Protein AF-A0A316ZGY6-F1 (afdb_monomer)

Solvent-accessible surface area (backbone atoms only — not comparable to full-atom values): 22596 Å² total; per-residue (Å²): 144,82,88,91,82,87,86,73,75,61,71,62,64,60,56,61,52,54,86,51,66,73,61,46,50,53,31,24,52,43,26,19,54,42,16,17,54,22,35,27,47,16,48,38,35,32,44,50,28,64,77,66,52,62,97,52,62,65,62,33,39,49,44,29,11,49,23,40,9,50,25,45,17,56,38,19,61,71,31,37,88,72,54,57,42,62,57,24,46,24,46,38,49,27,35,35,77,73,69,71,36,25,72,69,50,39,54,50,38,36,53,23,14,38,53,9,14,32,51,7,34,42,50,29,61,73,69,60,77,63,101,59,97,76,81,75,45,53,46,68,23,92,92,51,47,72,67,56,38,23,52,52,28,14,53,46,15,17,54,44,36,37,48,41,45,65,28,54,70,38,88,56,82,61,32,86,49,22,33,55,56,44,10,54,42,45,20,56,39,23,60,65,29,34,72,43,30,42,43,43,50,18,37,19,67,31,48,10,33,24,60,69,71,74,50,76,63,95,66,54,61,37,41,45,53,10,11,44,52,7,13,52,53,22,41,51,52,51,51,49,40,62,76,66,49,52,69,68,79,58,61,66,80,66,53,93,59,88,49,82,86,60,55,78,76,60,84,86,72,72,81,54,87,71,93,75,88,82,85,88,68,51,50,65,85,79,86,64,78,77,60,68,75,71,56,52,76,63,58,59,48,54,53,70,71,37,95,66,56,64,84,66,67,92,84,56,68,87,60,60,83,76,61,75,92,60,63,55,74,86,83,85,81,72,80,92,72,88,86,83,83,86,87,88,81,92,82,87,88,84,90,83,88,84,88,86,88,84,84,90,86,84,87,85,90,85,89,84,91,81,90,85,84,85,86,84,84,90,84,85,90,86,134

Organism: NCBI:txid58919

Secondary structure (DSSP, 8-state):
--SS---S-HHHHHHHTS--HHHHHHHHHHHHHHHHHHHHHHHHHHHHHHHT--S-HHHHHHHHHHHHHHHHHHHHHHHTTTT-----HHHHHHHHHTTSS-HHHHHHHHHHHHHHHHHHHHHHHHHS--SS----S--PPTT--HHHHHHHHHHHHHHHHHHHIIIIIS-STTGGGHHHHHHHHHHHHHHHHHHHH----SHHHHHHHHHHHT---TTTTHHHHHHHHHHHHHHHHHHHHHHTTGGGTSTTTT-SS--TTTSPPPTT--------SS-----B---SGGGTTT--HHHHHHHHH-TT--B--TT-TTTGGG--TT----------------------------------------------PPP--------

pLDDT: mean 72.97, std 28.65, range [22.53, 98.88]

Sequence (383 aa):
MSSISNSLKRPQRAAALRSHLPQDLVACVGEFVGTTAFLFLALGGAKTALVHASDDTNSTVMFVACSFGLSILVTIWSFYRITGGLFSPAVTLSLLLCGCVSPLRAAMLTVAQIAGGIAGAALVEGLLSSPTHVSVATTLGDGVSIVQGLFIEALCTAVLVFVVLMLAAEKHSSTMLAPVGVGLTVFACHLLAVPYTGSGLNPARSFGPSVVAGHFEGYHWIYWAGPLLGSVGASAFYLLLKTLDYTRVVPGQDATHADPASAPRPLHQGIFRRRAGGGQVIVYAVDTEERLASMSALDRAVARATPQVQLFDPLDQAQAGAVQAGEAVIIDLGEPGEAHHDDGACGGPSMAAQRQDVGGICAPGTAPGGLPLPASTKAGLSG

Foldseek 3Di:
DDDDDDDPDPPVLVVLQDDDPVLLVQLLVLLLQLLLQLLLQLLLQLVVLVLPPDPDPLSSLLSNLLSNLVSQLVSLLVCCVRNNSQLFLLLLLLCCLLSNHHPVSSVSSNVSSLNSLLNSLLCSPVPVDHPDDDALAWAFAPPADLVNLLQLLLQLLLQLNLLCCVQQVDDFPRVSCSSNSNSVSSSVSSSPNCNGTVRLLGLSNNNNRCVNVVHDDPSSCSSVNSNNNSSVVNSVVSVVCVVVVVCVVQPPPRPPDPPVVNPPPPPVPPQADDDDPDDAAAEDDDPDPPVVVVDDPVNVVVQVVDPRYDYDDPVPVPPVVPDDPHHHDDDDDDDDDDDDDDDDDDDDDDDDDDDDDDDDDDDDDDDDDDDDDDDDDDDDDDD

Nearest PDB structures (foldseek):
  2w1p-assembly1_A  TM=9.075E-01  e=1.423E-16  Komagataella pastoris
  5i32-assembly1_A  TM=9.274E-01  e=1.661E-12  Arabidopsis thaliana
  7w7r-assembly2_D-3  TM=8.928E-01  e=1.521E-12  Anabas testudineus
  2b5f-assembly1_C  TM=8.967E-01  e=4.985E-11  Spinacia oleracea
  2b5f-assembly1_B  TM=9.107E-01  e=1.318E-10  Spinacia oleracea

Radius of gyration: 33.84 Å; Cα contacts (8 Å, |Δi|>4): 447; chains: 1; bounding box: 68×70×100 Å

Mean predicted aligned error: 17.23 Å

InterPro domains:
  IPR000425 Major intrinsic protein [PF00230] (25-238)
  IPR000425 Major intrinsic protein [PR00783] (26-45)
  IPR000425 Major intrinsic protein [PR00783] (68-92)
  IPR000425 Major intrinsic protein [PR00783] (105-124)
  IPR000425 Major intrinsic protein [PR00783] (152-170)
  IPR000425 Major intrinsic protein [PR00783] (183-205)
  IPR000425 Major intrinsic protein [PR00783] (221-241)
  IPR023271 Aquaporin-like [G3DSA:1.20.1080.10] (3-257)
  IPR023271 Aquaporin-like [SSF81338] (20-254)
  IPR034294 Aquaporin transporter [PTHR19139] (26-248)

Structure (mmCIF, N/CA/C/O backbone):
data_AF-A0A316ZGY6-F1
#
_entry.id   AF-A0A316ZGY6-F1
#
loop_
_atom_site.group_PDB
_atom_site.id
_atom_site.type_symbol
_atom_site.label_atom_id
_atom_site.label_alt_id
_atom_site.label_comp_id
_atom_site.label_asym_id
_atom_site.label_entity_id
_atom_site.label_seq_id
_atom_site.pdbx_PDB_ins_code
_atom_site.Cartn_x
_atom_site.Cartn_y
_atom_site.Cartn_z
_atom_site.occupancy
_atom_site.B_iso_or_equiv
_atom_site.auth_seq_id
_atom_site.auth_comp_id
_atom_site.auth_asym_id
_atom_site.auth_atom_id
_atom_site.pdbx_PDB_model_num
ATOM 1 N N . MET A 1 1 ? -31.416 -16.717 34.682 1.00 45.59 1 MET A N 1
ATOM 2 C CA . MET A 1 1 ? -31.252 -16.839 33.213 1.00 45.59 1 MET A CA 1
ATOM 3 C C . MET A 1 1 ? -32.003 -15.727 32.477 1.00 45.59 1 MET A C 1
ATOM 5 O O . MET A 1 1 ? -32.896 -15.993 31.689 1.00 45.59 1 MET A O 1
ATOM 9 N N . SER A 1 2 ? -31.653 -14.468 32.727 1.00 43.94 2 SER A N 1
ATOM 10 C CA . SER A 1 2 ? -32.140 -13.307 31.972 1.00 43.94 2 SER A CA 1
ATOM 11 C C . SER A 1 2 ? -31.332 -12.100 32.444 1.00 43.94 2 SER A C 1
ATOM 13 O O . SER A 1 2 ? -31.086 -11.998 33.641 1.00 43.94 2 SER A O 1
ATOM 15 N N . SER A 1 3 ? -30.941 -11.214 31.526 1.00 39.38 3 SER A N 1
ATOM 16 C CA . SER A 1 3 ? -30.339 -9.897 31.795 1.00 39.38 3 SER A CA 1
ATOM 17 C C . SER A 1 3 ? -28.807 -9.764 31.823 1.00 39.38 3 SER A C 1
ATOM 19 O O . SER A 1 3 ? -28.284 -9.065 32.678 1.00 39.38 3 SER A O 1
ATOM 21 N N . ILE A 1 4 ? -28.086 -10.315 30.835 1.00 41.81 4 ILE A N 1
ATOM 22 C CA . ILE A 1 4 ? -26.835 -9.700 30.320 1.00 41.81 4 ILE A CA 1
ATOM 23 C C . ILE A 1 4 ? -26.737 -9.958 28.805 1.00 41.81 4 ILE A C 1
ATOM 25 O O . ILE A 1 4 ? -25.867 -10.667 28.314 1.00 41.81 4 ILE A O 1
ATOM 29 N N . SER A 1 5 ? -27.695 -9.452 28.034 1.00 47.88 5 SER A N 1
ATOM 30 C CA . SER A 1 5 ? -27.591 -9.416 26.571 1.00 47.88 5 SER A CA 1
ATOM 31 C C . SER A 1 5 ? -28.537 -8.344 26.061 1.00 47.88 5 SER A C 1
ATOM 33 O O . SER A 1 5 ? -29.726 -8.611 25.940 1.00 47.88 5 SER A O 1
ATOM 35 N N . ASN A 1 6 ? -28.031 -7.113 25.906 1.00 41.12 6 ASN A N 1
ATOM 36 C CA . ASN A 1 6 ? -28.531 -6.073 24.982 1.00 41.12 6 ASN A CA 1
ATOM 37 C C . ASN A 1 6 ? -27.923 -4.680 25.260 1.00 41.12 6 ASN A C 1
ATOM 39 O O . ASN A 1 6 ? -28.631 -3.680 25.294 1.00 41.12 6 ASN A O 1
ATOM 43 N N . SER A 1 7 ? -26.598 -4.574 25.407 1.00 39.50 7 SER A N 1
ATOM 44 C CA . SER A 1 7 ? -25.919 -3.261 25.369 1.00 39.50 7 SER A CA 1
ATOM 45 C C . SER A 1 7 ? -24.694 -3.257 24.450 1.00 39.50 7 SER A C 1
ATOM 47 O O . SER A 1 7 ? -23.650 -2.682 24.737 1.00 39.50 7 SER A O 1
ATOM 49 N N . LEU A 1 8 ? -24.813 -3.915 23.294 1.00 44.75 8 LEU A N 1
ATOM 50 C CA . LEU A 1 8 ? -23.864 -3.760 22.192 1.00 44.75 8 LEU A CA 1
ATOM 51 C C . LEU A 1 8 ? -24.517 -2.924 21.091 1.00 44.75 8 LEU A C 1
ATOM 53 O O . LEU A 1 8 ? -25.264 -3.442 20.268 1.00 44.75 8 LEU A O 1
ATOM 57 N N . LYS A 1 9 ? -24.244 -1.614 21.138 1.00 44.03 9 LYS A N 1
ATOM 58 C CA . LYS A 1 9 ? -24.070 -0.619 20.053 1.00 44.03 9 LYS A CA 1
ATOM 59 C C . LYS A 1 9 ? -24.383 -1.050 18.593 1.00 44.03 9 LYS A C 1
ATOM 61 O O . LYS A 1 9 ? -23.588 -0.810 17.687 1.00 44.03 9 LYS A O 1
ATOM 66 N N . ARG A 1 10 ? -25.548 -1.638 18.309 1.00 44.53 10 ARG A N 1
ATOM 67 C CA . ARG A 1 10 ? -25.987 -2.010 16.948 1.00 44.53 10 ARG A CA 1
ATOM 68 C C . ARG A 1 10 ? -26.268 -0.840 15.977 1.00 44.53 10 ARG A C 1
ATOM 70 O O . ARG A 1 10 ? -26.024 -1.045 14.790 1.00 44.53 10 ARG A O 1
ATOM 77 N N . PRO A 1 11 ? -26.713 0.370 16.381 1.00 39.66 11 PRO A N 1
ATOM 78 C CA . PRO A 1 11 ? -27.094 1.390 15.395 1.00 39.66 11 PRO A CA 1
ATOM 79 C C . PRO A 1 11 ? -25.902 2.060 14.685 1.00 39.66 11 PRO A C 1
ATOM 81 O O . PRO A 1 11 ? -26.035 2.468 13.535 1.00 39.66 11 PRO A O 1
ATOM 84 N N . GLN A 1 12 ? -24.719 2.125 15.310 1.00 46.78 12 GLN A N 1
ATOM 85 C CA . GLN A 1 12 ? -23.550 2.810 14.730 1.00 46.78 12 GLN A CA 1
ATOM 86 C C . GLN A 1 12 ? -22.860 2.005 13.613 1.00 46.78 12 GLN A C 1
ATOM 88 O O . GLN A 1 12 ? -22.476 2.579 12.597 1.00 46.78 12 GLN A O 1
ATOM 93 N N . ARG A 1 13 ? -22.762 0.671 13.743 1.00 46.22 13 ARG A N 1
ATOM 94 C CA . ARG A 1 13 ? -22.210 -0.198 12.681 1.00 46.22 13 ARG A CA 1
ATOM 95 C C . ARG A 1 13 ? -23.095 -0.231 11.429 1.00 46.22 13 ARG A C 1
ATOM 97 O O . ARG A 1 13 ? -22.579 -0.275 10.320 1.00 46.22 13 ARG A O 1
ATOM 104 N N . ALA A 1 14 ? -24.416 -0.168 11.599 1.00 47.50 14 ALA A N 1
ATOM 105 C CA . ALA A 1 14 ? -25.361 -0.176 10.482 1.00 47.50 14 ALA A CA 1
ATOM 106 C C . ALA A 1 14 ? -25.326 1.122 9.652 1.00 47.50 14 ALA A C 1
ATOM 108 O O . ALA A 1 14 ? -25.545 1.078 8.443 1.00 47.50 14 ALA A O 1
ATOM 109 N N . ALA A 1 15 ? -25.030 2.267 10.278 1.00 52.06 15 ALA A N 1
ATOM 110 C CA . ALA A 1 15 ? -24.896 3.548 9.585 1.00 52.06 15 ALA A CA 1
ATOM 111 C C . ALA A 1 15 ? -23.609 3.631 8.742 1.00 52.06 15 ALA A C 1
ATOM 113 O O . ALA A 1 15 ? -23.655 4.116 7.617 1.00 52.06 15 ALA A O 1
ATOM 114 N N . ALA A 1 16 ? -22.487 3.092 9.236 1.00 53.06 16 ALA A N 1
ATOM 115 C CA . ALA A 1 16 ? -21.201 3.094 8.525 1.00 53.06 16 ALA A CA 1
ATOM 116 C C . ALA A 1 16 ? -21.201 2.261 7.223 1.00 53.06 16 ALA A C 1
ATOM 118 O O . ALA A 1 16 ? -20.396 2.506 6.327 1.00 53.06 16 ALA A O 1
ATOM 119 N N . LEU A 1 17 ? -22.116 1.294 7.104 1.00 59.91 17 LEU A N 1
ATOM 120 C CA . LEU A 1 17 ? -22.252 0.415 5.936 1.00 59.91 17 LEU A CA 1
ATOM 121 C C . LEU A 1 17 ? -23.183 0.972 4.847 1.00 59.91 17 LEU A C 1
ATOM 123 O O . LEU A 1 17 ? -23.242 0.406 3.755 1.00 59.91 17 LEU A O 1
ATOM 127 N N . ARG A 1 18 ? -23.908 2.067 5.114 1.00 65.31 18 ARG A N 1
ATOM 128 C CA . ARG A 1 18 ? -24.756 2.724 4.112 1.00 65.31 18 ARG A CA 1
ATOM 129 C C . ARG A 1 18 ? -23.909 3.689 3.285 1.00 65.31 18 ARG A C 1
ATOM 131 O O . ARG A 1 18 ? -23.309 4.616 3.818 1.00 65.31 18 ARG A O 1
ATOM 138 N N . SER A 1 19 ? -23.853 3.457 1.976 1.00 66.38 19 SER A N 1
ATOM 139 C CA . SER A 1 19 ? -23.201 4.361 1.027 1.00 66.38 19 SER A CA 1
ATOM 140 C C . SER A 1 19 ? -23.960 5.684 0.950 1.00 66.38 19 SER A C 1
ATOM 142 O O . SER A 1 19 ? -25.173 5.699 0.720 1.00 66.38 19 SER A O 1
ATOM 144 N N . HIS A 1 20 ? -23.238 6.786 1.112 1.00 81.50 20 HIS A N 1
ATOM 145 C CA . HIS A 1 20 ? -23.745 8.136 0.920 1.00 81.50 20 HIS A CA 1
ATOM 146 C C . HIS A 1 20 ? -22.977 8.741 -0.247 1.00 81.50 20 HIS A C 1
ATOM 148 O O . HIS A 1 20 ? -21.870 9.245 -0.067 1.00 81.50 20 HIS A O 1
ATOM 154 N N . LEU A 1 21 ? -23.578 8.696 -1.439 1.00 83.94 21 LEU A N 1
ATOM 155 C CA . LEU A 1 21 ? -22.896 8.984 -2.702 1.00 83.94 21 LEU A CA 1
ATOM 156 C C . LEU A 1 21 ? -22.062 10.286 -2.697 1.00 83.94 21 LEU A C 1
ATOM 158 O O . LEU A 1 21 ? -20.918 10.231 -3.138 1.00 83.94 21 LEU A O 1
ATOM 162 N N . PRO A 1 22 ? -22.523 11.431 -2.147 1.00 88.00 22 PRO A N 1
ATOM 163 C CA . PRO A 1 22 ? -21.692 12.637 -2.085 1.00 88.00 22 PRO A CA 1
ATOM 164 C C . PRO A 1 22 ? -20.412 12.467 -1.252 1.00 88.00 22 PRO A C 1
ATOM 166 O O . PRO A 1 22 ? -19.351 12.941 -1.643 1.00 88.00 22 PRO A O 1
ATOM 169 N N . GLN A 1 23 ? -20.491 11.766 -0.119 1.00 89.31 23 GLN A N 1
ATOM 170 C CA . GLN A 1 23 ? -19.326 11.485 0.726 1.00 89.31 23 GLN A CA 1
ATOM 171 C C . GLN A 1 23 ? -18.406 10.449 0.074 1.00 89.31 23 GLN A C 1
ATOM 173 O O . GLN A 1 23 ? -17.188 10.565 0.171 1.00 89.31 23 GLN A O 1
ATOM 178 N N . ASP A 1 24 ? -18.981 9.469 -0.626 1.00 91.19 24 ASP A N 1
ATOM 179 C CA . ASP A 1 24 ? -18.222 8.470 -1.382 1.00 91.19 24 ASP A CA 1
ATOM 180 C C . ASP A 1 24 ? -17.424 9.128 -2.516 1.00 91.19 24 ASP A C 1
ATOM 182 O O . ASP A 1 24 ? -16.266 8.780 -2.731 1.00 91.19 24 ASP A O 1
ATOM 186 N N . LEU A 1 25 ? -17.996 10.134 -3.187 1.00 92.62 25 LEU A N 1
ATOM 187 C CA . LEU A 1 25 ? -17.301 10.924 -4.206 1.00 92.62 25 LEU A CA 1
ATOM 188 C C . LEU A 1 25 ? -16.150 11.749 -3.619 1.00 92.62 25 LEU A C 1
ATOM 190 O O . LEU A 1 25 ? -15.059 11.745 -4.185 1.00 92.62 25 LEU A O 1
ATOM 194 N N . VAL A 1 26 ? -16.352 12.406 -2.470 1.00 92.19 26 VAL A N 1
ATOM 195 C CA . VAL A 1 26 ? -15.265 13.111 -1.763 1.00 92.19 26 VAL A CA 1
ATOM 196 C C . VAL A 1 26 ? -14.139 12.140 -1.405 1.00 92.19 26 VAL A C 1
ATOM 198 O O . VAL A 1 26 ? -12.966 12.445 -1.627 1.00 92.19 26 VAL A O 1
ATOM 201 N N . ALA A 1 27 ? -14.490 10.946 -0.921 1.00 94.56 27 ALA A N 1
ATOM 202 C CA . ALA A 1 27 ? -13.513 9.909 -0.623 1.00 94.56 27 ALA A CA 1
ATOM 203 C C . ALA A 1 27 ? -12.757 9.449 -1.883 1.00 94.56 27 ALA A C 1
ATOM 205 O O . ALA A 1 27 ? -11.542 9.292 -1.835 1.00 94.56 27 ALA A O 1
ATOM 206 N N . CYS A 1 28 ? -13.432 9.311 -3.028 1.00 97.06 28 CYS A N 1
ATOM 207 C CA . CYS A 1 28 ? -12.781 8.963 -4.295 1.00 97.06 28 CYS A CA 1
ATOM 208 C C . CYS A 1 28 ? -11.788 10.028 -4.758 1.00 97.06 28 CYS A C 1
ATOM 210 O O . CYS A 1 28 ? -10.689 9.684 -5.179 1.00 97.06 28 CYS A O 1
ATOM 212 N N . VAL A 1 29 ? -12.147 11.313 -4.669 1.00 97.38 29 VAL A N 1
ATOM 213 C CA . VAL A 1 29 ? -11.237 12.408 -5.041 1.00 97.38 29 VAL A CA 1
ATOM 214 C C . VAL A 1 29 ? -10.004 12.400 -4.141 1.00 97.38 29 VAL A C 1
ATOM 216 O O . VAL A 1 29 ? -8.884 12.482 -4.641 1.00 97.38 29 VAL A O 1
ATOM 219 N N . GLY A 1 30 ? -10.190 12.251 -2.827 1.00 97.75 30 GLY A N 1
ATOM 220 C CA . GLY A 1 30 ? -9.070 12.179 -1.892 1.00 97.75 30 GLY A CA 1
ATOM 221 C C . GLY A 1 30 ? -8.178 10.954 -2.120 1.00 97.75 30 GLY A C 1
ATOM 222 O O . GLY A 1 30 ? -6.958 11.087 -2.104 1.00 97.75 30 GLY A O 1
ATOM 223 N N . GLU A 1 31 ? -8.756 9.787 -2.412 1.00 98.38 31 GLU A N 1
ATOM 224 C CA . GLU A 1 31 ? -7.990 8.577 -2.729 1.00 98.38 31 GLU A CA 1
ATOM 225 C C . GLU A 1 31 ? -7.263 8.685 -4.071 1.00 98.38 31 GLU A C 1
ATOM 227 O O . GLU A 1 31 ? -6.110 8.273 -4.160 1.00 98.38 31 GLU A O 1
ATOM 232 N N . PHE A 1 32 ? -7.869 9.289 -5.095 1.00 98.75 32 PHE A N 1
ATOM 233 C CA . PHE A 1 32 ? -7.208 9.542 -6.375 1.00 98.75 32 PHE A CA 1
ATOM 234 C C . PHE A 1 32 ? -6.010 10.485 -6.213 1.00 98.75 32 PHE A C 1
ATOM 236 O O . PHE A 1 32 ? -4.891 10.137 -6.597 1.00 98.75 32 PHE A O 1
ATOM 243 N N . VAL A 1 33 ? -6.221 11.664 -5.615 1.00 98.62 33 VAL A N 1
ATOM 244 C CA . VAL A 1 33 ? -5.164 12.675 -5.444 1.00 98.62 33 VAL A CA 1
ATOM 245 C C . VAL A 1 33 ? -4.074 12.162 -4.508 1.00 98.62 33 VAL A C 1
ATOM 247 O O . VAL A 1 33 ? -2.891 12.291 -4.814 1.00 98.62 33 VAL A O 1
ATOM 250 N N . GLY A 1 34 ? -4.453 11.542 -3.393 1.00 98.56 34 GLY A N 1
ATOM 251 C CA . GLY A 1 34 ? -3.499 11.015 -2.429 1.00 98.56 34 GLY A CA 1
ATOM 252 C C . GLY A 1 34 ? -2.696 9.829 -2.971 1.00 98.56 34 GLY A C 1
ATOM 253 O O . GLY A 1 34 ? -1.480 9.817 -2.804 1.00 98.56 34 GLY A O 1
ATOM 254 N N . THR A 1 35 ? -3.315 8.904 -3.718 1.00 98.81 35 THR A N 1
ATOM 255 C CA . THR A 1 35 ? -2.582 7.810 -4.391 1.00 98.81 35 THR A CA 1
ATOM 256 C C . THR A 1 35 ? -1.649 8.350 -5.474 1.00 98.81 35 THR A C 1
ATOM 258 O O . THR A 1 35 ? -0.517 7.885 -5.591 1.00 98.81 35 THR A O 1
ATOM 261 N N . THR A 1 36 ? -2.087 9.368 -6.226 1.00 98.88 36 THR A N 1
ATOM 262 C CA . THR A 1 36 ? -1.246 10.060 -7.217 1.00 98.88 36 THR A CA 1
ATOM 263 C C . THR A 1 36 ? -0.025 10.685 -6.551 1.00 98.88 36 THR A C 1
ATOM 265 O O . THR A 1 36 ? 1.092 10.454 -6.999 1.00 98.88 36 THR A O 1
ATOM 268 N N . ALA A 1 37 ? -0.213 11.435 -5.461 1.00 98.69 37 ALA A N 1
ATOM 269 C CA . ALA A 1 37 ? 0.878 12.070 -4.724 1.00 98.69 37 ALA A CA 1
ATOM 270 C C . ALA A 1 37 ? 1.831 11.035 -4.104 1.00 98.69 37 ALA A C 1
ATOM 272 O O . ALA A 1 37 ? 3.049 11.172 -4.223 1.00 98.69 37 ALA A O 1
ATOM 273 N N . PHE A 1 38 ? 1.280 9.978 -3.498 1.00 98.69 38 PHE A N 1
ATOM 274 C CA . PHE A 1 38 ? 2.049 8.875 -2.923 1.00 98.69 38 PHE A CA 1
ATOM 275 C C . PHE A 1 38 ? 2.942 8.230 -3.985 1.00 98.69 38 PHE A C 1
ATOM 277 O O . PHE A 1 38 ? 4.157 8.118 -3.804 1.00 98.69 38 PHE A O 1
ATOM 284 N N . LEU A 1 39 ? 2.360 7.832 -5.114 1.00 98.75 39 LEU A N 1
ATOM 285 C CA . LEU A 1 39 ? 3.100 7.119 -6.146 1.00 98.75 39 LEU A CA 1
ATOM 286 C C . LEU A 1 39 ? 3.995 8.040 -6.969 1.00 98.75 39 LEU A C 1
ATOM 288 O O . LEU A 1 39 ? 5.059 7.594 -7.375 1.00 98.75 39 LEU A O 1
ATOM 292 N N . PHE A 1 40 ? 3.666 9.322 -7.123 1.00 98.69 40 PHE A N 1
ATOM 293 C CA . PHE A 1 40 ? 4.578 10.299 -7.716 1.00 98.69 40 PHE A CA 1
ATOM 294 C C . PHE A 1 40 ? 5.880 10.419 -6.911 1.00 98.69 40 PHE A C 1
ATOM 296 O O . PHE A 1 40 ? 6.966 10.252 -7.462 1.00 98.69 40 PHE A O 1
ATOM 303 N N . LEU A 1 41 ? 5.781 10.643 -5.597 1.00 98.62 41 LEU A N 1
ATOM 304 C CA . LEU A 1 41 ? 6.952 10.772 -4.724 1.00 98.62 41 LEU A CA 1
ATOM 305 C C . LEU A 1 41 ? 7.725 9.449 -4.605 1.00 98.62 41 LEU A C 1
ATOM 307 O O . LEU A 1 41 ? 8.952 9.437 -4.685 1.00 98.62 41 LEU A O 1
ATOM 311 N N . ALA A 1 42 ? 7.016 8.330 -4.446 1.00 98.56 42 ALA A N 1
ATOM 312 C CA . ALA A 1 42 ? 7.636 7.025 -4.246 1.00 98.56 42 ALA A CA 1
ATOM 313 C C . ALA A 1 42 ? 8.336 6.511 -5.515 1.00 98.56 42 ALA A C 1
ATOM 315 O O . ALA A 1 42 ? 9.519 6.170 -5.479 1.00 98.56 42 ALA A O 1
ATOM 316 N N . LEU A 1 43 ? 7.626 6.498 -6.650 1.00 98.25 43 LEU A N 1
ATOM 317 C CA . LEU A 1 43 ? 8.181 6.060 -7.931 1.00 98.25 43 LEU A CA 1
ATOM 318 C C . LEU A 1 43 ? 9.228 7.050 -8.449 1.00 98.25 43 LEU A C 1
ATOM 320 O O . LEU A 1 43 ? 10.211 6.620 -9.040 1.00 98.25 43 LEU A O 1
ATOM 324 N N . GLY A 1 44 ? 9.070 8.354 -8.198 1.00 97.25 44 GLY A N 1
ATOM 325 C CA . GLY A 1 44 ? 10.071 9.358 -8.559 1.00 97.25 44 GLY A CA 1
ATOM 326 C C . GLY A 1 44 ? 11.381 9.177 -7.789 1.00 97.25 44 GLY A C 1
ATOM 327 O O . GLY A 1 44 ? 12.461 9.207 -8.383 1.00 97.25 44 GLY A O 1
ATOM 328 N N . GLY A 1 45 ? 11.295 8.896 -6.484 1.00 96.50 45 GLY A N 1
ATOM 329 C CA . GLY A 1 45 ? 12.453 8.533 -5.667 1.00 96.50 45 GLY A CA 1
ATOM 330 C C . GLY A 1 45 ? 13.115 7.236 -6.138 1.00 96.50 45 GLY A C 1
ATOM 331 O O . GLY A 1 45 ? 14.335 7.181 -6.276 1.00 96.50 45 GLY A O 1
ATOM 332 N N . ALA A 1 46 ? 12.323 6.222 -6.500 1.00 95.69 46 ALA A N 1
ATOM 333 C CA . ALA A 1 46 ? 12.853 4.991 -7.084 1.00 95.69 46 ALA A CA 1
ATOM 334 C C . ALA A 1 46 ? 13.532 5.217 -8.444 1.00 95.69 46 ALA A C 1
ATOM 336 O O . ALA A 1 46 ? 14.625 4.703 -8.667 1.00 95.69 46 ALA A O 1
ATOM 337 N N . LYS A 1 47 ? 12.943 6.032 -9.328 1.00 95.12 47 LYS A N 1
ATOM 338 C CA . LYS A 1 47 ? 13.558 6.403 -10.612 1.00 95.12 47 LYS A CA 1
ATOM 339 C C . LYS A 1 47 ? 14.887 7.121 -10.384 1.00 95.12 47 LYS A C 1
ATOM 341 O O . LYS A 1 47 ? 15.872 6.782 -11.024 1.00 95.12 47 LYS A O 1
ATOM 346 N N . THR A 1 48 ? 14.936 8.042 -9.422 1.00 93.38 48 THR A N 1
ATOM 347 C CA . THR A 1 48 ? 16.168 8.751 -9.034 1.00 93.38 48 THR A CA 1
ATOM 348 C C . THR A 1 48 ? 17.247 7.775 -8.566 1.00 93.38 48 THR A C 1
ATOM 350 O O . THR A 1 48 ? 18.381 7.855 -9.034 1.00 93.38 48 THR A O 1
ATOM 353 N N . ALA A 1 49 ? 16.888 6.826 -7.697 1.00 92.62 49 ALA A N 1
ATOM 354 C CA . ALA A 1 49 ? 17.809 5.811 -7.195 1.00 92.62 49 ALA A CA 1
ATOM 355 C C . ALA A 1 49 ? 18.391 4.948 -8.319 1.00 92.62 49 ALA A C 1
ATOM 357 O O . ALA A 1 49 ? 19.580 4.667 -8.313 1.00 92.62 49 ALA A O 1
ATOM 358 N N . LEU A 1 50 ? 17.562 4.551 -9.287 1.00 90.69 50 LEU A N 1
ATOM 359 C CA . LEU A 1 50 ? 17.982 3.688 -10.388 1.00 90.69 50 LEU A CA 1
ATOM 360 C C . LEU A 1 50 ? 18.797 4.436 -11.457 1.00 90.69 50 LEU A C 1
ATOM 362 O O . LEU A 1 50 ? 19.737 3.876 -12.009 1.00 90.69 50 LEU A O 1
ATOM 366 N N . VAL A 1 51 ? 18.468 5.700 -11.747 1.00 90.31 51 VAL A N 1
ATOM 367 C CA . VAL A 1 51 ? 19.214 6.537 -12.710 1.00 90.31 51 VAL A CA 1
ATOM 368 C C . VAL A 1 51 ? 20.601 6.903 -12.181 1.00 90.31 51 VAL A C 1
ATOM 370 O O . VAL A 1 51 ? 21.554 6.986 -12.952 1.00 90.31 51 VAL A O 1
ATOM 373 N N . HIS A 1 52 ? 20.720 7.108 -10.869 1.00 85.62 52 HIS A N 1
ATOM 374 C CA . HIS A 1 52 ? 21.973 7.449 -10.194 1.00 85.62 52 HIS A CA 1
ATOM 375 C C . HIS A 1 52 ? 22.549 6.281 -9.386 1.00 85.62 52 HIS A C 1
ATOM 377 O O . HIS A 1 52 ? 23.318 6.508 -8.450 1.00 85.62 52 HIS A O 1
ATOM 383 N N . ALA A 1 53 ? 22.169 5.045 -9.723 1.00 80.44 53 ALA A N 1
ATOM 384 C CA . ALA A 1 53 ? 22.651 3.864 -9.025 1.00 80.44 53 ALA A CA 1
ATOM 385 C C . ALA A 1 53 ? 24.180 3.777 -9.137 1.00 80.44 53 ALA A C 1
ATOM 387 O O . ALA A 1 53 ? 24.749 3.897 -10.224 1.00 80.44 53 ALA A O 1
ATOM 388 N N . SER A 1 54 ? 24.843 3.580 -8.000 1.00 73.88 54 SER A N 1
ATOM 389 C CA . SER A 1 54 ? 26.228 3.120 -7.954 1.00 73.88 54 SER A CA 1
ATOM 390 C C . SER A 1 54 ? 26.261 1.589 -8.045 1.00 73.88 54 SER A C 1
ATOM 392 O O . SER A 1 54 ? 25.222 0.933 -7.949 1.00 73.88 54 SER A O 1
ATOM 394 N N . ASP A 1 55 ? 27.453 0.999 -8.153 1.00 76.12 55 ASP A N 1
ATOM 395 C CA . ASP A 1 55 ? 27.623 -0.463 -8.094 1.00 76.12 55 ASP A CA 1
ATOM 396 C C . ASP A 1 55 ? 27.168 -1.074 -6.743 1.00 76.12 55 ASP A C 1
ATOM 398 O O . ASP A 1 55 ? 27.067 -2.295 -6.604 1.00 76.12 55 ASP A O 1
ATOM 402 N N . ASP A 1 56 ? 26.865 -0.244 -5.733 1.00 83.44 56 ASP A N 1
ATOM 403 C CA . ASP A 1 56 ? 26.339 -0.684 -4.441 1.00 83.44 56 ASP A CA 1
ATOM 404 C C . ASP A 1 56 ? 24.808 -0.829 -4.458 1.00 83.44 56 ASP A C 1
ATOM 406 O O . ASP A 1 56 ? 24.040 0.110 -4.209 1.00 83.44 56 ASP A O 1
ATOM 410 N N . THR A 1 57 ? 24.365 -2.064 -4.679 1.00 83.69 57 THR A N 1
ATOM 411 C CA . THR A 1 57 ? 22.952 -2.467 -4.641 1.00 83.69 57 THR A CA 1
ATOM 412 C C . THR A 1 57 ? 22.240 -2.120 -3.327 1.00 83.69 57 THR A C 1
ATOM 414 O O . THR A 1 57 ? 21.064 -1.750 -3.358 1.00 83.69 57 THR A O 1
ATOM 417 N N . ASN A 1 58 ? 22.925 -2.150 -2.177 1.00 91.19 58 ASN A N 1
ATOM 418 C CA . ASN A 1 58 ? 22.298 -1.862 -0.883 1.00 91.19 58 ASN A CA 1
ATOM 419 C C . ASN A 1 58 ? 21.900 -0.388 -0.761 1.00 91.19 58 ASN A C 1
ATOM 421 O O . ASN A 1 58 ? 20.841 -0.075 -0.211 1.00 91.19 58 ASN A O 1
ATOM 425 N N . SER A 1 59 ? 22.715 0.518 -1.309 1.00 92.56 59 SER A N 1
ATOM 426 C CA . SER A 1 59 ? 22.416 1.953 -1.332 1.00 92.56 59 SER A CA 1
ATOM 427 C C . SER A 1 59 ? 21.147 2.252 -2.140 1.00 92.56 59 SER A C 1
ATOM 429 O O . SER A 1 59 ? 20.278 3.003 -1.686 1.00 92.56 59 SER A O 1
ATOM 431 N N . THR A 1 60 ? 20.981 1.577 -3.282 1.00 93.06 60 THR A N 1
ATOM 432 C CA . THR A 1 60 ? 19.794 1.693 -4.138 1.00 93.06 60 THR A CA 1
ATOM 433 C C . THR A 1 60 ? 18.552 1.175 -3.417 1.00 93.06 60 THR A C 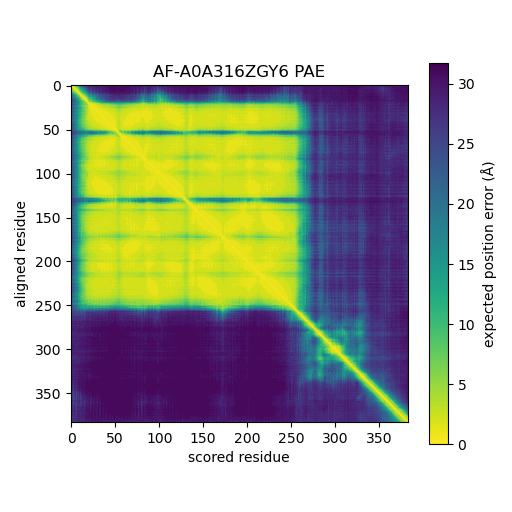1
ATOM 435 O O . THR A 1 60 ? 17.534 1.865 -3.363 1.00 93.06 60 THR A O 1
ATOM 438 N N . VAL A 1 61 ? 18.638 -0.005 -2.791 1.00 95.69 61 VAL A N 1
ATOM 439 C CA . VAL A 1 61 ? 17.527 -0.590 -2.020 1.00 95.69 61 VAL A CA 1
ATOM 440 C C . VAL A 1 61 ? 17.116 0.323 -0.865 1.00 95.69 61 VAL A C 1
ATOM 442 O O . VAL A 1 61 ? 15.926 0.582 -0.688 1.00 95.69 61 VAL A O 1
ATOM 445 N N . MET A 1 62 ? 18.080 0.866 -0.117 1.00 96.69 62 MET A N 1
ATOM 446 C CA . MET A 1 62 ? 17.817 1.805 0.975 1.00 96.69 62 MET A CA 1
ATOM 447 C C . MET A 1 62 ? 17.110 3.071 0.476 1.00 96.69 62 MET A C 1
ATOM 449 O O . MET A 1 62 ? 16.128 3.506 1.079 1.00 96.69 62 MET A O 1
ATOM 453 N N . PHE A 1 63 ? 17.566 3.648 -0.640 1.00 96.56 63 PHE A N 1
ATOM 454 C CA . PHE A 1 63 ? 16.960 4.848 -1.217 1.00 96.56 63 PHE A CA 1
ATOM 455 C C . PHE A 1 63 ? 15.518 4.591 -1.671 1.00 96.56 63 PHE A C 1
ATOM 457 O O . PHE A 1 63 ? 14.614 5.369 -1.348 1.00 96.56 63 PHE A O 1
ATOM 464 N N . VAL A 1 64 ? 15.282 3.483 -2.382 1.00 97.50 64 VAL A N 1
ATOM 465 C CA . VAL A 1 64 ? 13.941 3.073 -2.822 1.00 97.50 64 VAL A CA 1
ATOM 466 C C . VAL A 1 64 ? 13.038 2.862 -1.609 1.00 97.50 64 VAL A C 1
ATOM 468 O O . VAL A 1 64 ? 11.951 3.437 -1.544 1.00 97.50 64 VAL A O 1
ATOM 471 N N . ALA A 1 65 ? 13.491 2.101 -0.611 1.00 98.38 65 ALA A N 1
ATOM 472 C CA . ALA A 1 65 ? 12.712 1.835 0.591 1.00 98.38 65 ALA A CA 1
ATOM 473 C C . ALA A 1 65 ? 12.349 3.121 1.338 1.00 98.38 65 ALA A C 1
ATOM 475 O O . ALA A 1 65 ? 11.187 3.311 1.710 1.00 98.38 65 ALA A O 1
ATOM 476 N N . CYS A 1 66 ? 13.317 4.024 1.513 1.00 98.44 66 CYS A N 1
ATOM 477 C CA . CYS A 1 66 ? 13.114 5.327 2.140 1.00 98.44 66 CYS A CA 1
ATOM 478 C C . CYS A 1 66 ? 12.077 6.156 1.368 1.00 98.44 66 CYS A C 1
ATOM 480 O O . CYS A 1 66 ? 11.142 6.690 1.965 1.00 98.44 66 CYS A O 1
ATOM 482 N N . SER A 1 67 ? 12.176 6.179 0.036 1.00 98.38 67 SER A N 1
ATOM 483 C CA . SER A 1 67 ? 11.250 6.907 -0.838 1.00 98.38 67 SER A CA 1
ATOM 484 C C . SER A 1 67 ? 9.810 6.415 -0.686 1.00 98.38 67 SER A C 1
ATOM 486 O O . SER A 1 67 ? 8.902 7.220 -0.485 1.00 98.38 67 SER A O 1
ATOM 488 N N . PHE A 1 68 ? 9.583 5.099 -0.722 1.00 98.69 68 PHE A N 1
ATOM 489 C CA . PHE A 1 68 ? 8.244 4.524 -0.559 1.00 98.69 68 PHE A CA 1
ATOM 490 C C . PHE A 1 68 ? 7.687 4.715 0.855 1.00 98.69 68 PHE A C 1
ATOM 492 O O . PHE A 1 68 ? 6.533 5.122 1.008 1.00 98.69 68 PHE A O 1
ATOM 499 N N . GLY A 1 69 ? 8.498 4.455 1.884 1.00 98.69 69 GLY A N 1
ATOM 500 C CA . GLY A 1 69 ? 8.090 4.571 3.284 1.00 98.69 69 GLY A CA 1
ATOM 501 C C . GLY A 1 69 ? 7.772 6.005 3.710 1.00 98.69 69 GLY A C 1
ATOM 502 O O . GLY A 1 69 ? 6.734 6.251 4.323 1.00 98.69 69 GLY A O 1
ATOM 503 N N . LEU A 1 70 ? 8.618 6.975 3.347 1.00 98.69 70 LEU A N 1
ATOM 504 C CA . LEU A 1 70 ? 8.365 8.387 3.649 1.00 98.69 70 LEU A CA 1
ATOM 505 C C . LEU A 1 70 ? 7.220 8.954 2.811 1.00 98.69 70 LEU A C 1
ATOM 507 O O . LEU A 1 70 ? 6.407 9.717 3.333 1.00 98.69 70 LEU A O 1
ATOM 511 N N . SER A 1 71 ? 7.119 8.561 1.539 1.00 98.69 71 SER A N 1
ATOM 512 C CA . SER A 1 71 ? 6.028 9.011 0.679 1.00 98.69 71 SER A CA 1
ATOM 513 C C . SER A 1 71 ? 4.665 8.598 1.238 1.00 98.69 71 SER A C 1
ATOM 515 O O . SER A 1 71 ? 3.782 9.447 1.410 1.00 98.69 71 SER A O 1
ATOM 517 N N . ILE A 1 72 ? 4.488 7.315 1.586 1.00 98.56 72 ILE A N 1
ATOM 518 C CA . ILE A 1 72 ? 3.218 6.851 2.151 1.00 98.56 72 ILE A CA 1
ATOM 519 C C . ILE A 1 72 ? 2.962 7.486 3.525 1.00 98.56 72 ILE A C 1
ATOM 521 O O . ILE A 1 72 ? 1.837 7.882 3.807 1.00 98.56 72 ILE A O 1
ATOM 525 N N . LEU A 1 73 ? 3.995 7.673 4.358 1.00 98.56 73 LEU A N 1
ATOM 526 C CA . LEU A 1 73 ? 3.862 8.335 5.658 1.00 98.56 73 LEU A CA 1
ATOM 527 C C . LEU A 1 73 ? 3.286 9.741 5.500 1.00 98.56 73 LEU A C 1
ATOM 529 O O . LEU A 1 73 ? 2.252 10.049 6.089 1.00 98.56 73 LEU A O 1
ATOM 533 N N . VAL A 1 74 ? 3.938 10.590 4.700 1.00 98.31 74 VAL A N 1
ATOM 534 C CA . VAL A 1 74 ? 3.564 12.004 4.534 1.00 98.31 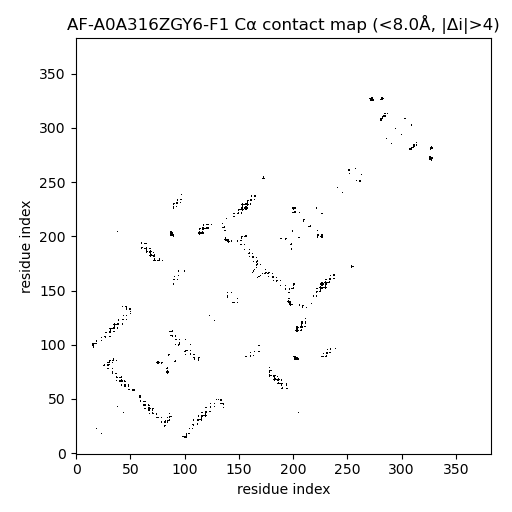74 VAL A CA 1
ATOM 535 C C . VAL A 1 74 ? 2.182 12.134 3.901 1.00 98.31 74 VAL A C 1
ATOM 537 O O . VAL A 1 74 ? 1.365 12.955 4.331 1.00 98.31 74 VAL A O 1
ATOM 540 N N . THR A 1 75 ? 1.890 11.310 2.898 1.00 98.31 75 THR A N 1
ATOM 541 C CA . THR A 1 75 ? 0.600 11.363 2.205 1.00 98.31 75 THR A CA 1
ATOM 542 C C . THR A 1 75 ? -0.527 10.842 3.083 1.00 98.31 75 THR A C 1
ATOM 544 O O . THR A 1 75 ? -1.544 11.523 3.196 1.00 98.31 75 THR A O 1
ATOM 547 N N . ILE A 1 76 ? -0.356 9.721 3.792 1.00 98.31 76 ILE A N 1
ATOM 548 C CA . ILE A 1 76 ? -1.372 9.262 4.746 1.00 98.31 76 ILE A CA 1
ATOM 549 C C . ILE A 1 76 ? -1.559 10.318 5.827 1.00 98.31 76 ILE A C 1
ATOM 551 O O . ILE A 1 76 ? -2.695 10.699 6.074 1.00 98.31 76 ILE A O 1
ATOM 555 N N . TRP A 1 77 ? -0.491 10.865 6.417 1.00 97.25 77 TRP A N 1
ATOM 556 C CA . TRP A 1 77 ? -0.602 11.897 7.458 1.00 97.25 77 TRP A CA 1
ATOM 557 C C . TRP A 1 77 ? -1.444 13.097 7.002 1.00 97.25 77 TRP A C 1
ATOM 559 O O . TRP A 1 77 ? -2.255 13.631 7.761 1.00 97.25 77 TRP A O 1
ATOM 569 N N . SER A 1 78 ? -1.292 13.488 5.736 1.00 97.12 78 SER A N 1
ATOM 570 C CA . SER A 1 78 ? -2.005 14.619 5.138 1.00 97.12 78 SER A CA 1
ATOM 571 C C . SER A 1 78 ? -3.476 14.307 4.841 1.00 97.12 78 SER A C 1
ATOM 573 O O . SER A 1 78 ? -4.355 15.134 5.091 1.00 97.12 78 SER A O 1
ATOM 575 N N . PHE A 1 79 ? -3.765 13.103 4.342 1.00 96.44 79 PHE A N 1
ATOM 576 C CA . PHE A 1 79 ? -5.101 12.692 3.889 1.00 96.44 79 PHE A CA 1
ATOM 577 C C . PHE A 1 79 ? -5.889 11.881 4.926 1.00 96.44 79 PHE A C 1
ATOM 579 O O . PHE A 1 79 ? -7.062 11.573 4.700 1.00 96.44 79 PHE A O 1
ATOM 586 N N . TYR A 1 80 ? -5.297 11.579 6.085 1.00 93.94 80 TYR A N 1
ATOM 587 C CA . TYR A 1 80 ? -5.874 10.700 7.105 1.00 93.94 80 TYR A CA 1
ATOM 588 C C . TYR A 1 80 ? -7.283 11.127 7.525 1.00 93.94 80 TYR A C 1
ATOM 590 O O . TYR A 1 80 ? -8.169 10.301 7.715 1.00 93.94 80 TYR A O 1
ATOM 598 N N . ARG A 1 81 ? -7.517 12.441 7.623 1.00 91.44 81 ARG A N 1
ATOM 599 C CA . ARG A 1 81 ? -8.816 13.013 8.018 1.00 91.44 81 ARG A CA 1
ATOM 600 C C . ARG A 1 81 ? -9.812 13.168 6.868 1.00 91.44 81 ARG A C 1
ATOM 602 O O . ARG A 1 81 ? -10.975 13.449 7.131 1.00 91.44 81 ARG A O 1
ATOM 609 N N . ILE A 1 82 ? -9.364 13.025 5.623 1.00 89.75 82 ILE A N 1
ATOM 610 C CA . ILE A 1 82 ? -10.208 13.163 4.431 1.00 89.75 82 ILE A CA 1
ATOM 611 C C . ILE A 1 82 ? -10.760 11.792 4.044 1.00 89.75 82 ILE A C 1
ATOM 613 O O . ILE A 1 82 ? -11.971 11.625 3.928 1.00 89.75 82 ILE A O 1
ATOM 617 N N . THR A 1 83 ? -9.878 10.803 3.877 1.00 91.06 83 THR A N 1
ATOM 618 C CA . THR A 1 83 ? -10.245 9.470 3.365 1.00 91.06 83 THR A CA 1
ATOM 619 C C . THR A 1 83 ? -9.788 8.320 4.253 1.00 91.06 83 THR A C 1
ATOM 621 O O . THR A 1 83 ? -10.214 7.189 4.043 1.00 91.06 83 THR A O 1
ATOM 624 N N . GLY A 1 84 ? -8.931 8.593 5.240 1.00 90.31 84 GLY A N 1
ATOM 625 C CA . GLY A 1 84 ? -8.175 7.572 5.968 1.00 90.31 84 GLY A CA 1
ATOM 626 C C . GLY A 1 84 ? -6.827 7.235 5.324 1.00 90.31 84 GLY A C 1
ATOM 627 O O . GLY A 1 84 ? -6.025 6.567 5.967 1.00 90.31 84 GLY A O 1
ATOM 628 N N . GLY A 1 85 ? -6.555 7.725 4.105 1.00 95.38 85 GLY A N 1
ATOM 629 C CA . GLY A 1 85 ? -5.307 7.481 3.377 1.00 95.38 85 GLY A CA 1
ATOM 630 C C . GLY A 1 85 ? -5.089 5.999 3.069 1.00 95.38 85 GLY A C 1
ATOM 631 O O . GLY A 1 85 ? -4.111 5.417 3.528 1.00 95.38 85 GLY A O 1
ATOM 632 N N . LEU A 1 86 ? -6.018 5.363 2.347 1.00 97.56 86 LEU A N 1
ATOM 633 C CA . LEU A 1 86 ? -5.941 3.920 2.076 1.00 97.56 86 LEU A CA 1
ATOM 634 C C . LEU A 1 86 ? -4.893 3.627 0.998 1.00 97.56 86 LEU A C 1
ATOM 636 O O . LEU A 1 86 ? -4.055 2.744 1.171 1.00 97.56 86 LEU A O 1
ATOM 640 N N . PHE A 1 87 ? -4.977 4.352 -0.119 1.00 98.44 87 PHE A N 1
ATOM 641 C CA . PHE A 1 87 ? -4.041 4.390 -1.250 1.00 98.44 87 PHE A CA 1
ATOM 642 C C . PHE A 1 87 ? -3.649 3.035 -1.856 1.00 98.44 87 PHE A C 1
ATOM 644 O O . PHE A 1 87 ? -2.670 2.926 -2.598 1.00 98.44 87 PHE A O 1
ATOM 651 N N . SER A 1 88 ? -4.399 1.981 -1.543 1.00 98.44 88 SER A N 1
ATOM 652 C CA . SER A 1 88 ? -4.084 0.606 -1.909 1.00 98.44 88 SER A CA 1
ATOM 653 C C . SER A 1 88 ? -5.358 -0.231 -2.012 1.00 98.44 88 SER A C 1
ATOM 655 O O . SER A 1 88 ? -6.108 -0.331 -1.029 1.00 98.44 88 SER A O 1
ATOM 657 N N . PRO A 1 89 ? -5.577 -0.920 -3.147 1.00 98.81 89 PRO A N 1
ATOM 658 C CA . PRO A 1 89 ? -6.663 -1.884 -3.278 1.00 98.81 89 PRO A CA 1
ATOM 659 C C . PRO A 1 89 ? -6.602 -3.007 -2.232 1.00 98.81 89 PRO A C 1
ATOM 661 O O . PRO A 1 89 ? -7.640 -3.445 -1.740 1.00 98.81 89 PRO A O 1
ATOM 664 N N . ALA A 1 90 ? -5.401 -3.437 -1.826 1.00 98.75 90 ALA A N 1
ATOM 665 C CA . ALA A 1 90 ? -5.233 -4.482 -0.812 1.00 98.75 90 ALA A CA 1
ATOM 666 C C . ALA A 1 90 ? -5.634 -3.999 0.594 1.00 98.75 90 ALA A C 1
ATOM 668 O O . ALA A 1 90 ? -6.314 -4.710 1.331 1.00 98.75 90 ALA A O 1
ATOM 669 N N . VAL A 1 91 ? -5.282 -2.762 0.959 1.00 98.62 91 VAL A N 1
ATOM 670 C CA . VAL A 1 91 ? -5.723 -2.164 2.232 1.00 98.62 91 VAL A CA 1
ATOM 671 C C . VAL A 1 91 ? -7.239 -1.949 2.225 1.00 98.62 91 VAL A C 1
ATOM 673 O O . VAL A 1 91 ? -7.921 -2.274 3.197 1.00 98.62 91 VAL A O 1
ATOM 676 N N . THR A 1 92 ? -7.784 -1.476 1.102 1.00 98.62 92 THR A N 1
ATOM 677 C CA . THR A 1 92 ? -9.229 -1.278 0.915 1.00 98.62 92 THR A CA 1
ATOM 678 C C . THR A 1 92 ? -10.007 -2.584 1.064 1.00 98.62 92 THR A C 1
ATOM 680 O O . THR A 1 92 ? -11.033 -2.604 1.746 1.00 98.62 92 THR A O 1
ATOM 683 N N . LEU A 1 93 ? -9.504 -3.684 0.491 1.00 98.62 93 LEU A N 1
ATOM 684 C CA . LEU A 1 93 ? -10.094 -5.011 0.665 1.00 98.62 93 LEU A CA 1
ATOM 685 C C . LEU A 1 93 ? -10.126 -5.414 2.142 1.00 98.62 93 LEU A C 1
ATOM 687 O O . LEU A 1 93 ? -11.159 -5.863 2.626 1.00 98.62 93 LEU A O 1
ATOM 691 N N . SER A 1 94 ? -9.036 -5.219 2.881 1.00 98.12 94 SER A N 1
ATOM 692 C CA . SER A 1 94 ? -9.005 -5.564 4.305 1.00 98.12 94 SER A CA 1
ATOM 693 C C . SER A 1 94 ? -10.045 -4.794 5.118 1.00 98.12 94 SER A C 1
ATOM 695 O O . SER A 1 94 ? -10.808 -5.384 5.882 1.00 98.12 94 SER A O 1
ATOM 697 N N . LEU A 1 95 ? -10.144 -3.481 4.901 1.00 96.38 95 LEU A N 1
ATOM 698 C CA . LEU A 1 95 ? -11.139 -2.652 5.576 1.00 96.38 95 LEU A CA 1
ATOM 699 C C . LEU A 1 95 ? -12.574 -3.025 5.182 1.00 96.38 95 LEU A C 1
ATOM 701 O O . LEU A 1 95 ? -13.477 -2.916 6.011 1.00 96.38 95 LEU A O 1
ATOM 705 N N . LEU A 1 96 ? -12.798 -3.509 3.958 1.00 96.25 96 LEU A N 1
ATOM 706 C CA . LEU A 1 96 ? -14.070 -4.112 3.563 1.00 96.25 96 LEU A CA 1
ATOM 707 C C . LEU A 1 96 ? -14.346 -5.403 4.354 1.00 96.25 96 LEU A C 1
ATOM 709 O O . LEU A 1 96 ? -15.420 -5.541 4.938 1.00 96.25 96 LEU A O 1
ATOM 713 N N . LEU A 1 97 ? -13.379 -6.324 4.418 1.00 94.94 97 LEU A N 1
ATOM 714 C CA . LEU A 1 97 ? -13.511 -7.611 5.118 1.00 94.94 97 LEU A CA 1
ATOM 715 C C . LEU A 1 97 ? -13.750 -7.438 6.625 1.00 94.94 97 LEU A C 1
ATOM 717 O O . LEU A 1 97 ? -14.523 -8.186 7.221 1.00 94.94 97 LEU A O 1
ATOM 721 N N . CYS A 1 98 ? -13.137 -6.426 7.240 1.00 92.81 98 CYS A N 1
ATOM 722 C CA . CYS A 1 98 ? -13.336 -6.087 8.649 1.00 92.81 98 CYS A CA 1
ATOM 723 C C . CYS A 1 98 ? -14.596 -5.235 8.908 1.00 92.81 98 CYS A C 1
ATOM 725 O O . CYS A 1 98 ? -14.884 -4.896 10.058 1.00 92.81 98 CYS A O 1
ATOM 727 N N . GLY A 1 99 ? -15.367 -4.894 7.868 1.00 88.94 99 GLY A N 1
ATOM 728 C CA . GLY A 1 99 ? -16.607 -4.121 7.980 1.00 88.94 99 GLY A CA 1
ATOM 729 C C . GLY A 1 99 ? -16.404 -2.635 8.294 1.00 88.94 99 GLY A C 1
ATOM 730 O O . GLY A 1 99 ? -17.319 -1.984 8.797 1.00 88.94 99 GLY A O 1
ATOM 731 N N . CYS A 1 100 ? -15.214 -2.097 8.022 1.00 88.69 100 CYS A N 1
ATOM 732 C CA . CYS A 1 100 ? -14.879 -0.680 8.172 1.00 88.69 100 CYS A CA 1
ATOM 733 C C . CYS A 1 100 ? -15.331 0.159 6.965 1.00 88.69 100 CYS A C 1
ATOM 735 O O . CYS A 1 100 ? -15.561 1.359 7.106 1.00 88.69 100 CYS A O 1
ATOM 737 N N . VAL A 1 101 ? -15.456 -0.457 5.785 1.00 89.00 101 VAL A N 1
ATOM 738 C CA . VAL A 1 101 ? -15.843 0.193 4.522 1.00 89.00 101 VAL A CA 1
ATOM 739 C C . VAL A 1 101 ? -16.956 -0.614 3.846 1.00 89.00 101 VAL A C 1
ATOM 741 O O . VAL A 1 101 ? -16.932 -1.842 3.861 1.00 89.00 101 VAL A O 1
ATOM 744 N N . SER A 1 102 ? -17.951 0.060 3.257 1.00 92.44 102 SER A N 1
ATOM 745 C CA . SER A 1 102 ? -19.036 -0.614 2.529 1.00 92.44 102 SER A CA 1
ATOM 746 C C . SER A 1 102 ? -18.552 -1.184 1.183 1.00 92.44 102 SER A C 1
ATOM 748 O O . SER A 1 102 ? -17.636 -0.617 0.583 1.00 92.44 102 SER A O 1
ATOM 750 N N . PRO A 1 103 ? -19.174 -2.252 0.644 1.00 94.06 103 PRO A N 1
ATOM 751 C CA . PRO A 1 103 ? -18.755 -2.851 -0.628 1.00 94.06 103 PRO A CA 1
ATOM 752 C C . PRO A 1 103 ? -18.726 -1.862 -1.800 1.00 94.06 103 PRO A C 1
ATOM 754 O O . PRO A 1 103 ? -17.770 -1.845 -2.572 1.00 94.06 103 PRO A O 1
ATOM 757 N N . LEU A 1 104 ? -19.745 -0.999 -1.907 1.00 93.75 104 LEU A N 1
ATOM 758 C CA . LEU A 1 104 ? -19.811 0.010 -2.965 1.00 93.75 104 LEU A CA 1
ATOM 759 C C . LEU A 1 104 ? -18.680 1.036 -2.831 1.00 93.75 104 LEU A C 1
ATOM 761 O O . LEU A 1 104 ? -17.987 1.305 -3.809 1.00 93.75 104 LEU A O 1
ATOM 765 N N . ARG A 1 105 ? -18.447 1.561 -1.618 1.00 94.62 105 ARG A N 1
ATOM 766 C CA . ARG A 1 105 ? -17.337 2.489 -1.371 1.00 94.62 105 ARG A CA 1
ATOM 767 C C . ARG A 1 105 ? -16.007 1.818 -1.702 1.00 94.62 105 ARG A C 1
ATOM 769 O O . ARG A 1 105 ? -15.224 2.396 -2.440 1.00 94.62 105 ARG A O 1
ATOM 776 N N . ALA A 1 106 ? -15.773 0.590 -1.240 1.00 96.31 106 ALA A N 1
ATOM 777 C CA . ALA A 1 106 ? -14.542 -0.151 -1.516 1.00 96.31 106 ALA A CA 1
ATOM 778 C C . ALA A 1 106 ? -14.265 -0.297 -3.023 1.00 96.31 106 ALA A C 1
ATOM 780 O O . ALA A 1 106 ? -13.138 -0.067 -3.466 1.00 96.31 106 ALA A O 1
ATOM 781 N N . ALA A 1 107 ? -15.292 -0.611 -3.818 1.00 97.00 107 ALA A N 1
ATOM 782 C CA . ALA A 1 107 ? -15.171 -0.687 -5.272 1.00 97.00 107 ALA A CA 1
ATOM 783 C C . ALA A 1 107 ? -14.804 0.674 -5.889 1.00 97.00 107 ALA A C 1
ATOM 785 O O . ALA A 1 107 ? -13.868 0.758 -6.684 1.00 97.00 107 ALA A O 1
ATOM 786 N N . MET A 1 108 ? -15.488 1.749 -5.484 1.00 97.38 108 MET A N 1
ATOM 787 C CA . MET A 1 108 ? -15.211 3.100 -5.981 1.00 97.38 108 MET A CA 1
ATOM 788 C C . MET A 1 108 ? -13.794 3.577 -5.615 1.00 97.38 108 MET A C 1
ATOM 790 O O . MET A 1 108 ? -13.082 4.099 -6.473 1.00 97.38 108 MET A O 1
ATOM 794 N N . LEU A 1 109 ? -13.355 3.345 -4.372 1.00 98.06 109 LEU A N 1
ATOM 795 C CA . LEU A 1 109 ? -12.005 3.701 -3.925 1.00 98.06 109 LEU A CA 1
ATOM 796 C C . LEU A 1 109 ? -10.936 2.900 -4.673 1.00 98.06 109 LEU A C 1
ATOM 798 O O . LEU A 1 109 ? -9.929 3.472 -5.071 1.00 98.06 109 LEU A O 1
ATOM 802 N N . THR A 1 110 ? -11.174 1.611 -4.933 1.00 98.62 110 THR A N 1
ATOM 803 C CA . THR A 1 110 ? -10.247 0.765 -5.703 1.00 98.62 110 THR A CA 1
ATOM 804 C C . THR A 1 110 ? -10.013 1.330 -7.105 1.00 98.62 110 THR A C 1
ATOM 806 O O . THR A 1 110 ? -8.870 1.433 -7.548 1.00 98.62 110 THR A O 1
ATOM 809 N N . VAL A 1 111 ? -11.077 1.761 -7.792 1.00 98.56 111 VAL A N 1
ATOM 810 C CA . VAL A 1 111 ? -10.963 2.409 -9.110 1.00 98.56 111 VAL A CA 1
ATOM 811 C C . VAL A 1 111 ? -10.191 3.727 -9.008 1.00 98.56 111 VAL A C 1
ATOM 813 O O . VAL A 1 111 ? -9.289 3.968 -9.810 1.00 98.56 111 VAL A O 1
ATOM 816 N N . ALA A 1 112 ? -10.495 4.556 -8.005 1.00 98.69 112 ALA A N 1
ATOM 817 C CA . ALA A 1 112 ? -9.797 5.822 -7.780 1.00 98.69 112 ALA A CA 1
ATOM 818 C C . ALA A 1 112 ? -8.294 5.626 -7.506 1.00 98.69 112 ALA A C 1
ATOM 820 O O . ALA A 1 112 ? -7.470 6.364 -8.041 1.00 98.69 112 ALA A O 1
ATOM 821 N N . GLN A 1 113 ? -7.929 4.606 -6.727 1.00 98.88 113 GLN A N 1
ATOM 822 C CA . GLN A 1 113 ? -6.541 4.255 -6.417 1.00 98.88 113 GLN A CA 1
ATOM 823 C C . GLN A 1 113 ? -5.793 3.765 -7.658 1.00 98.88 113 GLN A C 1
ATOM 825 O O . GLN A 1 113 ? -4.678 4.209 -7.911 1.00 98.88 113 GLN A O 1
ATOM 830 N N . ILE A 1 114 ? -6.402 2.895 -8.471 1.00 98.88 114 ILE A N 1
ATOM 831 C CA . ILE A 1 114 ? -5.803 2.431 -9.734 1.00 98.88 114 ILE A CA 1
ATOM 832 C C . ILE A 1 114 ? -5.570 3.615 -10.680 1.00 98.88 114 ILE A C 1
ATOM 834 O O . ILE A 1 114 ? -4.468 3.772 -11.204 1.00 98.88 114 ILE A O 1
ATOM 838 N N . ALA A 1 115 ? -6.574 4.481 -10.852 1.00 98.88 115 ALA A N 1
ATOM 839 C CA . ALA A 1 115 ? -6.445 5.690 -11.661 1.00 98.88 115 ALA A CA 1
ATOM 840 C C . ALA A 1 115 ? -5.345 6.622 -11.125 1.00 98.88 115 ALA A C 1
ATOM 842 O O . ALA A 1 115 ? -4.545 7.141 -11.902 1.00 98.88 115 ALA A O 1
ATOM 843 N N . GLY A 1 116 ? -5.262 6.789 -9.802 1.00 98.88 116 GLY A N 1
ATOM 844 C CA . GLY A 1 116 ? -4.212 7.576 -9.160 1.00 98.88 116 GLY A CA 1
ATOM 845 C C . GLY A 1 116 ? -2.819 6.972 -9.343 1.00 98.88 116 GLY A C 1
ATOM 846 O O . GLY A 1 116 ? -1.856 7.701 -9.552 1.00 98.88 116 GLY A O 1
ATOM 847 N N . GLY A 1 117 ? -2.696 5.642 -9.345 1.00 98.81 117 GLY A N 1
ATOM 848 C CA . GLY A 1 117 ? -1.426 4.966 -9.610 1.00 98.81 117 GLY A CA 1
ATOM 849 C C . GLY A 1 117 ? -0.941 5.118 -11.044 1.00 98.81 117 GLY A C 1
ATOM 850 O O . GLY A 1 117 ? 0.247 5.355 -11.258 1.00 98.81 117 GLY A O 1
ATOM 851 N N . ILE A 1 118 ? -1.854 5.078 -12.018 1.00 98.88 118 ILE A N 1
ATOM 852 C CA . ILE A 1 118 ? -1.536 5.407 -13.414 1.00 98.88 118 ILE A CA 1
ATOM 853 C C . ILE A 1 118 ? -1.095 6.871 -13.519 1.00 98.88 118 ILE A C 1
ATOM 855 O O . ILE A 1 118 ? -0.058 7.150 -14.111 1.00 98.88 118 ILE A O 1
ATOM 859 N N . ALA A 1 119 ? -1.841 7.802 -12.914 1.00 98.81 119 ALA A N 1
ATOM 860 C CA . ALA A 1 119 ? -1.513 9.226 -12.951 1.00 98.81 119 ALA A CA 1
ATOM 861 C C . ALA A 1 119 ? -0.149 9.528 -12.305 1.00 98.81 119 ALA A C 1
ATOM 863 O O . ALA A 1 119 ? 0.663 10.238 -12.893 1.00 98.81 119 ALA A O 1
ATOM 864 N N . GLY A 1 120 ? 0.138 8.953 -11.133 1.00 98.69 120 GLY A N 1
ATOM 865 C CA . GLY A 1 120 ? 1.421 9.113 -10.447 1.00 98.69 120 GLY A CA 1
ATOM 866 C C . GLY A 1 120 ? 2.593 8.572 -11.270 1.00 98.69 120 GLY A C 1
ATOM 867 O O . GLY A 1 120 ? 3.605 9.255 -11.418 1.00 98.69 120 GLY A O 1
ATOM 868 N N . ALA A 1 121 ? 2.435 7.388 -11.870 1.00 98.31 121 ALA A N 1
ATOM 869 C CA . ALA A 1 121 ? 3.438 6.816 -12.767 1.00 98.31 121 ALA A CA 1
ATOM 870 C C . ALA A 1 121 ? 3.638 7.662 -14.038 1.00 98.31 121 ALA A C 1
ATOM 872 O O . ALA A 1 121 ? 4.774 7.893 -14.444 1.00 98.31 121 ALA A O 1
ATOM 873 N N . ALA A 1 122 ? 2.559 8.179 -14.634 1.00 97.88 122 ALA A N 1
ATOM 874 C CA . ALA A 1 122 ? 2.624 9.025 -15.824 1.00 97.88 122 ALA A CA 1
ATOM 875 C C . ALA A 1 122 ? 3.320 10.365 -15.542 1.00 97.88 122 ALA A C 1
ATOM 877 O O . ALA A 1 122 ? 4.095 10.839 -16.369 1.00 97.88 122 ALA A O 1
ATOM 878 N N . LEU A 1 123 ? 3.094 10.957 -14.363 1.00 98.00 123 LEU A N 1
ATOM 879 C CA . LEU A 1 123 ? 3.808 12.159 -13.923 1.00 98.00 123 LEU A CA 1
ATOM 880 C C . LEU A 1 123 ? 5.306 11.895 -13.758 1.00 98.00 123 LEU A C 1
ATOM 882 O O . LEU A 1 123 ? 6.116 12.714 -14.180 1.00 98.00 123 LEU A O 1
ATOM 886 N N . VAL A 1 124 ? 5.683 10.755 -13.174 1.00 96.88 124 VAL A N 1
ATOM 887 C CA . VAL A 1 124 ? 7.094 10.363 -13.056 1.00 96.88 124 VAL A CA 1
ATOM 888 C C . VAL A 1 124 ? 7.723 10.185 -14.432 1.00 96.88 124 VAL A C 1
ATOM 890 O O . VAL A 1 124 ? 8.810 10.705 -14.670 1.00 96.88 124 VAL A O 1
ATOM 893 N N . GLU A 1 125 ? 7.042 9.513 -15.357 1.00 93.19 125 GLU A N 1
ATOM 894 C CA . GLU A 1 125 ? 7.585 9.296 -16.696 1.00 93.19 125 GLU A CA 1
ATOM 895 C C . GLU A 1 125 ? 7.696 10.592 -17.506 1.00 93.19 125 GLU A C 1
ATOM 897 O O . GLU A 1 125 ? 8.728 10.841 -18.124 1.00 93.19 125 GLU A O 1
ATOM 902 N N . GLY A 1 126 ? 6.682 11.457 -17.441 1.00 94.00 126 GLY A N 1
ATOM 903 C CA . GLY A 1 126 ? 6.658 12.716 -18.183 1.00 94.00 126 GLY A CA 1
ATOM 904 C C . GLY A 1 126 ? 7.574 13.811 -17.626 1.00 94.00 126 GLY A C 1
ATOM 905 O O . GLY A 1 126 ? 8.062 14.633 -18.397 1.00 94.00 126 GLY A O 1
ATOM 906 N N . LEU A 1 127 ? 7.807 13.854 -16.307 1.00 94.94 127 LEU A N 1
ATOM 907 C CA . LEU A 1 127 ? 8.574 14.934 -15.665 1.00 94.94 127 LEU A CA 1
ATOM 908 C C . LEU A 1 127 ? 10.030 14.560 -15.372 1.00 94.94 127 LEU A C 1
ATOM 910 O O . LEU A 1 127 ? 10.906 15.421 -15.438 1.00 94.94 127 LEU A O 1
ATOM 914 N N . LEU A 1 128 ? 10.309 13.299 -15.039 1.00 91.31 128 LEU A N 1
ATOM 915 C CA . LEU A 1 128 ? 11.649 12.843 -14.661 1.00 91.31 128 LEU A CA 1
ATOM 916 C C . LEU A 1 128 ? 12.303 12.158 -15.861 1.00 91.31 128 LEU A C 1
ATOM 918 O O . LEU A 1 128 ? 12.355 10.929 -15.952 1.00 91.31 128 LEU A O 1
ATOM 922 N N . SER A 1 129 ? 12.775 12.974 -16.805 1.00 77.25 129 SER A N 1
ATOM 923 C CA . SER A 1 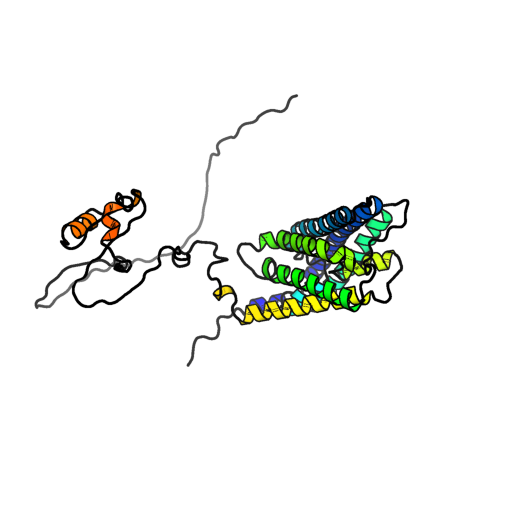129 ? 13.518 12.499 -17.976 1.00 77.25 129 SER A CA 1
ATOM 924 C C . SER A 1 129 ? 14.833 11.835 -17.561 1.00 77.25 129 SER A C 1
ATOM 926 O O . SER A 1 129 ? 15.538 12.335 -16.688 1.00 77.25 129 SER A O 1
ATOM 928 N N . SER A 1 130 ? 15.180 10.729 -18.218 1.00 76.00 130 SER A N 1
ATOM 929 C CA . SER A 1 130 ? 16.447 10.022 -18.022 1.00 76.00 130 SER A CA 1
ATOM 930 C C . SER A 1 130 ? 17.103 9.744 -19.378 1.00 76.00 130 SER A C 1
ATOM 932 O O . SER A 1 130 ? 16.394 9.394 -20.323 1.00 76.00 130 SER A O 1
ATOM 934 N N . PRO A 1 131 ? 18.438 9.872 -19.499 1.00 70.31 131 PRO A N 1
ATOM 935 C CA . PRO A 1 131 ? 19.162 9.508 -20.717 1.00 70.31 131 PRO A CA 1
ATOM 936 C C . PRO A 1 131 ? 19.130 7.996 -20.999 1.00 70.31 131 PRO A C 1
ATOM 938 O O . PRO A 1 131 ? 19.312 7.579 -22.140 1.00 70.31 131 PRO A O 1
ATOM 941 N N . THR A 1 132 ? 18.877 7.175 -19.979 1.00 74.56 132 THR A N 1
ATOM 942 C CA . THR A 1 132 ? 18.656 5.730 -20.091 1.00 74.56 132 THR A CA 1
ATOM 943 C C . THR A 1 132 ? 17.203 5.398 -19.761 1.00 74.56 132 THR A C 1
ATOM 945 O O . THR A 1 132 ? 16.627 5.944 -18.818 1.00 74.56 132 THR A O 1
ATOM 948 N N . HIS A 1 133 ? 16.588 4.496 -20.529 1.00 74.56 133 HIS A N 1
ATOM 949 C CA . HIS A 1 133 ? 15.229 4.043 -20.242 1.00 74.56 133 HIS A CA 1
ATOM 950 C C . HIS A 1 133 ? 15.244 3.124 -19.013 1.00 74.56 133 HIS A C 1
ATOM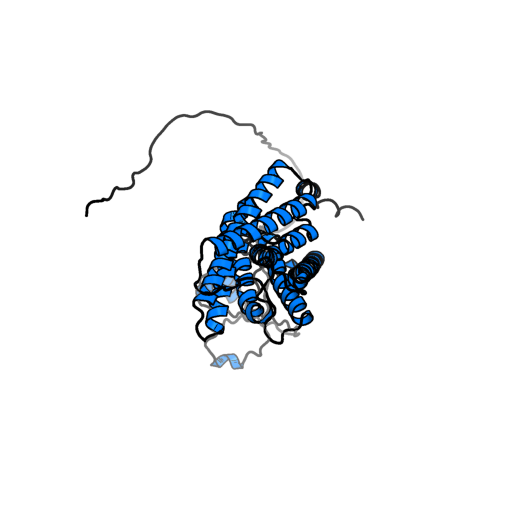 952 O O . HIS A 1 133 ? 15.607 1.951 -19.103 1.00 74.56 133 HIS A O 1
ATOM 958 N N . VAL A 1 134 ? 14.873 3.675 -17.859 1.00 85.06 134 VAL A N 1
ATOM 959 C CA . VAL A 1 134 ? 14.847 2.980 -16.569 1.00 85.06 134 VAL A CA 1
ATOM 960 C C . VAL A 1 134 ? 13.401 2.814 -16.125 1.00 85.06 134 VAL A C 1
ATOM 962 O O . VAL A 1 134 ? 12.686 3.798 -15.938 1.00 85.06 134 VAL A O 1
ATOM 965 N N . SER A 1 135 ? 12.979 1.564 -15.944 1.00 88.25 135 SER A N 1
ATOM 966 C CA . SER A 1 135 ? 11.624 1.232 -15.509 1.00 88.25 135 SER A CA 1
ATOM 967 C C . SER A 1 135 ? 11.526 1.167 -13.986 1.00 88.25 135 SER A C 1
ATOM 969 O O . SER A 1 135 ? 12.387 0.601 -13.320 1.00 88.25 135 SER A O 1
ATOM 971 N N . VAL A 1 136 ? 10.434 1.708 -13.443 1.00 94.25 136 VAL A N 1
ATOM 972 C CA . VAL A 1 136 ? 10.042 1.590 -12.023 1.00 94.25 136 VAL A CA 1
ATOM 973 C C . VAL A 1 136 ? 8.916 0.567 -11.805 1.00 94.25 136 VAL A C 1
ATOM 975 O O . VAL A 1 136 ? 8.342 0.477 -10.710 1.00 94.25 136 VAL A O 1
ATOM 978 N N . ALA A 1 137 ? 8.569 -0.182 -12.858 1.00 96.19 137 ALA A N 1
ATOM 979 C CA . ALA A 1 137 ? 7.629 -1.289 -12.780 1.00 96.19 137 ALA A CA 1
ATOM 980 C C . ALA A 1 137 ? 8.187 -2.416 -11.904 1.00 96.19 137 ALA A C 1
ATOM 982 O O . ALA A 1 137 ? 9.394 -2.626 -11.812 1.00 96.19 137 ALA A O 1
ATOM 983 N N . THR A 1 138 ? 7.293 -3.135 -11.240 1.00 97.88 138 THR A N 1
ATOM 984 C CA . THR A 1 138 ? 7.655 -4.278 -10.406 1.00 97.88 138 THR A CA 1
ATOM 985 C C . THR A 1 138 ? 7.963 -5.488 -11.280 1.00 97.88 138 THR A C 1
ATOM 987 O O . THR A 1 138 ? 7.115 -5.909 -12.072 1.00 97.88 138 THR A O 1
ATOM 990 N N . THR A 1 139 ? 9.151 -6.057 -11.110 1.00 97.38 139 THR A N 1
ATOM 991 C CA . THR A 1 139 ? 9.607 -7.264 -11.807 1.00 97.38 139 THR A CA 1
ATOM 992 C C . THR A 1 139 ? 10.245 -8.227 -10.815 1.00 97.38 139 THR A C 1
ATOM 994 O O . THR A 1 139 ? 10.739 -7.817 -9.763 1.00 97.38 139 THR A O 1
ATOM 997 N N . LEU A 1 140 ? 10.240 -9.520 -11.137 1.00 98.25 140 LEU A N 1
ATOM 998 C CA . LEU A 1 140 ? 10.984 -10.499 -10.349 1.00 98.25 140 LEU A CA 1
ATOM 999 C C . LEU A 1 140 ? 12.487 -10.267 -10.517 1.00 98.25 140 LEU A C 1
ATOM 1001 O O . LEU A 1 140 ? 12.950 -9.965 -11.616 1.00 98.25 140 LEU A O 1
ATOM 1005 N N . GLY A 1 141 ? 13.228 -10.406 -9.420 1.00 96.00 141 GLY A N 1
ATOM 1006 C CA . GLY A 1 141 ? 14.686 -10.412 -9.442 1.00 96.00 141 GLY A CA 1
ATOM 1007 C C . GLY A 1 141 ? 15.239 -11.695 -10.063 1.00 96.00 141 GLY A C 1
ATOM 1008 O O . GLY A 1 141 ? 14.543 -12.712 -10.168 1.00 96.00 141 GLY A O 1
ATOM 1009 N N . ASP A 1 142 ? 16.514 -11.663 -10.441 1.00 93.88 142 ASP A N 1
ATOM 1010 C CA . ASP A 1 142 ? 17.180 -12.804 -11.064 1.00 93.88 142 ASP A CA 1
ATOM 1011 C C . ASP A 1 142 ? 17.135 -14.048 -10.164 1.00 93.88 142 ASP A C 1
ATOM 1013 O O . ASP A 1 142 ? 17.472 -14.015 -8.979 1.00 93.88 142 ASP A O 1
ATOM 1017 N N . GLY A 1 143 ? 16.691 -15.171 -10.734 1.00 95.81 143 GLY A N 1
ATOM 1018 C CA . GLY A 1 143 ? 16.566 -16.446 -10.022 1.00 95.81 143 GLY A CA 1
ATOM 1019 C C . GLY A 1 143 ? 15.354 -16.559 -9.088 1.00 95.81 143 GLY A C 1
ATOM 1020 O O . GLY A 1 143 ? 15.164 -17.615 -8.483 1.00 95.81 143 GLY A O 1
ATOM 1021 N N . VAL A 1 144 ? 14.506 -15.529 -8.983 1.00 98.12 144 VAL A N 1
ATOM 1022 C CA . VAL A 1 144 ? 13.273 -15.592 -8.186 1.00 98.12 144 VAL A CA 1
ATOM 1023 C C . VAL A 1 144 ? 12.154 -16.234 -9.001 1.00 98.12 144 VAL A C 1
ATOM 1025 O O . VAL A 1 144 ? 11.747 -15.742 -10.052 1.00 98.12 144 VAL A O 1
ATOM 1028 N N . SER A 1 145 ? 11.614 -17.345 -8.503 1.00 98.44 145 SER A N 1
ATOM 1029 C CA . SER A 1 145 ? 10.452 -17.991 -9.118 1.00 98.44 145 SER A CA 1
ATOM 1030 C C . SER A 1 145 ? 9.159 -17.202 -8.880 1.00 98.44 145 SER A C 1
ATOM 1032 O O . SER A 1 145 ? 8.997 -16.518 -7.869 1.00 98.44 145 SER A O 1
ATOM 1034 N N . ILE A 1 146 ? 8.175 -17.386 -9.766 1.00 98.69 146 ILE A N 1
ATOM 1035 C CA . ILE A 1 146 ? 6.831 -16.788 -9.646 1.00 98.69 146 ILE A CA 1
ATOM 1036 C C . ILE A 1 146 ? 6.190 -17.115 -8.288 1.00 98.69 146 ILE A C 1
ATOM 1038 O O . ILE A 1 146 ? 5.565 -16.256 -7.671 1.00 98.69 146 ILE A O 1
ATOM 1042 N N . VAL A 1 147 ? 6.370 -18.348 -7.800 1.00 98.50 147 VAL A N 1
ATOM 1043 C CA . VAL A 1 147 ? 5.820 -18.790 -6.510 1.00 98.50 147 VAL A CA 1
ATOM 1044 C C . VAL A 1 147 ? 6.500 -18.068 -5.348 1.00 98.50 147 VAL A C 1
ATOM 1046 O O . VAL A 1 147 ? 5.812 -17.601 -4.444 1.00 98.50 147 VAL A O 1
ATOM 1049 N N . GLN A 1 148 ? 7.830 -17.927 -5.373 1.00 98.69 148 GLN A N 1
ATOM 1050 C CA . GLN A 1 148 ? 8.543 -17.144 -4.357 1.00 98.69 148 GLN A CA 1
ATOM 1051 C C . GLN A 1 148 ? 8.065 -15.692 -4.356 1.00 98.69 148 GLN A C 1
ATOM 1053 O O . GLN A 1 148 ? 7.714 -15.178 -3.298 1.00 98.69 148 GLN A O 1
ATOM 1058 N N . GLY A 1 149 ? 7.971 -15.064 -5.532 1.00 98.75 149 GLY A N 1
ATOM 1059 C CA . GLY A 1 149 ? 7.474 -13.697 -5.649 1.00 98.75 149 GLY A CA 1
ATOM 1060 C C . GLY A 1 149 ? 6.059 -13.529 -5.098 1.00 98.75 149 GLY A C 1
ATOM 1061 O O . GLY A 1 149 ? 5.817 -12.627 -4.303 1.00 98.75 149 GLY A O 1
ATOM 1062 N N . LEU A 1 150 ? 5.147 -14.450 -5.427 1.00 98.81 150 LEU A N 1
ATOM 1063 C CA . LEU A 1 150 ? 3.777 -14.452 -4.909 1.00 98.81 150 LEU A CA 1
ATOM 1064 C C . LEU A 1 150 ? 3.730 -14.460 -3.372 1.00 98.81 150 LEU A C 1
ATOM 1066 O O . LEU A 1 150 ? 2.967 -13.696 -2.781 1.00 98.81 150 LEU A O 1
ATOM 1070 N N . PHE A 1 151 ? 4.522 -15.318 -2.723 1.00 98.69 151 PHE A N 1
ATOM 1071 C CA . PHE A 1 151 ? 4.524 -15.428 -1.262 1.00 98.69 151 PHE A CA 1
ATOM 1072 C C . PHE A 1 151 ? 5.261 -14.279 -0.572 1.00 98.69 151 PHE A C 1
ATOM 1074 O O . PHE A 1 151 ? 4.826 -13.861 0.499 1.00 98.69 151 PHE A O 1
ATOM 1081 N N . ILE A 1 152 ? 6.321 -13.737 -1.178 1.00 98.81 152 ILE A N 1
ATOM 1082 C CA . ILE A 1 152 ? 6.978 -12.517 -0.684 1.00 98.81 152 ILE A CA 1
ATOM 1083 C C . ILE A 1 152 ? 5.966 -11.368 -0.669 1.00 98.81 152 ILE A C 1
ATOM 1085 O O . ILE A 1 152 ? 5.754 -10.749 0.372 1.00 98.81 152 ILE A O 1
ATOM 1089 N N . GLU A 1 153 ? 5.269 -11.151 -1.786 1.00 98.88 153 GLU A N 1
ATOM 1090 C CA . GLU A 1 153 ? 4.223 -10.132 -1.901 1.00 98.88 153 GLU A CA 1
ATOM 1091 C C . GLU A 1 153 ? 3.090 -10.351 -0.890 1.00 98.88 153 GLU A C 1
ATOM 1093 O O . GLU A 1 153 ? 2.688 -9.425 -0.185 1.00 98.88 153 GLU A O 1
ATOM 1098 N N . ALA A 1 154 ? 2.608 -11.589 -0.747 1.00 98.88 154 ALA A N 1
ATOM 1099 C CA . ALA A 1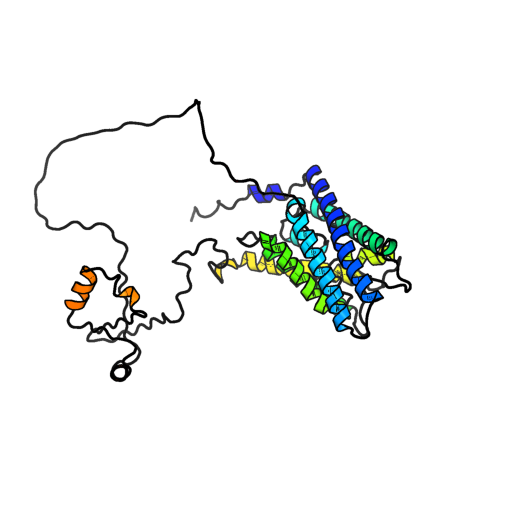 154 ? 1.550 -11.908 0.207 1.00 98.88 154 ALA A CA 1
ATOM 1100 C C . ALA A 1 154 ? 1.954 -11.644 1.662 1.00 98.88 154 ALA A C 1
ATOM 1102 O O . ALA A 1 154 ? 1.182 -11.048 2.414 1.00 98.88 154 ALA A O 1
ATOM 1103 N N . LEU A 1 155 ? 3.154 -12.054 2.075 1.00 98.88 155 LEU A N 1
ATOM 1104 C CA . LEU A 1 155 ? 3.615 -11.884 3.453 1.00 98.88 155 LEU A CA 1
ATOM 1105 C C . LEU A 1 155 ? 3.918 -10.417 3.772 1.00 98.88 155 LEU A C 1
ATOM 1107 O O . LEU A 1 155 ? 3.484 -9.924 4.813 1.00 98.88 155 LEU A O 1
ATOM 1111 N N . CYS A 1 156 ? 4.584 -9.691 2.872 1.00 98.81 156 CYS A N 1
ATOM 1112 C CA . CYS A 1 156 ? 4.835 -8.262 3.048 1.00 98.81 156 CYS A CA 1
ATOM 1113 C C . CYS A 1 156 ? 3.527 -7.462 3.127 1.00 98.81 156 CYS A C 1
ATOM 1115 O O . CYS A 1 156 ? 3.362 -6.634 4.027 1.00 98.81 156 CYS A O 1
ATOM 1117 N N . THR A 1 157 ? 2.552 -7.744 2.255 1.00 98.88 157 THR A N 1
ATOM 1118 C CA . THR A 1 157 ? 1.239 -7.095 2.351 1.00 98.88 157 THR A CA 1
ATOM 1119 C C . THR A 1 157 ? 0.481 -7.509 3.609 1.00 98.88 157 THR A C 1
ATOM 1121 O O . THR A 1 157 ? -0.202 -6.667 4.187 1.00 98.88 157 THR A O 1
ATOM 1124 N N . ALA A 1 158 ? 0.604 -8.753 4.082 1.00 98.88 158 ALA A N 1
ATOM 1125 C CA . ALA A 1 158 ? -0.021 -9.168 5.337 1.00 98.88 158 ALA A CA 1
ATOM 1126 C C . ALA A 1 158 ? 0.502 -8.350 6.528 1.00 98.88 158 ALA A C 1
ATOM 1128 O O . ALA A 1 158 ? -0.297 -7.877 7.336 1.00 98.88 158 ALA A O 1
ATOM 1129 N N . VAL A 1 159 ? 1.818 -8.118 6.607 1.00 98.81 159 VAL A N 1
ATOM 1130 C CA . VAL A 1 159 ? 2.417 -7.264 7.647 1.00 98.81 159 VAL A CA 1
ATOM 1131 C C . VAL A 1 159 ? 1.884 -5.832 7.543 1.00 98.81 159 VAL A C 1
ATOM 1133 O O . VAL A 1 159 ? 1.402 -5.288 8.536 1.00 98.81 159 VAL A O 1
ATOM 1136 N N . LEU A 1 160 ? 1.893 -5.245 6.341 1.00 98.75 160 LEU A N 1
ATOM 1137 C CA . LEU A 1 160 ? 1.348 -3.905 6.095 1.00 98.75 160 LEU A CA 1
ATOM 1138 C C . LEU A 1 160 ? -0.113 -3.783 6.543 1.00 98.75 160 LEU A C 1
ATOM 1140 O O . LEU A 1 160 ? -0.466 -2.882 7.302 1.00 98.75 160 LEU A O 1
ATOM 1144 N N . VAL A 1 161 ? -0.965 -4.694 6.080 1.00 98.75 161 VAL A N 1
ATOM 1145 C CA . VAL A 1 161 ? -2.398 -4.678 6.374 1.00 98.75 161 VAL A CA 1
ATOM 1146 C C . VAL A 1 161 ? -2.653 -4.893 7.861 1.00 98.75 161 VAL A C 1
ATOM 1148 O O . VAL A 1 161 ? -3.485 -4.197 8.437 1.00 98.75 161 VAL A O 1
ATOM 1151 N N . PHE A 1 162 ? -1.925 -5.804 8.508 1.00 98.69 162 PHE A 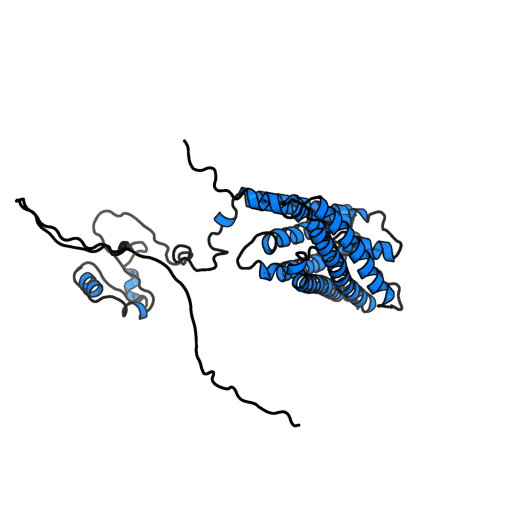N 1
ATOM 1152 C CA . PHE A 1 162 ? -2.061 -6.026 9.943 1.00 98.69 162 PHE A CA 1
ATOM 1153 C C . PHE A 1 162 ? -1.734 -4.760 10.747 1.00 98.69 162 PHE A C 1
ATOM 1155 O O . PHE A 1 162 ? -2.490 -4.395 11.647 1.00 98.69 162 PHE A O 1
ATOM 1162 N N . VAL A 1 163 ? -0.673 -4.037 10.375 1.00 98.50 163 VAL A N 1
ATOM 1163 C CA . VAL A 1 163 ? -0.323 -2.751 10.996 1.00 98.50 163 VAL A CA 1
ATOM 1164 C C . VAL A 1 163 ? -1.414 -1.703 10.773 1.00 98.50 163 VAL A C 1
ATOM 1166 O O . VAL A 1 163 ? -1.784 -1.007 11.719 1.00 98.50 163 VAL A O 1
ATOM 1169 N N . VAL A 1 164 ? -1.986 -1.610 9.567 1.00 98.12 164 VAL A N 1
ATOM 1170 C CA . VAL A 1 164 ? -3.120 -0.707 9.300 1.00 98.12 164 VAL A CA 1
ATOM 1171 C C . VAL A 1 164 ? -4.315 -1.046 10.196 1.00 98.12 164 VAL A C 1
ATOM 1173 O O . VAL A 1 164 ? -4.910 -0.151 10.796 1.00 98.12 164 VAL A O 1
ATOM 1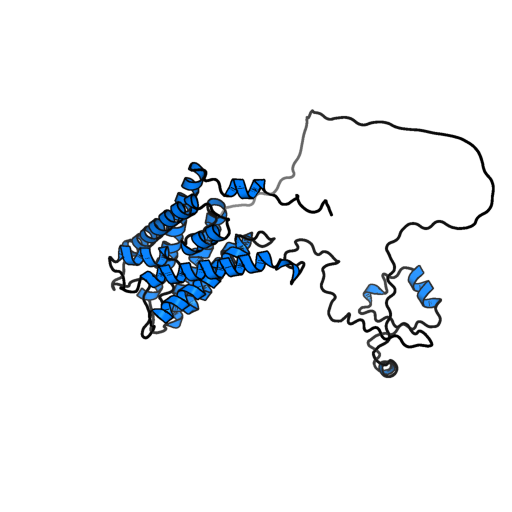176 N N . LEU A 1 165 ? -4.667 -2.327 10.323 1.00 97.44 165 LEU A N 1
ATOM 1177 C CA . LEU A 1 165 ? -5.790 -2.749 11.159 1.00 97.44 165 LEU A CA 1
ATOM 1178 C C . LEU A 1 165 ? -5.550 -2.420 12.638 1.00 97.44 165 LEU A C 1
ATOM 1180 O O . LEU A 1 165 ? -6.429 -1.853 13.285 1.00 97.44 165 LEU A O 1
ATOM 1184 N N . MET A 1 166 ? -4.358 -2.716 13.155 1.00 96.38 166 MET A N 1
ATOM 1185 C CA . MET A 1 166 ? -4.034 -2.518 14.568 1.00 96.38 166 MET A CA 1
ATOM 1186 C C . MET A 1 166 ? -3.832 -1.052 14.954 1.00 96.38 166 MET A C 1
ATOM 1188 O O . MET A 1 166 ? -4.204 -0.683 16.060 1.00 96.38 166 MET A O 1
ATOM 1192 N N . LEU A 1 167 ? -3.258 -0.219 14.079 1.00 95.75 167 LEU A N 1
ATOM 1193 C CA . LEU A 1 167 ? -2.960 1.179 14.414 1.00 95.75 167 LEU A CA 1
ATOM 1194 C C . LEU A 1 167 ? -4.032 2.166 13.941 1.00 95.75 167 LEU A C 1
ATOM 1196 O O . LEU A 1 167 ? -4.241 3.191 14.588 1.00 95.75 167 LEU A O 1
ATOM 1200 N N . ALA A 1 168 ? -4.692 1.906 12.807 1.00 93.44 168 ALA A N 1
ATOM 1201 C CA . ALA A 1 168 ? -5.645 2.845 12.207 1.00 93.44 168 ALA A CA 1
ATOM 1202 C C . ALA A 1 168 ? -7.109 2.429 12.404 1.00 93.44 168 ALA A C 1
ATOM 1204 O O . ALA A 1 168 ? -7.956 3.268 12.745 1.00 93.44 168 ALA A O 1
ATOM 1205 N N . ALA A 1 169 ? -7.435 1.156 12.147 1.00 91.31 169 ALA A N 1
ATOM 1206 C CA . ALA A 1 169 ? -8.813 0.674 12.243 1.00 91.31 169 ALA A CA 1
ATOM 1207 C C . ALA A 1 169 ? -9.242 0.519 13.708 1.00 91.31 169 ALA A C 1
ATOM 1209 O O . ALA A 1 169 ? -10.308 1.013 14.092 1.00 91.31 169 ALA A O 1
ATOM 1210 N N . GLU A 1 170 ? -8.390 -0.093 14.530 1.00 91.12 170 GLU A N 1
ATOM 1211 C CA . GLU A 1 170 ? -8.565 -0.140 15.975 1.00 91.12 170 GLU A CA 1
ATOM 1212 C C . GLU A 1 170 ? -8.385 1.251 16.597 1.00 91.12 170 GLU A C 1
ATOM 1214 O O . GLU A 1 170 ? -7.522 2.033 16.195 1.00 91.12 170 GLU A O 1
ATOM 1219 N N . LYS A 1 171 ? -9.235 1.588 17.572 1.00 88.12 171 LYS A N 1
ATOM 1220 C CA . LYS A 1 171 ? -9.224 2.904 18.220 1.00 88.12 171 LYS A CA 1
ATOM 1221 C C . LYS A 1 171 ? -8.599 2.800 19.602 1.00 88.12 171 LYS A C 1
ATOM 1223 O O . LYS A 1 171 ? -9.167 2.172 20.489 1.00 88.12 171 LYS A O 1
ATOM 1228 N N . HIS A 1 172 ? -7.461 3.460 19.768 1.00 88.31 172 HIS A N 1
ATOM 1229 C CA . HIS A 1 172 ? -6.680 3.524 20.998 1.00 88.31 172 HIS A CA 1
ATOM 1230 C C . HIS A 1 172 ? -5.958 4.882 21.091 1.00 88.31 172 HIS A C 1
ATOM 1232 O O . HIS A 1 172 ? -6.053 5.721 20.190 1.00 88.31 172 HIS A O 1
ATOM 1238 N N . SER A 1 173 ? -5.249 5.131 22.194 1.00 86.94 173 SER A N 1
ATOM 1239 C CA . SER A 1 173 ? -4.600 6.424 22.471 1.00 86.94 173 SER A CA 1
ATOM 1240 C C . SER A 1 173 ? -3.575 6.840 21.404 1.00 86.94 173 SER A C 1
ATOM 1242 O O . SER A 1 173 ? -3.392 8.031 21.150 1.00 86.94 173 SER A O 1
ATOM 1244 N N . SER A 1 174 ? -2.950 5.873 20.727 1.00 88.00 174 SER A N 1
ATOM 1245 C CA . SER A 1 174 ? -1.922 6.110 19.707 1.00 88.00 174 SER A CA 1
ATOM 1246 C C . SER A 1 174 ? -2.426 6.027 18.262 1.00 88.00 174 SER A C 1
ATOM 1248 O O . SER A 1 174 ? -1.610 6.099 17.347 1.00 88.00 174 SER A O 1
ATOM 1250 N N . THR A 1 175 ? -3.740 5.954 18.010 1.00 91.62 175 THR A N 1
ATOM 1251 C CA . THR A 1 175 ? -4.294 5.887 16.638 1.00 91.62 175 THR A CA 1
ATOM 1252 C C . THR A 1 175 ? -3.873 7.073 15.753 1.00 91.62 175 THR A C 1
ATOM 1254 O O . THR A 1 175 ? -3.845 6.961 14.527 1.00 91.62 175 THR A O 1
ATOM 1257 N N . MET A 1 176 ? -3.507 8.219 16.342 1.00 92.06 176 MET A N 1
ATOM 1258 C CA . MET A 1 176 ? -2.967 9.361 15.589 1.00 92.06 176 MET A CA 1
ATOM 1259 C C . MET A 1 176 ? -1.594 9.084 14.952 1.00 92.06 176 MET A C 1
ATOM 1261 O O . MET A 1 176 ? -1.240 9.735 13.976 1.00 92.06 176 MET A O 1
ATOM 1265 N N . LEU A 1 177 ? -0.833 8.125 15.490 1.00 94.81 177 LEU A N 1
ATOM 1266 C CA . LEU A 1 177 ? 0.491 7.729 14.999 1.00 94.81 177 LEU A CA 1
ATOM 1267 C C . LEU A 1 177 ? 0.423 6.640 13.920 1.00 94.81 177 LEU A C 1
ATOM 1269 O O . LEU A 1 177 ? 1.463 6.237 13.397 1.00 94.81 177 LEU A O 1
ATOM 1273 N N . ALA A 1 178 ? -0.776 6.180 13.549 1.00 96.06 178 ALA A N 1
ATOM 1274 C CA . ALA A 1 178 ? -0.952 5.164 12.518 1.00 96.06 178 ALA A CA 1
ATOM 1275 C C . ALA A 1 178 ? -0.203 5.466 11.206 1.00 96.06 178 ALA A C 1
ATOM 1277 O O . ALA A 1 178 ? 0.437 4.549 10.692 1.00 96.06 178 ALA A O 1
ATOM 1278 N N . PRO A 1 179 ? -0.173 6.711 10.682 1.00 97.94 179 PRO A N 1
ATOM 1279 C CA . PRO A 1 179 ? 0.550 6.979 9.441 1.00 97.94 179 PRO A CA 1
ATOM 1280 C C . PRO A 1 179 ? 2.071 6.761 9.563 1.00 97.94 179 PRO A C 1
ATOM 1282 O O . PRO A 1 179 ? 2.690 6.300 8.607 1.00 97.94 179 PRO A O 1
ATOM 1285 N N . VAL A 1 180 ? 2.673 7.010 10.739 1.00 98.19 180 VAL A N 1
ATOM 1286 C CA . VAL A 1 180 ? 4.090 6.677 10.999 1.00 98.19 180 VAL A CA 1
ATOM 1287 C C . VAL A 1 180 ? 4.294 5.167 10.988 1.00 98.19 180 VAL A C 1
ATOM 1289 O O . VAL A 1 180 ? 5.187 4.684 10.298 1.00 98.19 180 VAL A O 1
ATOM 1292 N N . GLY A 1 181 ? 3.454 4.411 11.701 1.00 98.06 181 GLY A N 1
ATOM 1293 C CA . GLY A 1 181 ? 3.563 2.950 11.736 1.00 98.06 181 GLY A CA 1
ATOM 1294 C C . GLY A 1 181 ? 3.411 2.313 10.352 1.00 98.06 181 GLY A C 1
ATOM 1295 O O . GLY A 1 181 ? 4.190 1.434 9.984 1.00 98.06 181 GLY A O 1
ATOM 1296 N N . VAL A 1 182 ? 2.469 2.808 9.545 1.00 98.50 182 VAL A N 1
ATOM 1297 C CA . VAL A 1 182 ? 2.284 2.369 8.154 1.00 98.50 182 VAL A CA 1
ATOM 1298 C C . VAL A 1 182 ? 3.505 2.716 7.297 1.00 98.50 182 VAL A C 1
ATOM 1300 O O . VAL A 1 182 ? 4.020 1.843 6.601 1.00 98.50 182 VAL A O 1
ATOM 1303 N N . GLY A 1 183 ? 4.022 3.944 7.393 1.00 98.62 183 GLY A N 1
ATOM 1304 C CA . GLY A 1 183 ? 5.230 4.373 6.681 1.00 98.62 183 GLY A CA 1
ATOM 1305 C C . GLY A 1 183 ? 6.459 3.522 6.978 1.00 98.62 183 GLY A C 1
ATOM 1306 O O . GLY A 1 183 ? 7.114 3.031 6.059 1.00 98.62 183 GLY A O 1
ATOM 1307 N N . LEU A 1 184 ? 6.731 3.280 8.262 1.00 98.75 184 LEU A N 1
ATOM 1308 C CA . LEU A 1 184 ? 7.837 2.426 8.702 1.00 98.75 184 LEU A CA 1
ATOM 1309 C C . LEU A 1 184 ? 7.656 0.970 8.258 1.00 98.75 184 LEU A C 1
ATOM 1311 O O . LEU A 1 184 ? 8.632 0.298 7.930 1.00 98.75 184 LEU A O 1
ATOM 1315 N N . THR A 1 185 ? 6.416 0.489 8.192 1.00 98.81 185 THR A N 1
ATOM 1316 C CA . THR A 1 185 ? 6.127 -0.865 7.707 1.00 98.81 185 THR A CA 1
ATOM 1317 C C . THR A 1 185 ? 6.385 -0.994 6.212 1.00 98.81 185 THR A C 1
ATOM 1319 O O . THR A 1 185 ? 7.017 -1.957 5.780 1.00 98.81 185 THR A O 1
ATOM 1322 N N . VAL A 1 186 ? 5.952 -0.012 5.416 1.00 98.75 186 VAL A N 1
ATOM 1323 C CA . VAL A 1 186 ? 6.248 0.029 3.978 1.00 98.75 186 VAL A CA 1
ATOM 1324 C C . VAL A 1 186 ? 7.753 0.129 3.746 1.00 98.75 186 VAL A C 1
ATOM 1326 O O . VAL A 1 186 ? 8.266 -0.623 2.922 1.00 98.75 186 VAL A O 1
ATOM 1329 N N . PHE A 1 187 ? 8.463 0.972 4.503 1.00 98.81 187 PHE A N 1
ATOM 1330 C CA . PHE A 1 187 ? 9.927 1.051 4.481 1.00 98.81 187 PHE A CA 1
ATOM 1331 C C . PHE A 1 187 ? 10.574 -0.320 4.729 1.00 98.81 187 PHE A C 1
ATOM 1333 O O . PHE A 1 187 ? 11.333 -0.802 3.891 1.00 98.81 187 PHE A O 1
ATOM 1340 N N . ALA A 1 188 ? 10.222 -0.987 5.833 1.00 98.81 188 ALA A N 1
ATOM 1341 C CA . ALA A 1 188 ? 10.776 -2.293 6.190 1.00 98.81 188 ALA A CA 1
ATOM 1342 C C . ALA A 1 188 ? 10.475 -3.370 5.136 1.00 98.81 188 ALA A C 1
ATOM 1344 O O . ALA A 1 188 ? 11.350 -4.159 4.783 1.00 98.81 188 ALA A O 1
ATOM 1345 N N . CYS A 1 189 ? 9.259 -3.381 4.587 1.00 98.69 189 CYS A N 1
ATOM 1346 C CA . CYS A 1 189 ? 8.911 -4.320 3.527 1.00 98.69 189 CYS A CA 1
ATOM 1347 C C . CYS A 1 189 ? 9.682 -4.043 2.234 1.00 98.69 189 CYS A C 1
ATOM 1349 O O . CYS A 1 189 ? 10.085 -4.993 1.575 1.00 98.69 189 CYS A O 1
ATOM 1351 N N . HIS A 1 190 ? 9.930 -2.779 1.880 1.00 98.56 190 HIS A N 1
ATOM 1352 C CA . HIS A 1 190 ? 10.716 -2.446 0.690 1.00 98.56 190 HIS A CA 1
ATOM 1353 C C . HIS A 1 190 ? 12.194 -2.809 0.856 1.00 98.56 190 HIS A C 1
ATOM 1355 O O . HIS A 1 190 ? 12.788 -3.308 -0.096 1.00 98.56 190 HIS A O 1
ATOM 1361 N N . LEU A 1 191 ? 12.771 -2.643 2.053 1.00 98.25 191 LEU A N 1
ATOM 1362 C CA . LEU A 1 191 ? 14.128 -3.132 2.338 1.00 98.25 191 LEU A CA 1
ATOM 1363 C C . LEU A 1 191 ? 14.264 -4.633 2.057 1.00 98.25 191 LEU A C 1
ATOM 1365 O O . LEU A 1 191 ? 15.300 -5.075 1.571 1.00 98.25 191 LEU A O 1
ATOM 1369 N N . LEU A 1 192 ? 13.215 -5.407 2.346 1.00 97.75 192 LEU A N 1
ATOM 1370 C CA . LEU A 1 192 ? 13.184 -6.842 2.089 1.00 97.75 192 LEU A CA 1
ATOM 1371 C C . LEU A 1 192 ? 12.882 -7.161 0.622 1.00 97.75 192 LEU A C 1
ATOM 1373 O O . LEU A 1 192 ? 13.601 -7.936 0.005 1.00 97.75 192 LEU A O 1
ATOM 1377 N N . ALA A 1 193 ? 11.793 -6.625 0.072 1.00 98.06 193 ALA A N 1
ATOM 1378 C CA . ALA A 1 193 ? 11.155 -7.165 -1.126 1.00 98.06 193 ALA A CA 1
ATOM 1379 C C . ALA A 1 193 ? 11.658 -6.560 -2.443 1.00 98.06 193 ALA A C 1
ATOM 1381 O O . ALA A 1 193 ? 11.464 -7.184 -3.491 1.00 98.06 193 ALA A O 1
ATOM 1382 N N . VAL A 1 194 ? 12.304 -5.384 -2.418 1.00 97.25 194 VAL A N 1
ATOM 1383 C CA . VAL A 1 194 ? 12.783 -4.703 -3.637 1.00 97.25 194 VAL A CA 1
ATOM 1384 C C . VAL A 1 194 ? 13.703 -5.601 -4.477 1.00 97.25 194 VAL A C 1
ATOM 1386 O O . VAL A 1 194 ? 13.396 -5.760 -5.657 1.00 97.25 194 VAL A O 1
ATOM 1389 N N . PRO A 1 195 ? 14.738 -6.268 -3.920 1.00 95.62 195 PRO A N 1
ATOM 1390 C CA . PRO A 1 195 ? 15.626 -7.129 -4.709 1.00 95.62 195 PRO A CA 1
ATOM 1391 C C . PRO A 1 195 ? 14.941 -8.346 -5.338 1.00 95.62 195 PRO A C 1
ATOM 1393 O O . PRO A 1 195 ? 15.438 -8.890 -6.317 1.00 95.62 195 PRO A O 1
ATOM 1396 N N . TYR A 1 196 ? 13.821 -8.803 -4.769 1.00 98.06 196 TYR A N 1
ATOM 1397 C CA . TYR A 1 196 ? 13.192 -10.062 -5.173 1.00 98.06 196 TYR A CA 1
ATOM 1398 C C . TYR A 1 196 ? 11.989 -9.879 -6.098 1.00 98.06 196 TYR A C 1
ATOM 1400 O O . TYR A 1 196 ? 11.733 -10.720 -6.954 1.00 98.06 196 TYR A O 1
ATOM 1408 N N . THR A 1 197 ? 11.219 -8.813 -5.899 1.00 98.38 197 THR A N 1
ATOM 1409 C CA . THR A 1 197 ? 9.910 -8.618 -6.550 1.00 98.38 197 THR A CA 1
ATOM 1410 C C . THR A 1 197 ? 9.708 -7.200 -7.077 1.00 98.38 197 THR A C 1
ATOM 1412 O O . THR A 1 197 ? 8.664 -6.903 -7.658 1.00 98.38 197 THR A O 1
ATOM 1415 N N . GLY A 1 198 ? 10.657 -6.291 -6.829 1.00 96.81 198 GLY A N 1
ATOM 1416 C CA . GLY A 1 198 ? 10.451 -4.854 -6.993 1.00 96.81 198 GLY A CA 1
ATOM 1417 C C . GLY A 1 198 ? 9.559 -4.238 -5.907 1.00 96.81 198 GLY A C 1
ATOM 1418 O O . GLY A 1 198 ? 9.338 -3.027 -5.933 1.00 96.81 198 GLY A O 1
ATOM 1419 N N . SER A 1 199 ? 9.084 -5.034 -4.937 1.00 97.69 199 SER A N 1
ATOM 1420 C CA . SER A 1 199 ? 8.217 -4.621 -3.830 1.00 97.69 199 SER A CA 1
ATOM 1421 C C . SER A 1 199 ? 6.930 -3.953 -4.316 1.00 97.69 199 SER A C 1
ATOM 1423 O O . SER A 1 199 ? 6.793 -2.726 -4.315 1.00 97.69 199 SER A O 1
ATOM 1425 N N . GLY A 1 200 ? 5.977 -4.770 -4.753 1.00 96.69 200 GLY A N 1
ATOM 1426 C CA . GLY A 1 200 ? 4.645 -4.345 -5.149 1.00 96.69 200 GLY A CA 1
ATOM 1427 C C . GLY A 1 200 ? 3.823 -3.873 -3.958 1.00 96.69 200 GLY A C 1
ATOM 1428 O O . GLY A 1 200 ? 3.491 -2.692 -3.849 1.00 96.69 200 GLY A O 1
ATOM 1429 N N . LEU A 1 201 ? 3.452 -4.806 -3.083 1.00 97.81 201 LEU A N 1
ATOM 1430 C CA . LEU A 1 201 ? 2.584 -4.703 -1.901 1.00 97.81 201 LEU A CA 1
ATOM 1431 C C . LEU A 1 201 ? 1.173 -4.140 -2.142 1.00 97.81 201 LEU A C 1
ATOM 1433 O O . LEU A 1 201 ? 0.295 -4.226 -1.278 1.00 97.81 201 LEU A O 1
ATOM 1437 N N . ASN A 1 202 ? 0.965 -3.520 -3.295 1.00 98.62 202 ASN A N 1
ATOM 1438 C CA . ASN A 1 202 ? -0.140 -2.663 -3.651 1.00 98.62 202 ASN A CA 1
ATOM 1439 C C . ASN A 1 202 ? -0.398 -2.832 -5.162 1.00 98.62 202 ASN A C 1
ATOM 1441 O O . ASN A 1 202 ? 0.456 -2.476 -5.985 1.00 98.62 202 ASN A O 1
ATOM 1445 N N . PRO A 1 203 ? -1.582 -3.335 -5.550 1.00 98.88 203 PRO A N 1
ATOM 1446 C CA . PRO A 1 203 ? -1.916 -3.505 -6.958 1.00 98.88 203 PRO A CA 1
ATOM 1447 C C . PRO A 1 203 ? -1.872 -2.202 -7.772 1.00 98.88 203 PRO A C 1
ATOM 1449 O O . PRO A 1 203 ? -1.389 -2.216 -8.898 1.00 98.88 203 PRO A O 1
ATOM 1452 N N . ALA A 1 204 ? -2.275 -1.054 -7.211 1.00 98.81 204 ALA A N 1
ATOM 1453 C CA . ALA A 1 204 ? -2.225 0.233 -7.917 1.00 98.81 204 ALA A CA 1
ATOM 1454 C C . ALA A 1 204 ? -0.782 0.699 -8.188 1.00 98.81 204 ALA A C 1
ATOM 1456 O O . ALA A 1 204 ? -0.489 1.213 -9.269 1.00 98.81 204 ALA A O 1
ATOM 1457 N N . ARG A 1 205 ? 0.131 0.453 -7.236 1.00 98.62 205 ARG A N 1
ATOM 1458 C CA . ARG A 1 205 ? 1.577 0.724 -7.362 1.00 98.62 205 ARG A CA 1
ATOM 1459 C C . ARG A 1 205 ? 2.227 -0.079 -8.481 1.00 98.62 205 ARG A C 1
ATOM 1461 O O . ARG A 1 205 ? 3.170 0.404 -9.103 1.00 98.62 205 ARG A O 1
ATOM 1468 N N . SER A 1 206 ? 1.766 -1.309 -8.681 1.00 98.75 206 SER A N 1
ATOM 1469 C CA . SER A 1 206 ? 2.341 -2.245 -9.652 1.00 98.75 206 SER A CA 1
ATOM 1470 C C . SER A 1 206 ? 1.719 -2.044 -11.034 1.00 98.75 206 SER A C 1
ATOM 1472 O O . SER A 1 206 ? 2.421 -2.009 -12.038 1.00 98.75 206 SER A O 1
ATOM 1474 N N . PHE A 1 207 ? 0.402 -1.831 -11.083 1.00 98.81 207 PHE A N 1
ATOM 1475 C CA . PHE A 1 207 ? -0.353 -1.647 -12.319 1.00 98.81 207 PHE A CA 1
ATOM 1476 C C . PHE A 1 207 ? -0.016 -0.338 -13.041 1.00 98.81 207 PHE A C 1
ATOM 1478 O O . PHE A 1 207 ? 0.176 -0.348 -14.254 1.00 98.81 207 PHE A O 1
ATOM 1485 N N . GLY A 1 208 ? 0.084 0.782 -12.313 1.00 98.56 208 GLY A N 1
ATOM 1486 C CA . GLY A 1 208 ? 0.312 2.109 -12.898 1.00 98.56 208 GLY A CA 1
ATOM 1487 C C . GLY A 1 208 ? 1.533 2.177 -13.828 1.00 98.56 208 GLY A C 1
ATOM 1488 O O . GLY A 1 208 ? 1.364 2.493 -15.007 1.00 98.56 208 GLY A O 1
ATOM 1489 N N . PRO A 1 209 ? 2.745 1.833 -13.351 1.00 98.31 209 PRO A N 1
ATOM 1490 C CA . PRO A 1 209 ? 3.948 1.803 -14.182 1.00 98.31 209 PRO A CA 1
ATOM 1491 C C . PRO A 1 209 ? 3.847 0.874 -15.397 1.00 98.31 209 PRO A C 1
ATOM 1493 O O . PRO A 1 209 ? 4.293 1.254 -16.474 1.00 98.31 209 PRO A O 1
ATOM 1496 N N . SER A 1 210 ? 3.231 -0.307 -15.262 1.00 98.06 210 SER A N 1
ATOM 1497 C CA . SER A 1 210 ? 3.047 -1.240 -16.386 1.00 98.06 210 SER A CA 1
ATOM 1498 C C . SER A 1 210 ? 2.117 -0.687 -17.469 1.00 98.06 210 SER A C 1
ATOM 1500 O O . SER A 1 210 ? 2.400 -0.840 -18.656 1.00 98.06 210 SER A O 1
ATOM 1502 N N . VAL A 1 211 ? 1.044 0.018 -17.083 1.00 98.31 211 VAL A N 1
ATOM 1503 C CA . VAL A 1 211 ? 0.171 0.720 -18.040 1.00 98.31 211 VAL A CA 1
ATOM 1504 C C . VAL A 1 211 ? 0.943 1.800 -18.789 1.00 98.31 211 VAL A C 1
ATOM 1506 O O . VAL A 1 211 ? 0.860 1.868 -20.011 1.00 98.31 211 VAL A O 1
ATOM 1509 N N . VAL A 1 212 ? 1.693 2.636 -18.067 1.00 97.12 212 VAL A N 1
ATOM 1510 C CA . VAL A 1 212 ? 2.440 3.758 -18.658 1.00 97.12 212 VAL A CA 1
ATOM 1511 C C . VAL A 1 212 ? 3.554 3.262 -19.582 1.00 97.12 212 VAL A C 1
ATOM 1513 O O . VAL A 1 212 ? 3.747 3.827 -20.653 1.00 97.12 212 VAL A O 1
ATOM 1516 N N . ALA A 1 213 ? 4.230 2.173 -19.214 1.00 94.12 213 ALA A N 1
ATOM 1517 C CA . ALA A 1 213 ? 5.240 1.528 -20.049 1.00 94.12 213 ALA A CA 1
ATOM 1518 C C . ALA A 1 213 ? 4.647 0.743 -21.236 1.00 94.12 213 ALA A C 1
ATOM 1520 O O . ALA A 1 213 ? 5.389 0.322 -22.120 1.00 94.12 213 ALA A O 1
ATOM 1521 N N . GLY A 1 214 ? 3.330 0.499 -21.253 1.00 95.62 214 GLY A N 1
ATOM 1522 C CA . GLY A 1 214 ? 2.674 -0.327 -22.269 1.00 95.62 214 GLY A CA 1
ATOM 1523 C C . GLY A 1 214 ? 3.090 -1.802 -22.235 1.00 95.62 214 GLY A C 1
ATOM 1524 O O . GLY A 1 214 ? 2.913 -2.503 -23.230 1.00 95.62 214 GLY A O 1
ATOM 1525 N N . HIS A 1 215 ? 3.645 -2.279 -21.115 1.00 95.25 215 HIS A N 1
ATOM 1526 C CA . HIS A 1 215 ? 4.199 -3.627 -20.980 1.00 95.25 215 HIS A CA 1
ATOM 1527 C C . HIS A 1 215 ? 3.810 -4.271 -19.650 1.00 95.25 215 HIS A C 1
ATOM 1529 O O . HIS A 1 215 ? 3.958 -3.682 -18.576 1.00 95.25 215 HIS A O 1
ATOM 1535 N N . PHE A 1 216 ? 3.354 -5.519 -19.735 1.00 97.56 216 PHE A N 1
ATOM 1536 C CA . PHE A 1 216 ? 3.007 -6.354 -18.594 1.00 97.56 216 PHE A CA 1
ATOM 1537 C C . PHE A 1 216 ? 3.774 -7.665 -18.671 1.00 97.56 216 PHE A C 1
ATOM 1539 O O . PHE A 1 216 ? 3.672 -8.405 -19.649 1.00 97.56 216 PHE A O 1
ATOM 1546 N N . GLU A 1 217 ? 4.481 -7.984 -17.595 1.00 97.12 217 GLU A N 1
ATOM 1547 C CA . GLU A 1 217 ? 5.069 -9.304 -17.424 1.00 97.12 217 GLU A CA 1
ATOM 1548 C C . GLU A 1 217 ? 3.979 -10.383 -17.392 1.00 97.12 217 GLU A C 1
ATOM 1550 O O . GLU A 1 217 ? 2.918 -10.193 -16.790 1.00 97.12 217 GLU A O 1
ATOM 1555 N N . GLY A 1 218 ? 4.242 -11.558 -17.975 1.00 97.94 218 GLY A N 1
ATOM 1556 C CA . GLY A 1 218 ? 3.274 -12.669 -17.990 1.00 97.94 218 GLY A CA 1
ATOM 1557 C C . GLY A 1 218 ? 2.861 -13.142 -16.586 1.00 97.94 218 GLY A C 1
ATOM 1558 O O . GLY A 1 218 ? 1.791 -13.720 -16.398 1.00 97.94 218 GLY A O 1
ATOM 1559 N N . TYR A 1 219 ? 3.687 -12.849 -15.579 1.00 98.19 219 TYR A N 1
ATOM 1560 C CA . TYR A 1 219 ? 3.434 -13.124 -14.167 1.00 98.19 219 TYR A CA 1
ATOM 1561 C C . TYR A 1 219 ? 2.872 -11.924 -13.385 1.00 98.19 219 TYR A C 1
ATOM 1563 O O . TYR A 1 219 ? 2.742 -12.021 -12.169 1.00 98.19 219 TYR A O 1
ATOM 1571 N N . HIS A 1 220 ? 2.498 -10.809 -14.027 1.00 98.69 220 HIS A N 1
ATOM 1572 C CA . HIS A 1 220 ? 2.032 -9.592 -13.339 1.00 98.69 220 HIS A CA 1
ATOM 1573 C C . HIS A 1 220 ? 0.854 -9.837 -12.377 1.00 98.69 220 HIS A C 1
ATOM 1575 O O . HIS A 1 220 ? 0.667 -9.110 -11.401 1.00 98.69 220 HIS A O 1
ATOM 1581 N N . TRP A 1 221 ? 0.076 -10.897 -12.606 1.00 98.62 221 TRP A N 1
ATOM 1582 C CA . TRP A 1 221 ? -1.004 -11.325 -11.721 1.00 98.62 221 TRP A CA 1
ATOM 1583 C C . TRP A 1 221 ? -0.555 -11.557 -10.267 1.00 98.62 221 TRP A C 1
ATOM 1585 O O . TRP A 1 221 ? -1.383 -11.409 -9.368 1.00 98.62 221 TRP A O 1
ATOM 1595 N N . ILE A 1 222 ? 0.724 -11.859 -9.993 1.00 98.75 222 ILE A N 1
ATOM 1596 C CA . ILE A 1 222 ? 1.215 -12.028 -8.614 1.00 98.75 222 ILE A CA 1
ATOM 1597 C C . ILE A 1 222 ? 1.145 -10.728 -7.807 1.00 98.75 222 ILE A C 1
ATOM 1599 O O . ILE A 1 222 ? 0.907 -10.783 -6.605 1.00 98.75 222 ILE A O 1
ATOM 1603 N N . TYR A 1 223 ? 1.252 -9.565 -8.457 1.00 98.81 223 TYR A N 1
ATOM 1604 C CA . TYR A 1 223 ? 1.124 -8.250 -7.814 1.00 98.81 223 TYR A CA 1
ATOM 1605 C C . TYR A 1 223 ? -0.330 -7.864 -7.513 1.00 98.81 223 TYR A C 1
ATOM 1607 O O . TYR A 1 223 ? -0.598 -6.844 -6.880 1.00 98.81 223 TYR A O 1
ATOM 1615 N N . TRP A 1 224 ? -1.274 -8.704 -7.938 1.00 98.81 224 TRP A N 1
ATOM 1616 C CA . TRP A 1 224 ? -2.669 -8.668 -7.518 1.00 98.81 224 TRP A CA 1
ATOM 1617 C C . TRP A 1 224 ? -2.934 -9.771 -6.501 1.00 98.81 224 TRP A C 1
ATOM 1619 O O . TRP A 1 224 ? -3.304 -9.494 -5.364 1.00 98.81 224 TRP A O 1
ATOM 1629 N N . ALA A 1 225 ? -2.698 -11.026 -6.884 1.00 98.81 225 ALA A N 1
ATOM 1630 C CA . ALA A 1 225 ? -2.990 -12.184 -6.053 1.00 98.81 225 ALA A CA 1
ATOM 1631 C C . ALA A 1 225 ? -2.210 -12.167 -4.733 1.00 98.81 225 ALA A C 1
ATOM 1633 O O . ALA A 1 225 ? -2.815 -12.386 -3.691 1.00 98.81 225 ALA A O 1
ATOM 1634 N N . GLY A 1 226 ? -0.912 -11.856 -4.754 1.00 98.81 226 GLY A N 1
ATOM 1635 C CA . GLY A 1 226 ? -0.070 -11.778 -3.559 1.00 98.81 226 GLY A CA 1
ATOM 1636 C C . GLY A 1 226 ? -0.631 -10.778 -2.548 1.00 98.81 226 GLY A C 1
ATOM 1637 O O . GLY A 1 226 ? -1.077 -11.198 -1.478 1.00 98.81 226 GLY A O 1
ATOM 1638 N N . PRO A 1 227 ? -0.738 -9.481 -2.892 1.00 98.88 227 PRO A N 1
ATOM 1639 C CA . PRO A 1 227 ? -1.283 -8.486 -1.977 1.00 98.88 227 PRO A CA 1
ATOM 1640 C C . PRO A 1 227 ? -2.707 -8.780 -1.484 1.00 98.88 227 PRO A C 1
ATOM 1642 O O . PRO A 1 227 ? -3.013 -8.563 -0.311 1.00 98.88 227 PRO A O 1
ATOM 1645 N N . LEU A 1 228 ? -3.587 -9.312 -2.340 1.00 98.81 228 LEU A N 1
ATOM 1646 C CA . LEU A 1 228 ? -4.949 -9.677 -1.932 1.00 98.81 228 LEU A CA 1
ATOM 1647 C C . LEU A 1 228 ? -4.960 -10.883 -0.976 1.00 98.81 228 LEU A C 1
ATOM 1649 O O . LEU A 1 228 ? -5.695 -10.861 0.011 1.00 98.81 228 LEU A O 1
ATOM 1653 N N . LEU A 1 229 ? -4.115 -11.896 -1.201 1.00 98.81 229 LEU A N 1
ATOM 1654 C CA . LEU A 1 229 ? -3.928 -13.016 -0.269 1.00 98.81 229 LEU A CA 1
ATOM 1655 C C . LEU A 1 229 ? -3.397 -12.528 1.083 1.00 98.81 229 LEU A C 1
ATOM 1657 O O . LEU A 1 229 ? -3.924 -12.922 2.125 1.00 98.81 229 LEU A O 1
ATOM 1661 N N . GLY A 1 230 ? -2.413 -11.627 1.070 1.00 98.81 230 GLY A N 1
ATOM 1662 C CA . GLY A 1 230 ? -1.892 -10.987 2.277 1.00 98.81 230 GLY A CA 1
ATOM 1663 C C . GLY A 1 230 ? -2.970 -10.228 3.048 1.00 98.81 230 GLY A C 1
ATOM 1664 O O . GLY A 1 230 ? -3.103 -10.385 4.262 1.00 98.81 230 GLY A O 1
ATOM 1665 N N . SER A 1 231 ? -3.803 -9.465 2.334 1.00 98.69 231 SER A N 1
ATOM 1666 C CA . SER A 1 231 ? -4.943 -8.753 2.914 1.00 98.69 231 SER A CA 1
ATOM 1667 C C . SER A 1 231 ? -5.948 -9.696 3.577 1.00 98.69 231 SER A C 1
ATOM 1669 O O . SER A 1 231 ? -6.369 -9.432 4.707 1.00 98.69 231 SER A O 1
ATOM 1671 N N . VAL A 1 232 ? -6.317 -10.797 2.918 1.00 98.75 232 VAL A N 1
ATOM 1672 C CA . VAL A 1 232 ? -7.241 -11.793 3.479 1.00 98.75 232 VAL A CA 1
ATOM 1673 C C . VAL A 1 232 ? -6.638 -12.440 4.725 1.00 98.75 232 VAL A C 1
ATOM 1675 O O . VAL A 1 232 ? -7.303 -12.495 5.759 1.00 98.75 232 VAL A O 1
ATOM 1678 N N . GLY A 1 233 ? -5.374 -12.872 4.659 1.00 98.50 233 GLY A N 1
ATOM 1679 C CA . GLY A 1 233 ? -4.674 -13.509 5.777 1.00 98.50 233 GLY A CA 1
ATOM 1680 C C . GLY A 1 233 ? -4.566 -12.604 7.007 1.00 98.50 233 GLY A C 1
ATOM 1681 O O . GLY A 1 233 ? -4.930 -13.012 8.110 1.00 98.50 233 GLY A O 1
ATOM 1682 N N . ALA A 1 234 ? -4.147 -11.351 6.819 1.00 98.62 234 ALA A N 1
ATOM 1683 C CA . ALA A 1 234 ? -4.054 -10.373 7.902 1.00 98.62 234 ALA A CA 1
ATOM 1684 C C . ALA A 1 234 ? -5.423 -10.027 8.502 1.00 98.62 234 ALA A C 1
ATOM 1686 O O . ALA A 1 234 ? -5.553 -9.930 9.722 1.00 98.62 234 ALA A O 1
ATOM 1687 N N . SER A 1 235 ? -6.458 -9.899 7.665 1.00 98.25 235 SER A N 1
ATOM 1688 C CA . SER A 1 235 ? -7.827 -9.639 8.131 1.00 98.25 235 SER A CA 1
ATOM 1689 C C . SER A 1 235 ? -8.373 -10.815 8.940 1.00 98.25 235 SER A C 1
ATOM 1691 O O . SER A 1 235 ? -8.979 -10.606 9.988 1.00 98.25 235 SER A O 1
ATOM 1693 N N . ALA A 1 236 ? -8.126 -12.053 8.499 1.00 98.31 236 ALA A N 1
ATOM 1694 C CA . ALA A 1 236 ? -8.512 -13.254 9.235 1.00 98.31 236 ALA A CA 1
ATOM 1695 C C . ALA A 1 236 ? -7.809 -13.330 10.598 1.00 98.31 236 ALA A C 1
ATOM 1697 O O . ALA A 1 236 ? -8.461 -13.584 11.610 1.00 98.31 236 ALA A O 1
ATOM 1698 N N . PHE A 1 237 ? -6.503 -13.045 10.643 1.00 98.25 237 PHE A N 1
ATOM 1699 C CA . PHE A 1 237 ? -5.744 -13.013 11.892 1.00 98.25 237 PHE A CA 1
ATOM 1700 C C . PHE A 1 237 ? -6.229 -11.906 12.839 1.00 98.25 237 PHE A C 1
ATOM 1702 O O . PHE A 1 237 ? -6.480 -12.169 14.013 1.00 98.25 237 PHE A O 1
ATOM 1709 N N . TYR A 1 238 ? -6.449 -10.691 12.332 1.00 97.38 238 TYR A N 1
ATOM 1710 C CA . TYR A 1 238 ? -7.021 -9.592 13.113 1.00 97.38 238 TYR A CA 1
ATOM 1711 C C . TYR A 1 238 ? -8.397 -9.955 13.685 1.00 97.38 238 TYR A C 1
ATOM 1713 O O . TYR A 1 238 ? -8.636 -9.790 14.880 1.00 97.38 238 TYR A O 1
ATOM 1721 N N . LEU A 1 239 ? -9.298 -10.504 12.865 1.00 94.25 239 LEU A N 1
ATOM 1722 C CA . LEU A 1 239 ? -10.622 -10.925 13.323 1.00 94.25 239 LEU A CA 1
ATOM 1723 C C . LEU A 1 239 ? -10.529 -12.031 14.380 1.00 94.25 239 LEU A C 1
ATOM 1725 O O . LEU A 1 239 ? -11.257 -11.964 15.368 1.00 94.25 239 LEU A O 1
ATOM 1729 N N . LEU A 1 240 ? -9.606 -12.986 14.234 1.00 95.69 240 LEU A N 1
ATOM 1730 C CA . LEU A 1 240 ? -9.336 -13.997 15.258 1.00 95.69 240 LEU A CA 1
ATOM 1731 C C . LEU A 1 240 ? -8.918 -13.343 16.586 1.00 95.69 240 LEU A C 1
ATOM 1733 O O . LEU A 1 240 ? -9.524 -13.628 17.619 1.00 95.69 240 LEU A O 1
ATOM 1737 N N . LEU A 1 241 ? -7.962 -12.408 16.570 1.00 93.50 241 LEU A N 1
ATOM 1738 C CA . LEU A 1 241 ? -7.553 -11.668 17.772 1.00 93.50 241 LEU A CA 1
ATOM 1739 C C . LEU A 1 241 ? -8.723 -10.913 18.417 1.00 93.50 241 LEU A C 1
ATOM 1741 O O . LEU A 1 241 ? -8.859 -10.912 19.641 1.00 93.50 241 LEU A O 1
ATOM 1745 N N . LYS A 1 242 ? -9.603 -10.307 17.608 1.00 89.75 242 LYS A N 1
ATOM 1746 C CA . LYS A 1 242 ? -10.822 -9.650 18.103 1.00 89.75 242 LYS A CA 1
ATOM 1747 C C . LYS A 1 242 ? -11.799 -10.638 18.727 1.00 89.75 242 LYS A C 1
ATOM 1749 O O . LYS A 1 242 ? -12.393 -10.307 19.744 1.00 89.75 242 LYS A O 1
ATOM 1754 N N . THR A 1 243 ? -11.970 -11.828 18.152 1.00 92.50 243 THR A N 1
ATOM 1755 C CA . THR A 1 243 ? -12.843 -12.863 18.735 1.00 92.50 243 THR A CA 1
ATOM 1756 C C . THR A 1 243 ? -12.298 -13.438 20.039 1.00 92.50 243 THR A C 1
ATOM 1758 O O . THR A 1 243 ? -13.079 -13.887 20.871 1.00 92.50 243 THR A O 1
ATOM 1761 N N . LEU A 1 244 ? -10.978 -13.400 20.227 1.00 93.31 244 LEU A N 1
ATOM 1762 C CA . LEU A 1 244 ? -10.293 -13.881 21.426 1.00 93.31 244 LEU A CA 1
ATOM 1763 C C . LEU A 1 244 ? -10.064 -12.782 22.479 1.00 93.31 244 LEU A C 1
ATOM 1765 O O . LEU A 1 244 ? -9.352 -13.027 23.449 1.00 93.31 244 LEU A O 1
ATOM 1769 N N . ASP A 1 245 ? -10.646 -11.588 22.306 1.00 87.62 245 ASP A N 1
ATOM 1770 C CA . ASP A 1 245 ? -10.487 -10.440 23.210 1.00 87.62 245 ASP A CA 1
ATOM 1771 C C . ASP A 1 245 ? -9.009 -10.156 23.563 1.00 87.62 245 ASP A C 1
ATOM 1773 O O . ASP A 1 245 ? -8.639 -10.066 24.737 1.00 87.62 245 ASP A O 1
ATOM 1777 N N . TYR A 1 246 ? -8.151 -10.000 22.543 1.00 89.12 246 TYR A N 1
ATOM 1778 C CA . TYR A 1 246 ? -6.693 -9.850 22.711 1.00 89.12 246 TYR A CA 1
ATOM 1779 C C . TYR A 1 246 ? -6.262 -8.778 23.733 1.00 89.12 246 TYR A C 1
ATOM 1781 O O . TYR A 1 246 ? -5.194 -8.894 24.332 1.00 89.12 246 TYR A O 1
ATOM 1789 N N . THR A 1 247 ? -7.086 -7.753 23.979 1.00 85.50 247 THR A N 1
ATOM 1790 C CA . THR A 1 247 ? -6.823 -6.683 24.958 1.00 85.50 247 THR A CA 1
ATOM 1791 C C . THR A 1 247 ? -6.715 -7.185 26.399 1.00 85.50 247 THR A C 1
ATOM 1793 O O . THR A 1 247 ? -6.193 -6.481 27.259 1.00 85.50 247 THR A O 1
ATOM 1796 N N . ARG A 1 248 ? -7.183 -8.407 26.684 1.00 84.56 248 ARG A N 1
ATOM 1797 C CA . ARG A 1 248 ? -7.064 -9.045 28.002 1.00 84.56 248 ARG A CA 1
ATOM 1798 C C . ARG A 1 248 ? -5.727 -9.742 28.227 1.00 84.56 248 ARG A C 1
ATOM 1800 O O . ARG A 1 248 ? -5.410 -10.050 29.370 1.00 84.56 248 ARG A O 1
ATOM 1807 N N . VAL A 1 249 ? -4.963 -10.009 27.165 1.00 86.25 249 VAL A N 1
ATOM 1808 C CA . VAL A 1 249 ? -3.672 -10.707 27.268 1.00 86.25 249 VAL A CA 1
ATOM 1809 C C . VAL A 1 249 ? -2.635 -9.817 27.954 1.00 86.25 249 VAL A C 1
ATOM 1811 O O . VAL A 1 249 ? -1.905 -10.286 28.822 1.00 86.25 249 VAL A O 1
ATOM 1814 N N . VAL A 1 250 ? -2.607 -8.529 27.598 1.00 84.31 250 VAL A N 1
ATOM 1815 C CA . VAL A 1 250 ? -1.762 -7.507 28.232 1.00 84.31 250 VAL A CA 1
ATOM 1816 C C . VAL A 1 250 ? -2.652 -6.318 28.617 1.00 84.31 250 VAL A C 1
ATOM 1818 O O . VAL A 1 250 ? -2.839 -5.400 27.814 1.00 84.31 250 VAL A O 1
ATOM 1821 N N . PRO A 1 251 ? -3.279 -6.348 29.807 1.00 79.81 251 PRO A N 1
ATOM 1822 C CA . PRO A 1 251 ? -4.209 -5.306 30.223 1.00 79.81 251 PRO A CA 1
ATOM 1823 C C . PRO A 1 251 ? -3.486 -3.978 30.477 1.00 79.81 251 PRO A C 1
ATOM 1825 O O . PRO A 1 251 ? -2.346 -3.950 30.931 1.00 79.81 251 PRO A O 1
ATOM 1828 N N . GLY A 1 252 ? -4.170 -2.865 30.204 1.00 76.19 252 GLY A N 1
ATOM 1829 C CA . GLY A 1 252 ? -3.669 -1.520 30.509 1.00 76.19 252 GLY A CA 1
ATOM 1830 C C . GLY A 1 252 ? -2.655 -0.950 29.511 1.00 76.19 252 GLY A C 1
ATOM 1831 O O . GLY A 1 252 ? -2.267 0.203 29.661 1.00 76.19 252 GLY A O 1
ATOM 1832 N N . GLN A 1 253 ? -2.279 -1.693 28.463 1.00 80.00 253 GLN A N 1
ATOM 1833 C CA . GLN A 1 253 ? -1.299 -1.229 27.470 1.00 80.00 253 GLN A CA 1
ATOM 1834 C C . GLN A 1 253 ? -1.751 0.035 26.711 1.00 80.00 253 GLN A C 1
ATOM 1836 O O . GLN A 1 253 ? -0.923 0.865 26.348 1.00 80.00 253 GLN A O 1
ATOM 1841 N N . ASP A 1 254 ? -3.064 0.198 26.516 1.00 73.06 254 ASP A N 1
ATOM 1842 C CA . ASP A 1 254 ? -3.680 1.359 25.856 1.00 73.06 254 ASP A CA 1
ATOM 1843 C C . ASP A 1 254 ? -4.294 2.367 26.852 1.00 73.06 254 ASP A C 1
ATOM 1845 O O . ASP A 1 254 ? -5.039 3.268 26.451 1.00 73.06 254 ASP A O 1
ATOM 1849 N N . ALA A 1 255 ? -4.036 2.214 28.157 1.00 72.38 255 ALA A N 1
ATOM 1850 C CA . ALA A 1 255 ? -4.623 3.075 29.178 1.00 72.38 255 ALA A CA 1
ATOM 1851 C C . ALA A 1 255 ? -4.082 4.511 29.069 1.00 72.38 255 ALA A C 1
ATOM 1853 O O . ALA A 1 255 ? -2.878 4.748 29.029 1.00 72.38 255 ALA A O 1
ATOM 1854 N N . THR A 1 256 ? -4.985 5.495 29.037 1.00 66.62 256 THR A N 1
ATOM 1855 C CA . THR A 1 256 ? -4.631 6.927 29.009 1.00 66.62 256 THR A CA 1
ATOM 1856 C C . THR A 1 256 ? -4.333 7.494 30.396 1.00 66.62 256 THR A C 1
ATOM 1858 O O . THR A 1 256 ? -3.788 8.589 30.513 1.00 66.62 256 THR A O 1
ATOM 1861 N N . HIS A 1 257 ? -4.686 6.750 31.444 1.00 58.28 257 HIS A N 1
ATOM 1862 C CA . HIS A 1 257 ? -4.400 7.057 32.837 1.00 58.28 257 HIS A CA 1
ATOM 1863 C C . HIS A 1 257 ? -3.788 5.812 33.469 1.00 58.28 257 HIS A C 1
ATOM 1865 O O . HIS A 1 257 ? -4.278 4.707 33.234 1.00 58.28 257 HIS A O 1
ATOM 1871 N N . ALA A 1 258 ? -2.727 5.983 34.258 1.00 54.22 258 ALA A N 1
ATOM 1872 C CA . ALA A 1 258 ? -2.242 4.910 35.109 1.00 54.22 258 ALA A CA 1
ATOM 1873 C C . ALA A 1 258 ? -3.343 4.610 36.129 1.00 54.22 258 ALA A C 1
ATOM 1875 O O . ALA A 1 258 ? -3.555 5.393 37.052 1.00 54.22 258 ALA A O 1
ATOM 1876 N N . ASP A 1 259 ? -4.079 3.520 35.936 1.00 51.69 259 ASP A N 1
ATOM 1877 C CA . ASP A 1 259 ? -4.847 2.948 37.027 1.00 51.69 259 ASP A CA 1
ATOM 1878 C C . ASP A 1 259 ? -3.813 2.377 38.013 1.00 51.69 259 ASP A C 1
ATOM 1880 O O . ASP A 1 259 ? -3.052 1.476 37.637 1.00 51.69 259 ASP A O 1
ATOM 1884 N N . PRO A 1 260 ? -3.703 2.901 39.248 1.00 51.69 260 PRO A N 1
ATOM 1885 C CA . PRO A 1 260 ? -2.774 2.355 40.231 1.00 51.69 260 PRO A CA 1
ATOM 1886 C C . PRO A 1 260 ? -3.025 0.860 40.497 1.00 51.69 260 PRO A C 1
ATOM 1888 O O . PRO A 1 260 ? -2.105 0.165 40.923 1.00 51.69 260 PRO A O 1
ATOM 1891 N N . ALA A 1 261 ? -4.219 0.338 40.182 1.00 52.44 261 ALA A N 1
ATOM 1892 C CA . ALA A 1 261 ? -4.538 -1.085 40.261 1.00 52.44 261 ALA A CA 1
ATOM 1893 C C . ALA A 1 261 ? -4.031 -1.924 39.066 1.00 52.44 261 ALA A C 1
ATOM 1895 O O . ALA A 1 261 ? -3.952 -3.148 39.183 1.00 52.44 261 ALA A O 1
ATOM 1896 N N . SER A 1 262 ? -3.673 -1.306 37.932 1.00 48.31 262 SER A N 1
ATOM 1897 C CA . SER A 1 262 ? -3.190 -1.995 36.722 1.00 48.31 262 SER A CA 1
ATOM 1898 C C . SER A 1 262 ? -1.677 -1.898 36.514 1.00 48.31 262 SER A C 1
ATOM 1900 O O . SER A 1 262 ? -1.162 -2.442 35.536 1.00 48.31 262 SER A O 1
ATOM 1902 N N . ALA A 1 263 ? -0.955 -1.196 37.392 1.00 49.81 263 ALA A N 1
ATOM 1903 C CA . ALA A 1 263 ? 0.501 -1.181 37.362 1.00 49.81 263 ALA A CA 1
ATOM 1904 C C . ALA A 1 263 ? 1.028 -2.611 37.605 1.00 49.81 263 ALA A C 1
ATOM 1906 O O . ALA A 1 263 ? 0.614 -3.255 38.577 1.00 49.81 263 ALA A O 1
ATOM 1907 N N . PRO A 1 264 ? 1.942 -3.136 36.765 1.00 44.72 264 PRO A N 1
ATOM 1908 C CA . PRO A 1 264 ? 2.617 -4.386 37.071 1.00 44.72 264 PRO A CA 1
ATOM 1909 C C . PRO A 1 264 ? 3.274 -4.243 38.441 1.00 44.72 264 PRO A C 1
ATOM 1911 O O . PRO A 1 264 ? 4.068 -3.322 38.649 1.00 44.72 264 PRO A O 1
ATOM 1914 N N . ARG A 1 265 ? 2.945 -5.137 39.384 1.00 44.59 265 ARG A N 1
ATOM 1915 C CA . ARG A 1 265 ? 3.684 -5.206 40.648 1.00 44.59 265 ARG A CA 1
ATOM 1916 C C . ARG A 1 265 ? 5.162 -5.354 40.283 1.00 44.59 265 ARG A C 1
ATOM 1918 O O . ARG A 1 265 ? 5.488 -6.290 39.546 1.00 44.59 265 ARG A O 1
ATOM 1925 N N . PRO A 1 266 ? 6.048 -4.443 40.716 1.00 39.44 266 PRO A N 1
ATOM 1926 C CA . PRO A 1 266 ? 7.454 -4.549 40.374 1.00 39.44 266 PRO A CA 1
ATOM 1927 C C . PRO A 1 266 ? 7.964 -5.914 40.847 1.00 39.44 266 PRO A C 1
ATOM 1929 O O . PRO A 1 266 ? 7.664 -6.335 41.961 1.00 39.44 266 PRO A O 1
ATOM 1932 N N . LEU A 1 267 ? 8.711 -6.612 39.985 1.00 39.44 267 LEU A N 1
ATOM 1933 C CA . LEU A 1 267 ? 9.166 -8.003 40.162 1.00 39.44 267 LEU A CA 1
ATOM 1934 C C . LEU A 1 267 ? 9.924 -8.277 41.479 1.00 39.44 267 LEU A C 1
ATOM 1936 O O . LEU A 1 267 ? 10.105 -9.436 41.838 1.00 39.44 267 LEU A O 1
ATOM 1940 N N . HIS A 1 268 ? 10.325 -7.244 42.227 1.00 42.00 268 HIS A N 1
ATOM 1941 C CA . HIS A 1 268 ? 10.892 -7.391 43.570 1.00 42.00 268 HIS A CA 1
ATOM 1942 C C . HIS A 1 268 ? 9.840 -7.685 44.664 1.00 42.00 268 HIS A C 1
ATOM 1944 O O . HIS A 1 268 ? 10.204 -8.080 45.765 1.00 42.00 268 HIS A O 1
ATOM 1950 N N . GLN A 1 269 ? 8.538 -7.565 44.378 1.00 39.19 269 GLN A N 1
ATOM 1951 C CA . GLN A 1 269 ? 7.447 -7.961 45.280 1.00 39.19 269 GLN A CA 1
ATOM 1952 C C . GLN A 1 269 ? 7.090 -9.451 45.126 1.00 39.19 269 GLN A C 1
ATOM 1954 O O . GLN A 1 269 ? 5.924 -9.834 44.995 1.00 39.19 269 GLN A O 1
ATOM 1959 N N . GLY A 1 270 ? 8.104 -10.317 45.133 1.00 34.41 270 GLY A N 1
ATOM 1960 C CA . GLY A 1 270 ? 7.933 -11.764 45.245 1.00 34.41 270 GLY A CA 1
ATOM 1961 C C . GLY A 1 270 ? 7.516 -12.143 46.666 1.00 34.41 270 GLY A C 1
ATOM 1962 O O . GLY A 1 270 ? 8.346 -12.551 47.470 1.00 34.41 270 GLY A O 1
ATOM 1963 N N . ILE A 1 271 ? 6.234 -11.986 46.998 1.00 39.16 271 ILE A N 1
ATOM 1964 C CA . ILE A 1 271 ? 5.685 -12.403 48.295 1.00 39.16 271 ILE A CA 1
ATOM 1965 C C . ILE A 1 271 ? 5.559 -13.932 48.297 1.00 39.16 271 ILE A C 1
ATOM 1967 O O . ILE A 1 271 ? 4.600 -14.493 47.764 1.00 39.16 271 ILE A O 1
ATOM 1971 N N . PHE A 1 272 ? 6.520 -14.615 48.916 1.00 34.50 272 PHE A N 1
ATOM 1972 C CA . PHE A 1 272 ? 6.419 -16.037 49.236 1.00 34.50 272 PHE A CA 1
ATOM 1973 C C . PHE A 1 272 ? 5.692 -16.209 50.576 1.00 34.50 272 PHE A C 1
ATOM 1975 O O . PHE A 1 272 ? 6.189 -15.797 51.618 1.00 34.50 272 PHE A O 1
ATOM 1982 N N . ARG A 1 273 ? 4.512 -16.843 50.573 1.00 34.56 273 ARG A N 1
ATOM 1983 C CA . ARG A 1 273 ? 3.851 -17.314 51.802 1.00 34.56 273 ARG A CA 1
ATOM 1984 C C . ARG A 1 273 ? 4.267 -18.756 52.081 1.00 34.56 273 ARG A C 1
ATOM 1986 O O . ARG A 1 273 ? 3.907 -19.647 51.313 1.00 34.56 273 ARG A O 1
ATOM 1993 N N . ARG A 1 274 ? 4.896 -19.019 53.230 1.00 32.88 274 ARG A N 1
ATOM 1994 C CA . ARG A 1 274 ? 4.918 -20.361 53.832 1.00 32.88 274 ARG A CA 1
ATOM 1995 C C . ARG A 1 274 ? 4.260 -20.312 55.208 1.00 32.88 274 ARG A C 1
ATOM 1997 O O . ARG A 1 274 ? 4.584 -19.473 56.035 1.00 32.88 274 ARG A O 1
ATOM 2004 N N . ARG A 1 275 ? 3.308 -21.213 55.449 1.00 31.25 275 ARG A N 1
ATOM 2005 C CA . ARG A 1 275 ? 2.672 -21.401 56.758 1.00 31.25 275 ARG A CA 1
ATOM 2006 C C . ARG A 1 275 ? 3.590 -22.290 57.601 1.00 31.25 275 ARG A C 1
ATOM 2008 O O . ARG A 1 275 ? 3.699 -23.476 57.301 1.00 31.25 275 ARG A O 1
ATOM 2015 N N . ALA A 1 276 ? 4.241 -21.736 58.619 1.00 33.75 276 ALA A N 1
ATOM 2016 C CA . ALA A 1 276 ? 4.913 -22.508 59.663 1.00 33.75 276 ALA A CA 1
ATOM 2017 C C . ALA A 1 276 ? 4.117 -22.369 60.969 1.00 33.75 276 ALA A C 1
ATOM 2019 O O . ALA A 1 276 ? 3.659 -21.284 6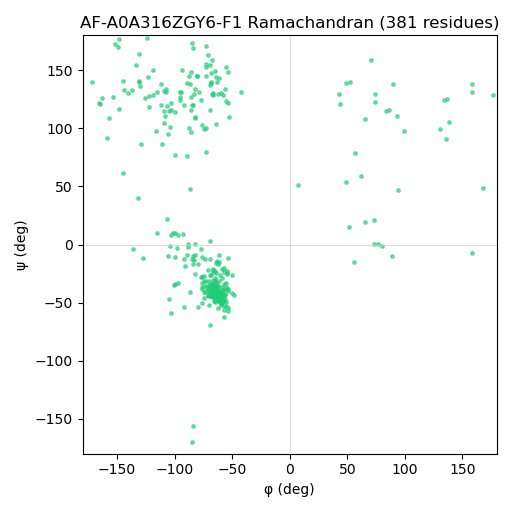1.319 1.00 33.75 276 ALA A O 1
ATOM 2020 N N . GLY A 1 277 ? 3.859 -23.490 61.640 1.00 33.91 277 GLY A N 1
ATOM 2021 C CA . GLY A 1 277 ? 3.204 -23.501 62.943 1.00 33.91 277 GLY A CA 1
ATOM 2022 C C . GLY A 1 277 ? 4.189 -23.131 64.050 1.00 33.91 277 GLY A C 1
ATOM 2023 O O . GLY A 1 277 ? 5.255 -23.731 64.124 1.00 33.91 277 GLY A O 1
ATOM 2024 N N . GLY A 1 278 ? 3.784 -22.201 64.922 1.00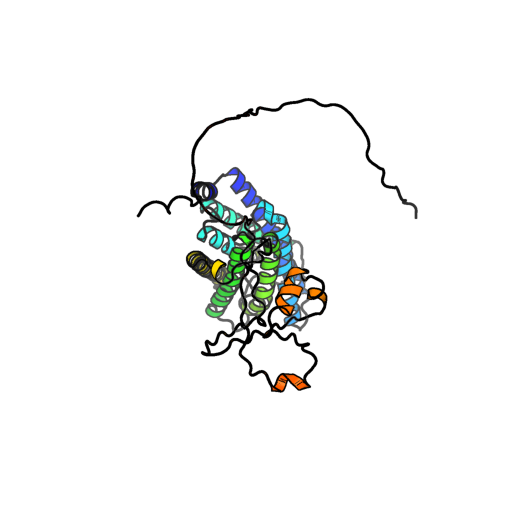 39.38 278 GLY A N 1
ATOM 2025 C CA . GLY A 1 278 ? 4.446 -21.887 66.193 1.00 39.38 278 GLY A CA 1
ATOM 2026 C C . GLY A 1 278 ? 5.368 -20.662 66.159 1.00 39.38 278 GLY A C 1
ATOM 2027 O O . GLY A 1 278 ? 6.531 -20.794 65.812 1.00 39.38 278 GLY A O 1
ATOM 2028 N N . GLY A 1 279 ? 4.853 -19.508 66.611 1.00 38.97 279 GLY A N 1
ATOM 2029 C CA . GLY A 1 279 ? 5.610 -18.263 66.846 1.00 38.97 279 GLY A CA 1
ATOM 2030 C C . GLY A 1 279 ? 5.758 -17.385 65.599 1.00 38.97 279 GLY A C 1
ATOM 2031 O O . GLY A 1 279 ? 6.354 -17.803 64.619 1.00 38.97 279 GLY A O 1
ATOM 2032 N N . GLN A 1 280 ? 5.184 -16.180 65.609 1.00 35.97 280 GLN A N 1
ATOM 2033 C CA . GLN A 1 280 ? 5.088 -15.311 64.431 1.00 35.97 280 GLN A CA 1
ATOM 2034 C C . GLN A 1 280 ? 6.136 -14.189 64.511 1.00 35.97 280 GLN A C 1
ATOM 2036 O O . GLN A 1 280 ? 6.046 -13.344 65.393 1.00 35.97 280 GLN A O 1
ATOM 2041 N N . VAL A 1 281 ? 7.103 -14.157 63.590 1.00 38.19 281 VAL A N 1
ATOM 2042 C CA . VAL A 1 281 ? 8.034 -13.027 63.403 1.00 38.19 281 VAL A CA 1
ATOM 2043 C C . VAL A 1 281 ? 7.650 -12.298 62.112 1.00 38.19 281 VAL A C 1
ATOM 2045 O O . VAL A 1 281 ? 7.366 -12.937 61.099 1.00 38.19 281 VAL A O 1
ATOM 2048 N N . ILE A 1 282 ? 7.578 -10.963 62.148 1.00 40.78 282 ILE A N 1
ATOM 2049 C CA . ILE A 1 282 ? 7.224 -10.120 60.993 1.00 40.78 282 ILE A CA 1
ATOM 2050 C C . ILE A 1 282 ? 8.376 -9.143 60.743 1.00 40.78 282 ILE A C 1
ATOM 2052 O O . ILE A 1 282 ? 8.679 -8.317 61.603 1.00 40.78 282 ILE A O 1
ATOM 2056 N N . VAL A 1 283 ? 8.998 -9.230 59.565 1.00 38.59 283 VAL A N 1
ATOM 2057 C CA . VAL A 1 283 ? 10.100 -8.355 59.135 1.00 38.59 283 VAL A CA 1
ATOM 2058 C C . VAL A 1 283 ? 9.596 -7.378 58.071 1.00 38.59 283 VAL A C 1
ATOM 2060 O O . VAL A 1 283 ? 8.959 -7.791 57.101 1.00 38.59 283 VAL A O 1
ATOM 2063 N N . TYR A 1 284 ? 9.896 -6.088 58.236 1.00 35.75 284 TYR A N 1
ATOM 2064 C CA . TYR A 1 284 ? 9.649 -5.055 57.228 1.00 35.75 284 TYR A CA 1
ATOM 2065 C C . TYR A 1 284 ? 10.967 -4.691 56.543 1.00 35.75 284 TYR A C 1
ATOM 2067 O O . TYR A 1 284 ? 11.898 -4.248 57.208 1.00 35.75 284 TYR A O 1
ATOM 2075 N N . ALA A 1 285 ? 11.031 -4.841 55.220 1.00 35.00 285 ALA A N 1
ATOM 2076 C CA . ALA A 1 285 ? 12.081 -4.237 54.407 1.00 35.00 285 ALA A CA 1
ATOM 2077 C C . ALA A 1 285 ? 11.509 -2.965 53.772 1.00 35.00 285 ALA A C 1
ATOM 2079 O O . ALA A 1 285 ? 10.567 -3.037 52.980 1.00 35.00 285 ALA A O 1
ATOM 2080 N N . VAL A 1 286 ? 12.039 -1.803 54.150 1.00 40.25 286 VAL A N 1
ATOM 2081 C CA . VAL A 1 286 ? 11.704 -0.522 53.519 1.00 40.25 286 VAL A CA 1
ATOM 2082 C C . VAL A 1 286 ? 12.927 -0.086 52.736 1.00 40.25 286 VAL A C 1
ATOM 2084 O O . VAL A 1 286 ? 13.978 0.159 53.320 1.00 40.25 286 VAL A O 1
ATOM 2087 N N . ASP A 1 287 ? 12.793 -0.032 51.415 1.00 40.47 287 ASP A N 1
ATOM 2088 C CA . ASP A 1 287 ? 13.812 0.558 50.560 1.00 40.47 287 ASP A CA 1
ATOM 2089 C C . ASP A 1 287 ? 13.599 2.078 50.544 1.00 40.47 287 ASP A C 1
ATOM 2091 O O . ASP A 1 287 ? 12.482 2.551 50.310 1.00 40.47 287 ASP A O 1
ATOM 2095 N N . THR A 1 288 ? 14.678 2.814 50.803 1.00 40.56 288 THR A N 1
ATOM 2096 C CA . THR A 1 288 ? 14.841 4.280 50.877 1.00 40.56 288 THR A CA 1
ATOM 2097 C C . THR A 1 288 ? 14.284 5.036 52.102 1.00 40.56 288 THR A C 1
ATOM 2099 O O . THR A 1 288 ? 13.112 4.947 52.474 1.00 40.56 288 THR A O 1
ATOM 2102 N N . GLU A 1 289 ? 15.159 5.866 52.694 1.00 41.31 289 GLU A N 1
ATOM 2103 C CA . GLU A 1 289 ? 14.929 6.705 53.889 1.00 41.31 289 GLU A CA 1
ATOM 2104 C C . GLU A 1 289 ? 13.711 7.644 53.795 1.00 41.31 289 GLU A C 1
ATOM 2106 O O . GLU A 1 289 ? 13.138 8.041 54.812 1.00 41.31 289 GLU A O 1
ATOM 2111 N N . GLU A 1 290 ? 13.268 7.977 52.583 1.00 41.22 290 GLU A N 1
ATOM 2112 C CA . GLU A 1 290 ? 12.229 8.980 52.331 1.00 41.22 290 GLU A CA 1
ATOM 2113 C C . GLU A 1 290 ? 10.840 8.562 52.866 1.00 41.22 290 GLU A C 1
ATOM 2115 O O . GLU A 1 290 ? 10.007 9.411 53.185 1.00 41.22 290 GLU A O 1
ATOM 2120 N N . ARG A 1 291 ? 10.596 7.255 53.061 1.00 44.50 291 ARG A N 1
ATOM 2121 C CA . ARG A 1 291 ? 9.314 6.723 53.572 1.00 44.50 291 ARG A CA 1
ATOM 2122 C C . ARG A 1 291 ? 9.223 6.549 55.091 1.00 44.50 291 ARG A C 1
ATOM 2124 O O . ARG A 1 291 ? 8.117 6.393 55.609 1.00 44.50 291 ARG A O 1
ATOM 2131 N N . LEU A 1 292 ? 10.331 6.636 55.830 1.00 40.69 292 LEU A N 1
ATOM 2132 C CA . LEU A 1 292 ? 10.301 6.653 57.303 1.00 40.69 292 LEU A CA 1
ATOM 2133 C C . LEU A 1 292 ? 9.766 7.990 57.842 1.00 40.69 292 LEU A C 1
ATOM 2135 O O . LEU A 1 292 ? 9.076 8.027 58.866 1.00 40.69 292 LEU A O 1
ATOM 2139 N N . ALA A 1 293 ? 10.010 9.079 57.109 1.00 40.59 293 ALA A N 1
ATOM 2140 C CA . ALA A 1 293 ? 9.508 10.410 57.437 1.00 40.59 293 ALA A CA 1
ATOM 2141 C C . ALA A 1 293 ? 7.980 10.543 57.264 1.00 40.59 293 ALA A C 1
ATOM 2143 O O . ALA A 1 293 ? 7.356 11.342 57.962 1.00 40.59 293 ALA A O 1
ATOM 2144 N N . SER A 1 294 ? 7.363 9.735 56.391 1.00 39.66 294 SER A N 1
ATOM 2145 C CA . SER A 1 294 ? 5.921 9.778 56.099 1.00 39.66 294 SER A CA 1
ATOM 2146 C C . SER A 1 294 ? 5.046 8.912 57.013 1.00 39.66 294 SER A C 1
ATOM 2148 O O . SER A 1 294 ? 3.827 8.915 56.860 1.00 39.66 294 SER A O 1
ATOM 2150 N N . MET A 1 295 ? 5.626 8.158 57.953 1.00 44.72 295 MET A N 1
ATOM 2151 C CA . MET A 1 295 ? 4.833 7.355 58.893 1.00 44.72 295 MET A CA 1
ATOM 2152 C C . MET A 1 295 ? 4.083 8.256 59.881 1.00 44.72 295 MET A C 1
ATOM 2154 O O . MET A 1 295 ? 4.653 9.210 60.430 1.00 44.72 295 MET A O 1
ATOM 2158 N N . SER A 1 296 ? 2.813 7.946 60.148 1.00 49.12 296 SER A N 1
ATOM 2159 C CA . SER A 1 296 ? 2.039 8.677 61.149 1.00 49.12 296 SER A CA 1
ATOM 2160 C C . SER A 1 296 ? 2.592 8.405 62.557 1.00 49.12 296 SER A C 1
ATOM 2162 O O . SER A 1 296 ? 3.286 7.415 62.810 1.00 49.12 296 SER A O 1
ATOM 2164 N N . ALA A 1 297 ? 2.312 9.293 63.517 1.00 45.47 297 ALA A N 1
ATOM 2165 C CA . ALA A 1 297 ? 2.735 9.086 64.907 1.00 45.47 297 ALA A CA 1
ATOM 2166 C C . ALA A 1 297 ? 2.143 7.799 65.519 1.00 45.47 297 ALA A C 1
ATOM 2168 O O . ALA A 1 297 ? 2.763 7.205 66.402 1.00 45.47 297 ALA A O 1
ATOM 2169 N N . LEU A 1 298 ? 0.990 7.356 65.005 1.00 40.44 298 LEU A N 1
ATOM 2170 C CA . LEU A 1 298 ? 0.300 6.135 65.405 1.00 40.44 298 LEU A CA 1
ATOM 2171 C C . LEU A 1 298 ? 1.065 4.883 64.948 1.00 40.44 298 LEU A C 1
ATOM 2173 O O . LEU A 1 298 ? 1.302 3.987 65.753 1.00 40.44 298 LEU A O 1
ATOM 2177 N N . ASP A 1 299 ? 1.564 4.869 63.711 1.00 46.16 299 ASP A N 1
ATOM 2178 C CA . ASP A 1 299 ? 2.326 3.734 63.164 1.00 46.16 299 ASP A CA 1
ATOM 2179 C C . ASP A 1 299 ? 3.655 3.537 63.904 1.00 46.16 299 ASP A C 1
ATOM 2181 O O . ASP A 1 299 ? 4.077 2.414 64.189 1.00 46.16 299 ASP A O 1
ATOM 2185 N N . ARG A 1 300 ? 4.290 4.647 64.308 1.00 49.56 300 ARG A N 1
ATOM 2186 C CA . ARG A 1 300 ? 5.493 4.620 65.154 1.00 49.56 300 ARG A CA 1
ATOM 2187 C C . ARG A 1 300 ? 5.208 4.103 66.565 1.00 49.56 300 ARG A C 1
ATOM 2189 O O . ARG A 1 300 ? 6.079 3.467 67.157 1.00 49.56 300 ARG A O 1
ATOM 2196 N N . ALA A 1 301 ? 4.025 4.374 67.113 1.00 44.31 301 ALA A N 1
ATOM 2197 C CA . ALA A 1 301 ? 3.622 3.886 68.430 1.00 44.31 301 ALA A CA 1
ATOM 2198 C C . ALA A 1 301 ? 3.299 2.383 68.403 1.00 44.31 301 ALA A C 1
ATOM 2200 O O . ALA A 1 301 ? 3.744 1.654 69.286 1.00 44.31 301 ALA A O 1
ATOM 2201 N N . VAL A 1 302 ? 2.615 1.906 67.359 1.00 45.38 302 VAL A N 1
ATOM 2202 C CA . VAL A 1 302 ? 2.277 0.485 67.161 1.00 45.38 302 VAL A CA 1
ATOM 2203 C C . VAL A 1 302 ? 3.531 -0.366 66.941 1.00 45.38 302 VAL A C 1
ATOM 2205 O O . VAL A 1 302 ? 3.672 -1.426 67.555 1.00 45.38 302 VAL A O 1
ATOM 2208 N N . ALA A 1 303 ? 4.493 0.125 66.154 1.00 47.53 303 ALA A N 1
ATOM 2209 C CA . ALA A 1 303 ? 5.776 -0.552 65.967 1.00 47.53 303 ALA A CA 1
ATOM 2210 C C . ALA A 1 303 ? 6.577 -0.675 67.280 1.00 47.53 303 ALA A C 1
ATOM 2212 O O . ALA A 1 303 ? 7.188 -1.708 67.529 1.00 47.53 303 ALA A O 1
ATOM 2213 N N . ARG A 1 304 ? 6.539 0.343 68.157 1.00 45.88 304 ARG A N 1
ATOM 2214 C CA . ARG A 1 304 ? 7.219 0.316 69.471 1.00 45.88 304 ARG A CA 1
ATOM 2215 C C . ARG A 1 304 ? 6.485 -0.508 70.530 1.00 45.88 304 ARG A C 1
ATOM 2217 O O . ARG A 1 304 ? 7.125 -1.017 71.443 1.00 45.88 304 ARG A O 1
ATOM 2224 N N . ALA A 1 305 ? 5.162 -0.621 70.433 1.00 39.88 305 ALA A N 1
ATOM 2225 C CA . ALA A 1 305 ? 4.330 -1.357 71.384 1.00 39.88 305 ALA A CA 1
ATOM 2226 C C . ALA A 1 305 ? 4.299 -2.874 71.125 1.00 39.88 305 ALA A C 1
ATOM 2228 O O . ALA A 1 305 ? 3.785 -3.620 71.957 1.00 39.88 305 ALA A O 1
ATOM 2229 N N . THR A 1 306 ? 4.855 -3.341 70.001 1.00 41.59 306 THR A N 1
ATOM 2230 C CA . THR A 1 306 ? 4.858 -4.759 69.626 1.00 41.59 306 THR A CA 1
ATOM 2231 C C . THR A 1 306 ? 6.251 -5.356 69.874 1.00 41.59 306 THR A C 1
ATOM 2233 O O . THR A 1 306 ? 7.146 -5.167 69.053 1.00 41.59 306 THR A O 1
ATOM 2236 N N . PRO A 1 307 ? 6.477 -6.102 70.974 1.00 38.59 307 PRO A N 1
ATOM 2237 C CA . PRO A 1 307 ? 7.816 -6.527 71.407 1.00 38.59 307 PRO A CA 1
ATOM 2238 C C . PRO A 1 307 ? 8.501 -7.565 70.493 1.00 38.59 307 PRO A C 1
ATOM 2240 O O . PRO A 1 307 ? 9.594 -8.022 70.809 1.00 38.59 307 PRO A O 1
ATOM 2243 N N . GLN A 1 308 ? 7.872 -7.948 69.376 1.00 39.88 308 GLN A N 1
ATOM 2244 C CA . GLN A 1 308 ? 8.376 -8.937 68.413 1.00 39.88 308 GLN A CA 1
ATOM 2245 C C . GLN A 1 308 ? 8.687 -8.345 67.025 1.00 39.88 308 GLN A C 1
ATOM 2247 O O . GLN A 1 308 ? 8.933 -9.094 66.084 1.00 39.88 308 GLN A O 1
ATOM 2252 N N . VAL A 1 309 ? 8.681 -7.014 66.884 1.00 40.91 309 VAL A N 1
ATOM 2253 C CA . VAL A 1 309 ? 8.996 -6.323 65.624 1.00 40.91 309 VAL A CA 1
ATOM 2254 C C . VAL A 1 309 ? 10.373 -5.669 65.735 1.00 40.91 309 VAL A C 1
ATOM 2256 O O . VAL A 1 309 ? 10.586 -4.799 66.577 1.00 40.91 309 VAL A O 1
ATOM 2259 N N . GLN A 1 310 ? 11.311 -6.078 64.879 1.00 42.28 310 GLN A N 1
ATOM 2260 C CA . GLN A 1 310 ? 12.623 -5.442 64.731 1.00 42.28 310 GLN A CA 1
ATOM 2261 C C . GLN A 1 310 ? 12.742 -4.828 63.333 1.00 42.28 310 GLN A C 1
ATOM 2263 O O . GLN A 1 310 ? 12.419 -5.467 62.333 1.00 42.28 310 GLN A O 1
ATOM 2268 N N . LEU A 1 311 ? 13.181 -3.571 63.281 1.00 42.88 311 LEU A N 1
ATOM 2269 C CA . LEU A 1 311 ? 13.478 -2.841 62.049 1.00 42.88 311 LEU A CA 1
ATOM 2270 C C . LEU A 1 311 ? 14.975 -2.988 61.754 1.00 42.88 311 LEU A C 1
ATOM 2272 O O . LEU A 1 311 ? 15.783 -2.768 62.655 1.00 42.88 311 LEU A O 1
ATOM 2276 N N . PHE A 1 312 ? 15.332 -3.339 60.518 1.00 44.56 312 PHE A N 1
ATOM 2277 C CA . PHE A 1 312 ? 16.725 -3.486 60.084 1.00 44.56 312 PHE A CA 1
ATOM 2278 C C . PHE A 1 312 ? 17.028 -2.589 58.885 1.00 44.56 312 PHE A C 1
ATOM 2280 O O . PHE A 1 312 ? 16.181 -2.409 58.009 1.00 44.56 312 PHE A O 1
ATOM 2287 N N . ASP A 1 313 ? 18.250 -2.060 58.854 1.00 41.19 313 ASP A N 1
ATOM 2288 C CA . ASP A 1 313 ? 18.803 -1.316 57.724 1.00 41.19 313 ASP A CA 1
ATOM 2289 C C . ASP A 1 313 ? 19.431 -2.306 56.715 1.00 41.19 313 ASP A C 1
ATOM 2291 O O . ASP A 1 313 ? 20.248 -3.141 57.121 1.00 41.19 313 ASP A O 1
ATOM 2295 N N . PRO A 1 314 ? 19.068 -2.276 55.416 1.00 40.00 314 PRO A N 1
ATOM 2296 C CA . PRO A 1 314 ? 19.557 -3.245 54.432 1.00 40.00 314 PRO A CA 1
ATOM 2297 C C . PRO A 1 314 ? 21.073 -3.217 54.174 1.00 40.00 314 PRO A C 1
ATOM 2299 O O . PRO A 1 314 ? 21.594 -4.154 53.565 1.00 40.00 314 PRO A O 1
ATOM 2302 N N . LEU A 1 315 ? 21.790 -2.164 54.583 1.00 38.91 315 LEU A N 1
ATOM 2303 C CA . LEU A 1 315 ? 23.231 -2.030 54.329 1.00 38.91 315 LEU A CA 1
ATOM 2304 C C . LEU A 1 315 ? 24.118 -2.751 55.357 1.00 38.91 315 LEU A C 1
ATOM 2306 O O . LEU A 1 315 ? 25.315 -2.922 55.115 1.00 38.91 315 LEU A O 1
ATOM 2310 N N . ASP A 1 316 ? 23.548 -3.241 56.461 1.00 39.91 316 ASP A N 1
ATOM 2311 C CA . ASP A 1 316 ? 24.298 -3.897 57.535 1.00 39.91 316 ASP A CA 1
ATOM 2312 C C . ASP A 1 316 ? 24.426 -5.420 57.289 1.00 39.91 316 ASP A C 1
ATOM 2314 O O . ASP A 1 316 ? 23.743 -6.268 57.872 1.00 39.91 316 ASP A O 1
ATOM 2318 N N . GLN A 1 317 ? 25.321 -5.800 56.368 1.00 40.88 317 GLN A N 1
ATOM 2319 C CA . GLN A 1 317 ? 25.503 -7.194 55.919 1.00 40.88 317 GLN A CA 1
ATOM 2320 C C . GLN A 1 317 ? 25.931 -8.186 57.019 1.00 40.88 317 GLN A C 1
ATOM 2322 O O . GLN A 1 317 ? 25.820 -9.398 56.824 1.00 40.88 317 GLN A O 1
ATOM 2327 N N . ALA A 1 318 ? 26.394 -7.718 58.181 1.00 39.12 318 ALA A N 1
ATOM 2328 C CA . ALA A 1 318 ? 26.863 -8.588 59.262 1.00 39.12 318 ALA A CA 1
ATOM 2329 C C . ALA A 1 318 ? 25.731 -9.361 59.972 1.00 39.12 318 ALA A C 1
ATOM 2331 O O . ALA A 1 318 ? 25.991 -10.405 60.569 1.00 39.12 318 ALA A O 1
ATOM 2332 N N . GLN A 1 319 ? 24.479 -8.892 59.895 1.00 41.16 319 GLN A N 1
ATOM 2333 C CA . GLN A 1 319 ? 23.331 -9.526 60.566 1.00 41.16 319 GLN A CA 1
ATOM 2334 C C . GLN A 1 319 ? 22.397 -10.298 59.619 1.00 41.16 319 GLN A C 1
ATOM 2336 O O . GLN A 1 319 ? 21.584 -11.103 60.076 1.00 41.16 319 GLN A O 1
ATOM 2341 N N . ALA A 1 320 ? 22.574 -10.157 58.302 1.00 39.09 320 ALA A N 1
ATOM 2342 C CA . ALA A 1 320 ? 21.805 -10.883 57.286 1.00 39.09 320 ALA A CA 1
ATOM 2343 C C . ALA A 1 320 ? 22.009 -12.415 57.325 1.00 39.09 320 ALA A C 1
ATOM 2345 O O . ALA A 1 320 ? 21.213 -13.160 56.759 1.00 39.09 320 ALA A O 1
ATOM 2346 N N . GLY A 1 321 ? 23.037 -12.908 58.025 1.00 36.25 321 GLY A N 1
ATOM 2347 C CA . GLY A 1 321 ? 23.283 -14.343 58.204 1.00 36.25 321 GLY A CA 1
ATOM 2348 C C . GLY A 1 321 ? 22.267 -15.071 59.096 1.00 36.25 321 GLY A C 1
ATOM 2349 O O . GLY A 1 321 ? 22.267 -16.300 59.116 1.00 36.25 321 GLY A O 1
ATOM 2350 N N . ALA A 1 322 ? 21.410 -14.347 59.829 1.00 38.81 322 ALA A N 1
ATOM 2351 C CA . ALA A 1 322 ? 20.475 -14.931 60.796 1.00 38.81 322 ALA A CA 1
ATOM 2352 C C . ALA A 1 322 ? 19.028 -15.087 60.288 1.00 38.81 322 ALA A C 1
ATOM 2354 O O . ALA A 1 322 ? 18.236 -15.767 60.939 1.00 38.81 322 ALA A O 1
ATOM 2355 N N . VAL A 1 323 ? 18.667 -14.509 59.136 1.00 39.00 323 VAL A N 1
ATOM 2356 C CA . VAL A 1 323 ? 17.298 -14.581 58.595 1.00 39.00 323 VAL A CA 1
ATOM 2357 C C . VAL A 1 323 ? 17.294 -15.482 57.363 1.00 39.00 323 VAL A C 1
ATOM 2359 O O . VAL A 1 323 ? 17.761 -15.099 56.292 1.00 39.00 323 VAL A O 1
ATOM 2362 N N . GLN A 1 324 ? 16.779 -16.708 57.503 1.00 35.59 324 GLN A N 1
ATOM 2363 C CA . GLN A 1 324 ? 16.559 -17.570 56.342 1.00 35.59 324 GLN A CA 1
ATOM 2364 C C . GLN A 1 324 ? 15.466 -16.967 55.453 1.00 35.59 324 GLN A C 1
ATOM 2366 O O . GLN A 1 324 ? 14.388 -16.608 55.922 1.00 35.59 324 GLN A O 1
ATOM 2371 N N . ALA A 1 325 ? 15.757 -16.863 54.157 1.00 33.88 325 ALA A N 1
ATOM 2372 C CA . ALA A 1 325 ? 14.863 -16.301 53.152 1.00 33.88 325 ALA A CA 1
ATOM 2373 C C . ALA A 1 325 ? 13.475 -16.976 53.185 1.00 33.88 325 ALA A C 1
ATOM 2375 O O . ALA A 1 325 ? 13.339 -18.137 52.796 1.00 33.88 325 ALA A O 1
ATOM 2376 N N . GLY A 1 326 ? 12.439 -16.255 53.637 1.00 33.69 326 GLY A N 1
ATOM 2377 C CA . GLY A 1 326 ? 11.057 -16.749 53.585 1.00 33.69 326 GLY A CA 1
ATOM 2378 C C . GLY A 1 326 ? 10.020 -16.132 54.534 1.00 33.69 326 GLY A C 1
ATOM 2379 O O . GLY A 1 326 ? 8.843 -16.453 54.382 1.00 33.69 326 GLY A O 1
ATOM 2380 N N . GLU A 1 327 ? 10.387 -15.268 55.484 1.00 33.22 327 GLU A N 1
ATOM 2381 C CA . GLU A 1 327 ? 9.450 -14.749 56.500 1.00 33.22 327 GLU A CA 1
ATOM 2382 C C . GLU A 1 327 ? 9.141 -13.253 56.326 1.00 33.22 327 GLU A C 1
ATOM 2384 O O . GLU A 1 327 ? 9.747 -12.391 56.954 1.00 33.22 327 GLU A O 1
ATOM 2389 N N . ALA A 1 328 ? 8.153 -12.929 55.488 1.00 34.00 328 ALA A N 1
ATOM 2390 C CA . ALA A 1 328 ? 7.512 -11.613 55.496 1.00 34.00 328 ALA A CA 1
ATOM 2391 C C . ALA A 1 328 ? 5.996 -11.760 55.284 1.00 34.00 328 ALA A C 1
ATOM 2393 O O . ALA A 1 328 ? 5.545 -12.444 54.362 1.00 34.00 328 ALA A O 1
ATOM 2394 N N . VAL A 1 329 ? 5.192 -11.124 56.142 1.00 31.69 329 VAL A N 1
ATOM 2395 C CA . VAL A 1 329 ? 3.721 -11.109 56.059 1.00 31.69 329 VAL A CA 1
ATOM 2396 C C . VAL A 1 329 ? 3.246 -9.662 55.958 1.00 31.69 329 VAL A C 1
ATOM 2398 O O . VAL A 1 329 ? 3.598 -8.842 56.796 1.00 31.69 329 VAL A O 1
ATOM 2401 N N . ILE A 1 330 ? 2.417 -9.366 54.951 1.00 32.66 330 ILE A N 1
ATOM 2402 C CA . ILE A 1 330 ? 1.739 -8.072 54.779 1.00 32.66 330 ILE A CA 1
ATOM 2403 C C . ILE A 1 330 ? 0.331 -8.157 55.390 1.00 32.66 330 ILE A C 1
ATOM 2405 O O . ILE A 1 330 ? -0.403 -9.106 55.096 1.00 32.66 330 ILE A O 1
ATOM 2409 N N . ILE A 1 331 ? -0.042 -7.168 56.210 1.00 28.00 331 ILE A N 1
ATOM 2410 C CA . ILE A 1 331 ? -1.425 -6.903 56.637 1.00 28.00 331 ILE A CA 1
ATOM 2411 C C . ILE A 1 331 ? -1.999 -5.835 55.701 1.00 28.00 331 ILE A C 1
ATOM 2413 O O . ILE A 1 331 ? -1.415 -4.765 55.553 1.00 28.00 331 ILE A O 1
ATOM 2417 N N . ASP A 1 332 ? -3.122 -6.153 55.062 1.00 29.39 332 ASP A N 1
ATOM 2418 C CA . ASP A 1 332 ? -3.902 -5.227 54.239 1.00 29.39 332 ASP A CA 1
ATOM 2419 C C . ASP A 1 332 ? -4.795 -4.394 55.172 1.00 29.39 332 ASP A C 1
ATOM 2421 O O . ASP A 1 332 ? -5.697 -4.934 55.817 1.00 29.39 332 ASP A O 1
ATOM 2425 N N . LEU A 1 333 ? -4.490 -3.105 55.325 1.00 30.17 333 LEU A N 1
ATOM 2426 C CA . LEU A 1 333 ? -5.345 -2.175 56.058 1.00 30.17 333 LEU A CA 1
ATOM 2427 C C . LEU A 1 333 ? -6.364 -1.622 55.060 1.00 30.17 333 LEU A C 1
ATOM 2429 O O . LEU A 1 333 ? -6.038 -0.758 54.249 1.00 30.17 333 LEU A O 1
ATOM 2433 N N . GLY A 1 334 ? -7.580 -2.174 55.102 1.00 29.83 334 GLY A N 1
ATOM 2434 C CA . GLY A 1 334 ? -8.706 -1.713 54.292 1.00 29.83 334 GLY A CA 1
ATOM 2435 C C . GLY A 1 334 ? -8.990 -0.220 54.482 1.00 29.83 334 GLY A C 1
ATOM 2436 O O . GLY A 1 334 ? -8.685 0.356 55.527 1.00 29.83 334 GLY A O 1
ATOM 2437 N N . GLU A 1 335 ? -9.563 0.399 53.448 1.00 33.44 335 GLU A N 1
ATOM 2438 C CA . GLU A 1 335 ? -9.844 1.837 53.411 1.00 33.44 335 GLU A CA 1
ATOM 2439 C C . GLU A 1 335 ? -10.671 2.337 54.615 1.00 33.44 335 GLU A C 1
ATOM 2441 O O . GLU A 1 335 ? -11.504 1.600 55.153 1.00 33.44 335 GLU A O 1
ATOM 2446 N N . PRO A 1 336 ? -10.463 3.596 55.049 1.00 33.59 336 PRO A N 1
ATOM 2447 C CA . PRO A 1 336 ? -11.008 4.102 56.301 1.00 33.59 336 PRO A CA 1
ATOM 2448 C C . PRO A 1 336 ? -12.509 4.406 56.182 1.00 33.59 336 PRO A C 1
ATOM 2450 O O . PRO A 1 336 ? -12.910 5.440 55.653 1.00 33.59 336 PRO A O 1
ATOM 2453 N N . GLY A 1 337 ? -13.342 3.511 56.715 1.00 31.44 337 GLY A N 1
ATOM 2454 C CA . GLY A 1 337 ? -14.731 3.790 57.083 1.00 31.44 337 GLY A CA 1
ATOM 2455 C C . GLY A 1 337 ? -14.822 4.154 58.566 1.00 31.44 337 GLY A C 1
ATOM 2456 O O . GLY A 1 337 ? -14.308 3.428 59.411 1.00 31.44 337 GLY A O 1
ATOM 2457 N N . GLU A 1 338 ? -15.442 5.297 58.851 1.00 32.09 338 GLU A N 1
ATOM 2458 C CA . GLU A 1 338 ? -15.576 5.962 60.152 1.00 32.09 338 GLU A CA 1
ATOM 2459 C C . GLU A 1 338 ? -15.899 5.030 61.335 1.00 32.09 338 GLU A C 1
ATOM 2461 O O . GLU A 1 338 ? -16.837 4.233 61.307 1.00 32.09 338 GLU A O 1
ATOM 2466 N N . ALA A 1 339 ? -15.130 5.185 62.413 1.00 30.38 339 ALA A N 1
ATOM 2467 C CA . ALA A 1 339 ? -15.355 4.541 63.698 1.00 30.38 339 ALA A CA 1
ATOM 2468 C C . ALA A 1 339 ? -16.306 5.375 64.567 1.00 30.38 339 ALA A C 1
ATOM 2470 O O . ALA A 1 339 ? -16.102 6.580 64.701 1.00 30.38 339 ALA A O 1
ATOM 2471 N N . HIS A 1 340 ? -17.246 4.728 65.263 1.00 30.33 340 HIS A N 1
ATOM 2472 C CA . HIS A 1 340 ? -17.702 5.210 66.567 1.00 30.33 340 HIS A CA 1
ATOM 2473 C C . HIS A 1 340 ? -18.037 4.063 67.536 1.00 30.33 340 HIS A C 1
ATOM 2475 O O . HIS A 1 340 ? -18.561 3.021 67.152 1.00 30.33 340 HIS A O 1
ATOM 2481 N N . HIS A 1 341 ? -17.644 4.321 68.785 1.00 32.16 341 HIS A N 1
ATOM 2482 C CA . HIS A 1 341 ? -17.552 3.485 69.984 1.00 32.16 341 HIS A CA 1
ATOM 2483 C C . HIS A 1 341 ? -18.868 2.914 70.548 1.00 32.16 341 HIS A C 1
ATOM 2485 O O . HIS A 1 341 ? -19.876 3.611 70.600 1.00 32.16 341 HIS A O 1
ATOM 2491 N N . ASP A 1 342 ? -18.731 1.681 71.051 1.00 31.53 342 ASP A N 1
ATOM 2492 C CA . ASP A 1 342 ? -19.100 1.087 72.354 1.00 31.53 342 ASP A CA 1
ATOM 2493 C C . ASP A 1 342 ? -20.476 1.226 73.046 1.00 31.53 342 ASP A C 1
ATOM 2495 O O . ASP A 1 342 ? -21.056 2.294 73.215 1.00 31.53 342 ASP A O 1
ATOM 2499 N N . ASP A 1 343 ? -20.827 0.051 73.594 1.00 31.55 343 ASP A N 1
ATOM 2500 C CA . ASP A 1 343 ? -21.595 -0.312 74.792 1.00 31.55 343 ASP A CA 1
ATOM 2501 C C . ASP A 1 343 ? -23.126 -0.168 74.842 1.00 31.55 343 ASP A C 1
ATOM 2503 O O . ASP A 1 343 ? -23.736 0.886 74.683 1.00 31.55 343 ASP A O 1
ATOM 2507 N N . GLY A 1 344 ? -23.768 -1.308 75.127 1.00 28.22 344 GLY A N 1
ATOM 2508 C CA . GLY A 1 344 ? -25.213 -1.450 75.251 1.00 28.22 344 GLY A CA 1
ATOM 2509 C C . GLY A 1 344 ? -25.743 -1.302 76.678 1.00 28.22 344 GLY A C 1
ATOM 2510 O O . GLY A 1 344 ? -25.090 -1.702 77.633 1.00 28.22 344 GLY A O 1
ATOM 2511 N N . ALA A 1 345 ? -26.981 -0.810 76.796 1.00 28.11 345 ALA A N 1
ATOM 2512 C CA . ALA A 1 345 ? -28.082 -1.414 77.562 1.00 28.11 345 ALA A CA 1
ATOM 2513 C C . ALA A 1 345 ? -29.340 -0.513 77.541 1.00 28.11 345 ALA A C 1
ATOM 2515 O O . ALA A 1 345 ? -29.281 0.659 77.885 1.00 28.11 345 ALA A O 1
ATOM 2516 N N . CYS A 1 346 ? -30.474 -1.128 77.180 1.00 25.05 346 CYS A N 1
ATOM 2517 C CA . CYS A 1 346 ? -31.869 -0.875 77.584 1.00 25.05 346 CYS A CA 1
ATOM 2518 C C . CYS A 1 346 ? -32.457 0.556 77.683 1.00 25.05 346 CYS A C 1
ATOM 2520 O O . CYS A 1 346 ? -32.146 1.312 78.595 1.00 25.05 346 CYS A O 1
ATOM 2522 N N . GLY A 1 347 ? -33.527 0.789 76.900 1.00 25.05 347 GLY A N 1
ATOM 2523 C CA . GLY A 1 347 ? -34.642 1.690 77.248 1.00 25.05 347 GLY A CA 1
ATOM 2524 C C . GLY A 1 347 ? -35.139 2.576 76.096 1.00 25.05 347 GLY A C 1
ATOM 2525 O O . GLY A 1 347 ? -34.489 3.554 75.754 1.00 25.05 347 GLY A O 1
ATOM 2526 N N . GLY A 1 348 ? -36.303 2.273 75.502 1.00 22.61 348 GLY A N 1
ATOM 2527 C CA . GLY A 1 348 ? -37.070 3.263 74.710 1.00 22.61 348 GLY A CA 1
ATOM 2528 C C . GLY A 1 348 ? -37.983 4.115 75.613 1.00 22.61 348 GLY A C 1
ATOM 2529 O O . GLY A 1 348 ? -37.934 3.924 76.829 1.00 22.61 348 GLY A O 1
ATOM 2530 N N . PRO A 1 349 ? -38.919 4.942 75.091 1.00 37.31 349 PRO A N 1
ATOM 2531 C CA . PRO A 1 349 ? -39.072 5.540 73.753 1.00 37.31 349 PRO A CA 1
ATOM 2532 C C . PRO A 1 349 ? -39.177 7.098 73.802 1.00 37.31 349 PRO A C 1
ATOM 2534 O O . PRO A 1 349 ? -39.250 7.670 74.884 1.00 37.31 349 PRO A O 1
ATOM 2537 N N . SER A 1 350 ? -39.281 7.768 72.636 1.00 24.27 350 SER A N 1
ATOM 2538 C CA . SER A 1 350 ? -40.145 8.955 72.353 1.00 24.27 350 SER A CA 1
ATOM 2539 C C . SER A 1 350 ? -39.502 10.113 71.550 1.00 24.27 350 SER A C 1
ATOM 2541 O O . SER A 1 350 ? -38.499 10.689 71.947 1.00 24.27 350 SER A O 1
ATOM 2543 N N . MET A 1 351 ? -40.194 10.441 70.446 1.00 23.97 351 MET A N 1
ATOM 2544 C CA . MET A 1 351 ? -40.470 11.731 69.775 1.00 23.97 351 MET A CA 1
ATOM 2545 C C . MET A 1 351 ? -39.425 12.850 69.564 1.00 23.97 351 MET A C 1
ATOM 2547 O O . MET A 1 351 ? -38.931 13.449 70.510 1.00 23.97 351 MET A O 1
ATOM 2551 N N . ALA A 1 352 ? -39.373 13.278 68.286 1.00 25.64 352 ALA A N 1
ATOM 2552 C CA . ALA A 1 352 ? -39.562 14.645 67.731 1.00 25.64 352 ALA A CA 1
ATOM 2553 C C . ALA A 1 352 ? -38.420 15.029 66.761 1.00 25.64 352 ALA A C 1
ATOM 2555 O O . ALA A 1 352 ? -37.283 15.213 67.163 1.00 25.64 352 ALA A O 1
ATOM 2556 N N . ALA A 1 353 ? -38.623 14.918 65.443 1.00 24.61 353 ALA A N 1
ATOM 2557 C CA . ALA A 1 353 ? -39.125 15.972 64.547 1.00 24.61 353 ALA A CA 1
ATOM 2558 C C . ALA A 1 353 ? -38.184 17.186 64.398 1.00 24.61 353 ALA A C 1
ATOM 2560 O O . ALA A 1 353 ? -38.169 18.029 65.280 1.00 24.61 353 ALA A O 1
ATOM 2561 N N . GLN A 1 354 ? -37.533 17.340 63.231 1.00 25.27 354 GLN A N 1
ATOM 2562 C CA . GLN A 1 354 ? -37.656 18.568 62.426 1.00 25.27 354 GLN A CA 1
ATOM 2563 C C . GLN A 1 354 ? -37.170 18.370 60.973 1.00 25.27 354 GLN A C 1
ATOM 2565 O O . GLN A 1 354 ? -36.058 17.921 60.718 1.00 25.27 354 GLN A O 1
ATOM 2570 N N . ARG A 1 355 ? -38.053 18.720 60.030 1.00 23.84 355 ARG A N 1
ATOM 2571 C CA . ARG A 1 355 ? -37.841 18.881 58.580 1.00 23.84 355 ARG A CA 1
ATOM 2572 C C . ARG A 1 355 ? -36.966 20.103 58.273 1.00 23.84 355 ARG A C 1
ATOM 2574 O O . ARG A 1 355 ? -37.129 21.116 58.947 1.00 23.84 355 ARG A O 1
ATOM 2581 N N . GLN A 1 356 ? -36.272 20.077 57.131 1.00 25.95 356 GLN A N 1
ATOM 2582 C CA . GLN A 1 356 ? -36.352 21.157 56.131 1.00 25.95 356 GLN A CA 1
ATOM 2583 C C . GLN A 1 356 ? -35.953 20.656 54.724 1.00 25.95 356 GLN A C 1
ATOM 2585 O O . GLN A 1 356 ? -34.792 20.372 54.453 1.00 25.95 356 GLN A O 1
ATOM 2590 N N . ASP A 1 357 ? -36.966 20.547 53.856 1.00 24.34 357 ASP A N 1
ATOM 2591 C CA . ASP A 1 357 ? -36.886 20.574 52.385 1.00 24.34 357 ASP A CA 1
ATOM 2592 C C . ASP A 1 357 ? -36.789 22.033 51.917 1.00 24.34 357 ASP A C 1
ATOM 2594 O O . ASP A 1 357 ? -37.510 22.841 52.496 1.00 24.34 357 ASP A O 1
ATOM 2598 N N . VAL A 1 358 ? -36.042 22.320 50.837 1.00 27.02 358 VAL A N 1
ATOM 2599 C CA . VAL A 1 358 ? -36.448 23.061 49.604 1.00 27.02 358 VAL A CA 1
ATOM 2600 C C . VAL A 1 358 ? -35.338 22.762 48.563 1.00 27.02 358 VAL A C 1
ATOM 2602 O O . VAL A 1 358 ? -34.170 22.935 48.881 1.00 27.02 358 VAL A O 1
ATOM 2605 N N . GLY A 1 359 ? -35.531 22.183 47.371 1.00 23.75 359 GLY A N 1
ATOM 2606 C CA . GLY A 1 359 ? -36.446 22.539 46.280 1.00 23.75 359 GLY A CA 1
ATOM 2607 C C . GLY A 1 359 ? -35.708 23.455 45.281 1.00 23.75 359 GLY A C 1
ATOM 2608 O O . GLY A 1 359 ? -35.350 24.569 45.637 1.00 23.75 359 GLY A O 1
ATOM 2609 N N . GLY A 1 360 ? -35.416 22.960 44.068 1.00 22.53 360 GLY A N 1
ATOM 2610 C CA . GLY A 1 360 ? -34.551 23.622 43.073 1.00 22.53 360 GLY A CA 1
ATOM 2611 C C . GLY A 1 360 ? -35.220 24.675 42.175 1.00 22.53 360 GLY A C 1
ATOM 2612 O O . GLY A 1 360 ? -36.273 25.191 42.532 1.00 22.53 360 GLY A O 1
ATOM 2613 N N . ILE A 1 361 ? -34.609 24.904 40.989 1.00 24.33 361 ILE A N 1
ATOM 2614 C CA . ILE A 1 361 ? -35.167 25.351 39.676 1.00 24.33 361 ILE A CA 1
ATOM 2615 C C . ILE A 1 361 ? -34.357 26.485 38.971 1.00 24.33 361 ILE A C 1
ATOM 2617 O O . ILE A 1 361 ? -34.173 27.564 39.514 1.00 24.33 361 ILE A O 1
ATOM 2621 N N . CYS A 1 362 ? -33.955 26.182 37.720 1.00 24.72 362 CYS A N 1
ATOM 2622 C CA . CYS A 1 362 ? -33.736 26.972 36.477 1.00 24.72 362 CYS A CA 1
ATOM 2623 C C . CYS A 1 362 ? -32.856 28.253 36.352 1.00 24.72 362 CYS A C 1
ATOM 2625 O O . CYS A 1 362 ? -32.931 29.198 37.123 1.00 24.72 362 CYS A O 1
ATOM 2627 N N . ALA A 1 363 ? -32.130 28.301 35.217 1.00 26.39 363 ALA A N 1
ATOM 2628 C CA . ALA A 1 363 ? -31.597 29.478 34.484 1.00 26.39 363 ALA A CA 1
ATOM 2629 C C . ALA A 1 363 ? -32.744 30.257 33.756 1.00 26.39 363 ALA A C 1
ATOM 2631 O O . ALA A 1 363 ? -33.820 29.654 33.686 1.00 26.39 363 ALA A O 1
ATOM 2632 N N . PRO A 1 364 ? -32.612 31.484 33.148 1.00 36.88 364 PRO A N 1
ATOM 2633 C CA . PRO A 1 364 ? -31.451 32.039 32.400 1.00 36.88 364 PRO A CA 1
ATOM 2634 C C . PRO A 1 364 ? -31.189 33.588 32.413 1.00 36.88 364 PRO A C 1
ATOM 2636 O O . PRO A 1 364 ? -32.052 34.385 32.748 1.00 36.88 364 PRO A O 1
ATOM 2639 N N . GLY A 1 365 ? -30.010 33.997 31.898 1.00 25.27 365 GLY A N 1
ATOM 2640 C CA . GLY A 1 365 ? -29.792 35.169 31.012 1.00 25.27 365 GLY A CA 1
ATOM 2641 C C . GLY A 1 365 ? -29.620 36.599 31.581 1.00 25.27 365 GLY A C 1
ATOM 2642 O O . GLY A 1 365 ? -30.582 37.191 32.046 1.00 25.27 365 GLY A O 1
ATOM 2643 N N . THR A 1 366 ? -28.426 37.202 31.404 1.00 29.05 366 THR A N 1
ATOM 2644 C CA . THR A 1 366 ? -28.109 38.508 30.733 1.00 29.05 366 THR A CA 1
ATOM 2645 C C . THR A 1 366 ? -26.749 39.099 31.185 1.00 29.05 366 THR A C 1
ATOM 2647 O O . THR A 1 366 ? -26.394 39.042 32.356 1.00 29.05 366 THR A O 1
ATOM 2650 N N . ALA A 1 367 ? -25.968 39.630 30.229 1.00 29.02 367 ALA A N 1
ATOM 2651 C CA . ALA A 1 367 ? -24.716 40.405 30.410 1.00 29.02 367 ALA A CA 1
ATOM 2652 C C . ALA A 1 367 ? -25.038 41.908 30.682 1.00 29.02 367 ALA A C 1
ATOM 2654 O O . ALA A 1 367 ? -26.205 42.249 30.462 1.00 29.02 367 ALA A O 1
ATOM 2655 N N . PRO A 1 368 ? -24.114 42.830 31.095 1.00 37.94 368 PRO A N 1
ATOM 2656 C CA . PRO A 1 368 ? -22.882 43.208 30.353 1.00 37.94 368 PRO A CA 1
ATOM 2657 C C . PRO A 1 368 ? -21.647 43.718 31.171 1.00 37.94 368 PRO A C 1
ATOM 2659 O O . PRO A 1 368 ? -21.745 44.036 32.350 1.00 37.94 368 PRO A O 1
ATOM 2662 N N . GLY A 1 369 ? -20.507 43.901 30.472 1.00 27.61 369 GLY A N 1
ATOM 2663 C CA . GLY A 1 369 ? -19.320 44.709 30.862 1.00 27.61 369 GLY A CA 1
ATOM 2664 C C . GLY A 1 369 ? -18.238 43.951 31.655 1.00 27.61 369 GLY A C 1
ATOM 2665 O O . GLY A 1 369 ? -18.568 43.171 32.529 1.00 27.61 369 GLY A O 1
ATOM 2666 N N . GLY A 1 370 ? -16.922 44.074 31.456 1.00 25.09 370 GLY A N 1
ATOM 2667 C CA . GLY A 1 370 ? -16.064 44.892 30.596 1.00 25.09 370 GLY A CA 1
ATOM 2668 C C . GLY A 1 370 ? -14.649 44.954 31.220 1.00 25.09 370 GLY A C 1
ATOM 2669 O O . GLY A 1 370 ? -14.550 45.286 32.394 1.00 25.09 370 GLY A O 1
ATOM 2670 N N . LEU A 1 371 ? -13.601 44.698 30.408 1.00 27.11 371 LEU A N 1
ATOM 2671 C CA . LEU A 1 371 ? -12.144 44.974 30.597 1.00 27.11 371 LEU A CA 1
ATOM 2672 C C . LEU A 1 371 ? -11.331 44.159 31.646 1.00 27.11 371 LEU A C 1
ATOM 2674 O O . LEU A 1 371 ? -11.898 43.716 32.637 1.00 27.11 371 LEU A O 1
ATOM 2678 N N . PRO A 1 372 ? -9.975 44.079 31.542 1.00 37.47 372 PRO A N 1
ATOM 2679 C CA . PRO A 1 372 ? -9.081 44.138 30.368 1.00 37.47 372 PRO A CA 1
ATOM 2680 C C . PRO A 1 372 ? -8.024 42.995 30.296 1.00 37.47 372 PRO A C 1
ATOM 2682 O O . PRO A 1 372 ? -7.706 42.332 31.279 1.00 37.47 372 PRO A O 1
ATOM 2685 N N . LEU A 1 373 ? -7.431 42.819 29.106 1.00 33.25 373 LEU A N 1
ATOM 2686 C CA . LEU A 1 373 ? -6.271 41.958 28.801 1.00 33.25 373 LEU A CA 1
ATOM 2687 C C . LEU A 1 373 ? -4.932 42.686 29.061 1.00 33.25 373 LEU A C 1
ATOM 2689 O O . LEU A 1 373 ? -4.859 43.889 28.798 1.00 33.25 373 LEU A O 1
ATOM 2693 N N . PRO A 1 374 ? -3.848 41.989 29.457 1.00 33.88 374 PRO A N 1
ATOM 2694 C CA . PRO A 1 374 ? -2.501 42.549 29.436 1.00 33.88 374 PRO A CA 1
ATOM 2695 C C . PRO A 1 374 ? -1.801 42.351 28.080 1.00 33.88 374 PRO A C 1
ATOM 2697 O O . PRO A 1 374 ? -1.972 41.348 27.387 1.00 33.88 374 PRO A O 1
ATOM 2700 N N . ALA A 1 375 ? -1.002 43.357 27.726 1.00 31.55 375 ALA A N 1
ATOM 2701 C CA . ALA A 1 375 ? -0.225 43.488 26.502 1.00 31.55 375 ALA A CA 1
ATOM 2702 C C . ALA A 1 375 ? 1.000 42.555 26.457 1.00 31.55 375 ALA A C 1
ATOM 2704 O O . ALA A 1 375 ? 1.680 42.376 27.466 1.00 31.55 375 ALA A O 1
ATOM 2705 N N . SER A 1 376 ? 1.340 42.055 25.262 1.00 33.81 376 SER A N 1
ATOM 2706 C CA . SER A 1 376 ? 2.679 41.545 24.952 1.00 33.81 376 SER A CA 1
ATOM 2707 C C . SER A 1 376 ? 3.328 42.346 23.823 1.00 33.81 376 SER A C 1
ATOM 2709 O O . SER A 1 376 ? 2.686 42.938 22.956 1.00 33.81 376 SER A O 1
ATOM 2711 N N . THR A 1 377 ? 4.643 42.384 23.923 1.00 34.19 377 THR A N 1
ATOM 2712 C CA . THR A 1 377 ? 5.596 43.370 23.431 1.00 34.19 377 THR A CA 1
ATOM 2713 C C . THR A 1 377 ? 5.933 43.205 21.946 1.00 34.19 377 THR A C 1
ATOM 2715 O O . THR A 1 377 ? 6.051 42.090 21.444 1.00 34.19 377 THR A O 1
ATOM 2718 N N . LYS A 1 378 ? 6.153 44.334 21.257 1.00 32.72 378 LYS A N 1
ATOM 2719 C CA . LYS A 1 378 ? 6.793 44.421 19.935 1.00 32.72 378 LYS A CA 1
ATOM 2720 C C . LYS A 1 378 ? 8.322 44.404 20.074 1.00 32.72 378 LYS A C 1
ATOM 2722 O O . LYS A 1 378 ? 8.871 45.204 20.823 1.00 32.72 378 LYS A O 1
ATOM 2727 N N . ALA A 1 379 ? 8.977 43.598 19.249 1.00 36.09 379 ALA A N 1
ATOM 2728 C CA . ALA A 1 379 ? 10.317 43.797 18.686 1.00 36.09 379 ALA A CA 1
ATOM 2729 C C . ALA A 1 379 ? 10.222 43.218 17.258 1.00 36.09 379 ALA A C 1
ATOM 2731 O O . ALA A 1 379 ? 9.596 42.181 17.080 1.00 36.09 379 ALA A O 1
ATOM 2732 N N . GLY A 1 380 ? 10.668 43.822 16.163 1.00 31.72 380 GLY A N 1
ATOM 2733 C CA . GLY A 1 380 ? 11.704 44.818 15.936 1.00 31.72 380 GLY A CA 1
ATOM 2734 C C . GLY A 1 380 ? 12.460 44.319 14.700 1.00 31.72 380 GLY A C 1
ATOM 2735 O O . GLY A 1 380 ? 13.341 43.481 14.834 1.00 31.72 380 GLY A O 1
ATOM 2736 N N . LEU A 1 381 ? 12.038 44.745 13.506 1.00 34.31 381 LEU A N 1
ATOM 2737 C CA . LEU A 1 381 ? 12.655 44.417 12.215 1.00 34.31 381 LEU A CA 1
ATOM 2738 C C . LEU A 1 381 ? 13.349 45.675 11.682 1.00 34.31 381 LEU A C 1
ATOM 2740 O O . LEU A 1 381 ? 12.675 46.632 11.306 1.00 34.31 381 LEU A O 1
ATOM 2744 N N . SER A 1 382 ? 14.680 45.652 11.659 1.00 35.25 382 SER A N 1
ATOM 2745 C CA . SER A 1 382 ? 15.537 46.470 10.793 1.00 35.25 382 SER A CA 1
ATOM 2746 C C . SER A 1 382 ? 16.952 45.887 10.818 1.00 35.25 382 SER A C 1
ATOM 2748 O O . SER A 1 382 ? 17.539 45.788 11.899 1.00 35.25 382 SER A O 1
ATOM 2750 N N . GLY A 1 383 ? 17.473 45.517 9.648 1.00 38.78 383 GLY A N 1
ATOM 2751 C CA . GLY A 1 383 ? 18.805 44.947 9.438 1.00 38.78 383 GLY A CA 1
ATOM 2752 C C . GLY A 1 383 ? 18.855 44.197 8.124 1.00 38.78 383 GLY A C 1
ATOM 2753 O O . GLY A 1 383 ? 18.444 43.019 8.146 1.00 38.78 383 GLY A O 1
#